Protein 2FQC (pdb70)

Secondary structure (DSSP, 8-state):
----HHHHHHHHHTGGGT-GGG---

GO terms:
  GO:0005576 extracellular region (C, EXP)

Organism: Conus planorbis (NCBI:txid97183)

Foldseek 3Di:
DDADCVLVVCQVVVVQCVDPSNVHD

Solvent-accessible surface area: 2320 Å² total; per-residue (Å²): 218,108,156,47,201,86,8,70,90,0,22,178,54,29,57,0,171,140,71,103,138,5,148,45,175

Nearest PDB structures (foldseek):
  2fqc-assembly1_A  TM=8.713E-01  e=3.072E-03  Conus planorbis
  2fqc-assembly1_A  TM=8.894E-01  e=7.821E-04  Conus planorbis
  2fqc-assembly1_A  TM=9.215E-01  e=7.821E-04  Conus planorbis
  2fqc-assembly1_A  TM=9.040E-01  e=1.120E-03  Conus planorbis
  2fqc-assembly1_A  TM=8.987E-01  e=1.520E-03  Conus planorbis

Sequence (25 aa):
FPRPRICNLACRAGIGHKYPFCHCRFPRPRICNLACRAGIGHKYPFCHCRFPRPRICNLACRAGIGHKYPFCHCRFPRPRICNLACRAGIGHKYPFCHCRFPRPRICNLACRAGIGHKYPFCHCRFPRPRICNLACRAGIGHKYPFCHCRFPRPRICNLACRAGIGHKYPFCHCRFPRPRICNLACRAGIGHKYPFCHCRFPRPRICNLACRAGIGHKYPFCHCRFPRPRICNLACRAGIGHKYPFCHCRFPRPRICNLACRAGIGHKYPFCHCRFPRPRICNLACRAGIGHKYPFCHCRFPRPRICNLACRAGIGHKYPFCHCRFPRPRICNLACRAGIGHKYPFCHCRFPRPRICNLACRAGIGHKYPFCHCRFPRPRICNLACRAGIGHKYPFCHCRFPRPRICNLACRAGIGHKYPFCHCRFPRPRICNLACRAGIGHKYPFCHCRFPRPRICNLACRAGIGHKYPFCHCRFPRPRICNLACRAGIGHKYPFCHCR

Structure (mmCIF, N/CA/C/O backbone):
data_2FQC
#
_entry.id   2FQC
#
loop_
_atom_site.group_PDB
_atom_site.id
_atom_site.type_symbol
_atom_site.label_atom_id
_atom_site.label_alt_id
_atom_site.label_comp_id
_atom_site.label_asym_id
_atom_site.label_entity_id
_atom_site.label_seq_id
_atom_site.pdbx_PDB_ins_code
_atom_site.Cartn_x
_atom_site.Cartn_y
_atom_site.Cartn_z
_atom_site.occupancy
_atom_site.B_iso_or_equiv
_atom_site.auth_seq_id
_atom_site.auth_comp_id
_atom_site.auth_asym_id
_atom_site.auth_atom_id
_atom_site.pdbx_PDB_model_num
ATOM 1 N N . PHE A 1 1 ? 5.396 13.497 3.016 1.00 0.00 1 PHE A N 1
ATOM 2 C CA . PHE A 1 1 ? 5.230 12.652 1.812 1.00 0.00 1 PHE A CA 1
ATOM 3 C C . PHE A 1 1 ? 3.763 12.274 1.645 1.00 0.00 1 PHE A C 1
ATOM 4 O O . PHE A 1 1 ? 3.138 11.798 2.589 1.00 0.00 1 PHE A O 1
ATOM 23 N N . PRO A 1 2 ? 3.195 12.490 0.449 1.00 0.00 2 PRO A N 1
ATOM 24 C CA . PRO A 1 2 ? 1.791 12.162 0.175 1.00 0.00 2 PRO A CA 1
ATOM 25 C C . PRO A 1 2 ? 1.565 10.653 0.124 1.00 0.00 2 PRO A C 1
ATOM 26 O O . PRO A 1 2 ? 2.397 9.917 -0.404 1.00 0.00 2 PRO A O 1
ATOM 37 N N . ARG A 1 3 ? 0.445 10.202 0.677 1.00 0.00 3 ARG A N 1
ATOM 38 C CA . ARG A 1 3 ? 0.120 8.782 0.686 1.00 0.00 3 ARG A CA 1
ATOM 39 C C . ARG A 1 3 ? -0.239 8.297 -0.711 1.00 0.00 3 ARG A C 1
ATOM 40 O O . ARG A 1 3 ? -1.245 8.719 -1.284 1.00 0.00 3 ARG A O 1
ATOM 61 N N . PRO A 1 4 ? 0.573 7.392 -1.268 1.00 0.00 4 PRO A N 1
ATOM 62 C CA . PRO A 1 4 ? 0.332 6.832 -2.595 1.00 0.00 4 PRO A CA 1
ATOM 63 C C . PRO A 1 4 ? -0.995 6.082 -2.640 1.00 0.00 4 PRO A C 1
ATOM 64 O O . PRO A 1 4 ? -1.330 5.343 -1.711 1.00 0.00 4 PRO A O 1
ATOM 75 N N . ARG A 1 5 ? -1.749 6.281 -3.716 1.00 0.00 5 ARG A N 1
ATOM 76 C CA . ARG A 1 5 ? -3.049 5.633 -3.877 1.00 0.00 5 ARG A CA 1
ATOM 77 C C . ARG A 1 5 ? -2.921 4.114 -3.767 1.00 0.00 5 ARG A C 1
ATOM 78 O O . ARG A 1 5 ? -3.816 3.443 -3.255 1.00 0.00 5 ARG A O 1
ATOM 99 N N . ILE A 1 6 ? -1.801 3.589 -4.245 1.00 0.00 6 ILE A N 1
ATOM 100 C CA . ILE A 1 6 ? -1.542 2.154 -4.204 1.00 0.00 6 ILE A CA 1
ATOM 101 C C . ILE A 1 6 ? -1.445 1.653 -2.772 1.00 0.00 6 ILE A C 1
ATOM 102 O O . ILE A 1 6 ? -1.946 0.577 -2.450 1.00 0.00 6 ILE A O 1
ATOM 118 N N . CYS A 1 7 ? -0.816 2.441 -1.914 1.00 0.00 7 CYS A N 1
ATOM 119 C CA . CYS A 1 7 ? -0.665 2.082 -0.511 1.00 0.00 7 CYS A CA 1
ATOM 120 C C . CYS A 1 7 ? -2.021 1.881 0.140 1.00 0.00 7 CYS A C 1
ATOM 121 O O . CYS A 1 7 ? -2.167 1.081 1.061 1.00 0.00 7 CYS A O 1
ATOM 128 N N . ASN A 1 8 ? -3.015 2.596 -0.359 1.00 0.00 8 ASN A N 1
ATOM 129 C CA . ASN A 1 8 ? -4.371 2.479 0.170 1.00 0.00 8 ASN A CA 1
ATOM 130 C C . ASN A 1 8 ? -4.940 1.118 -0.191 1.00 0.00 8 ASN A C 1
ATOM 131 O O . ASN A 1 8 ? -5.487 0.408 0.657 1.00 0.00 8 ASN A O 1
ATOM 142 N N . LEU A 1 9 ? -4.763 0.747 -1.451 1.00 0.00 9 LEU A N 1
ATOM 143 C CA . LEU A 1 9 ? -5.214 -0.544 -1.949 1.00 0.00 9 LEU A CA 1
ATOM 144 C C . LEU A 1 9 ? -4.475 -1.662 -1.223 1.00 0.00 9 LEU A C 1
ATOM 145 O O . LEU A 1 9 ? -5.074 -2.656 -0.803 1.00 0.00 9 LEU A O 1
ATOM 161 N N . ALA A 1 10 ? -3.172 -1.469 -1.084 1.00 0.00 10 ALA A N 1
ATOM 162 C CA . ALA A 1 10 ? -2.301 -2.423 -0.411 1.00 0.00 10 ALA A CA 1
ATOM 163 C C . ALA A 1 10 ? -2.768 -2.684 1.014 1.00 0.00 10 ALA A C 1
ATOM 164 O O . ALA A 1 10 ? -2.834 -3.832 1.447 1.00 0.00 10 ALA A O 1
ATOM 171 N N . CYS A 1 11 ? -3.096 -1.617 1.738 1.00 0.00 11 CYS A N 1
ATOM 172 C CA . CYS A 1 11 ? -3.563 -1.750 3.117 1.00 0.00 11 CYS A CA 1
ATOM 173 C C . CYS A 1 11 ? -4.853 -2.562 3.178 1.00 0.00 11 CYS A C 1
ATOM 174 O O . CYS A 1 11 ? -5.017 -3.415 4.051 1.00 0.00 11 CYS A O 1
ATOM 181 N N . ARG A 1 12 ? -5.772 -2.274 2.261 1.00 0.00 12 ARG A N 1
ATOM 182 C CA . ARG A 1 12 ? -7.061 -2.955 2.219 1.00 0.00 12 ARG A CA 1
ATOM 183 C C . ARG A 1 12 ? -6.896 -4.449 1.966 1.00 0.00 12 ARG A C 1
ATOM 184 O O . ARG A 1 12 ? -7.480 -5.275 2.666 1.00 0.00 12 ARG A O 1
ATOM 205 N N . ALA A 1 13 ? -6.101 -4.788 0.962 1.00 0.00 13 ALA A N 1
ATOM 206 C CA . ALA A 1 13 ? -5.862 -6.184 0.610 1.00 0.00 13 ALA A CA 1
ATOM 207 C C . ALA A 1 13 ? -4.919 -6.848 1.600 1.00 0.00 13 ALA A C 1
ATOM 208 O O . ALA A 1 13 ? -4.781 -8.068 1.632 1.00 0.00 13 ALA A O 1
ATOM 215 N N . GLY A 1 14 ? -4.272 -6.023 2.396 1.00 0.00 14 GLY A N 1
ATOM 216 C CA . GLY A 1 14 ? -3.331 -6.504 3.383 1.00 0.00 14 GLY A CA 1
ATOM 217 C C . GLY A 1 14 ? -2.035 -6.946 2.757 1.00 0.00 14 GLY A C 1
ATOM 218 O O . GLY A 1 14 ? -1.264 -7.700 3.349 1.00 0.00 14 GLY A O 1
ATOM 222 N N . ILE A 1 15 ? -1.788 -6.444 1.566 1.00 0.00 15 ILE A N 1
ATOM 223 C CA . ILE A 1 15 ? -0.568 -6.757 0.848 1.00 0.00 15 ILE A CA 1
ATOM 224 C C . ILE A 1 15 ? 0.484 -5.708 1.147 1.00 0.00 15 ILE A C 1
ATOM 225 O O . ILE A 1 15 ? 1.468 -5.547 0.418 1.00 0.00 15 ILE A O 1
ATOM 241 N N . GLY A 1 16 ? 0.265 -5.007 2.250 1.00 0.00 16 GLY A N 1
ATOM 242 C CA . GLY A 1 16 ? 1.189 -3.980 2.672 1.00 0.00 16 GLY A CA 1
ATOM 243 C C . GLY A 1 16 ? 2.574 -4.533 2.931 1.00 0.00 16 GLY A C 1
ATOM 244 O O . GLY A 1 16 ? 3.573 -3.944 2.533 1.00 0.00 16 GLY A O 1
ATOM 248 N N . HIS A 1 17 ? 2.639 -5.678 3.589 1.00 0.00 17 HIS A N 1
ATOM 249 C CA . HIS A 1 17 ? 3.918 -6.306 3.888 1.00 0.00 17 HIS A CA 1
ATOM 250 C C . HIS A 1 17 ? 4.578 -6.818 2.607 1.00 0.00 17 HIS A C 1
ATOM 251 O O . HIS A 1 17 ? 5.782 -7.079 2.576 1.00 0.00 17 HIS A O 1
ATOM 265 N N . LYS A 1 18 ? 3.782 -6.960 1.558 1.00 0.00 18 LYS A N 1
ATOM 266 C CA . LYS A 1 18 ? 4.283 -7.435 0.278 1.00 0.00 18 LYS A CA 1
ATOM 267 C C . LYS A 1 18 ? 4.892 -6.288 -0.530 1.00 0.00 18 LYS A C 1
ATOM 268 O O . LYS A 1 18 ? 5.876 -6.481 -1.252 1.00 0.00 18 LYS A O 1
ATOM 287 N N . TYR A 1 19 ? 4.296 -5.107 -0.418 1.00 0.00 19 TYR A N 1
ATOM 288 C CA . TYR A 1 19 ? 4.778 -3.931 -1.147 1.00 0.00 19 TYR A CA 1
ATOM 289 C C . TYR A 1 19 ? 5.725 -3.105 -0.274 1.00 0.00 19 TYR A C 1
ATOM 290 O O . TYR A 1 19 ? 5.292 -2.452 0.665 1.00 0.00 19 TYR A O 1
ATOM 308 N N . PRO A 1 20 ? 7.035 -3.123 -0.576 1.00 0.00 20 PRO A N 1
ATOM 309 C CA . PRO A 1 20 ? 8.046 -2.383 0.200 1.00 0.00 20 PRO A CA 1
ATOM 310 C C . PRO A 1 20 ? 7.704 -0.905 0.398 1.00 0.00 20 PRO A C 1
ATOM 311 O O . PRO A 1 20 ? 7.778 -0.383 1.515 1.00 0.00 20 PRO A O 1
ATOM 322 N N . PHE A 1 21 ? 7.330 -0.234 -0.683 1.00 0.00 21 PHE A N 1
ATOM 323 C CA . PHE A 1 21 ? 6.980 1.181 -0.622 1.00 0.00 21 PHE A CA 1
ATOM 324 C C . PHE A 1 21 ? 5.668 1.403 0.130 1.00 0.00 21 PHE A C 1
ATOM 325 O O . PHE A 1 21 ? 5.419 2.487 0.651 1.00 0.00 21 PHE A O 1
ATOM 342 N N . CYS A 1 22 ? 4.849 0.366 0.211 1.00 0.00 22 CYS A N 1
ATOM 343 C CA . CYS A 1 22 ? 3.580 0.447 0.919 1.00 0.00 22 CYS A CA 1
ATOM 344 C C . CYS A 1 22 ? 3.538 -0.609 2.009 1.00 0.00 22 CYS A C 1
ATOM 345 O O . CYS A 1 22 ? 2.617 -1.418 2.050 1.00 0.00 22 CYS A O 1
ATOM 352 N N . HIS A 1 23 ? 4.569 -0.596 2.862 1.00 0.00 23 HIS A N 1
ATOM 353 C CA . HIS A 1 23 ? 4.727 -1.555 3.968 1.00 0.00 23 HIS A CA 1
ATOM 354 C C . HIS A 1 23 ? 3.643 -1.402 5.032 1.00 0.00 23 HIS A C 1
ATOM 355 O O . HIS A 1 23 ? 3.918 -1.165 6.207 1.00 0.00 23 HIS A O 1
ATOM 369 N N . CYS A 1 24 ? 2.422 -1.542 4.583 1.00 0.00 24 CYS A N 1
ATOM 370 C CA . CYS A 1 24 ? 1.242 -1.446 5.416 1.00 0.00 24 CYS A CA 1
ATOM 371 C C . CYS A 1 24 ? 0.910 -2.802 6.027 1.00 0.00 24 CYS A C 1
ATOM 372 O O . CYS A 1 24 ? 1.717 -3.735 5.981 1.00 0.00 24 CYS A O 1
ATOM 379 N N . ARG A 1 25 ? -0.283 -2.902 6.582 1.00 0.00 25 ARG A N 1
ATOM 380 C CA . ARG A 1 25 ? -0.756 -4.140 7.195 1.00 0.00 25 ARG A CA 1
ATOM 381 C C . ARG A 1 25 ? -0.775 -5.270 6.168 1.00 0.00 25 ARG A C 1
ATOM 382 O O . ARG A 1 25 ? -1.026 -5.042 4.984 1.00 0.00 25 ARG A O 1
ATOM 406 N N . PHE A 1 1 ? 3.342 13.113 5.484 1.00 0.00 1 PHE A N 2
ATOM 407 C CA . PHE A 1 1 ? 4.395 12.699 4.527 1.00 0.00 1 PHE A CA 2
ATOM 408 C C . PHE A 1 1 ? 3.766 12.129 3.261 1.00 0.00 1 PHE A C 2
ATOM 409 O O . PHE A 1 1 ? 2.682 11.551 3.321 1.00 0.00 1 PHE A O 2
ATOM 428 N N . PRO A 1 2 ? 4.417 12.308 2.104 1.00 0.00 2 PRO A N 2
ATOM 429 C CA . PRO A 1 2 ? 3.900 11.816 0.820 1.00 0.00 2 PRO A CA 2
ATOM 430 C C . PRO A 1 2 ? 3.916 10.292 0.731 1.00 0.00 2 PRO A C 2
ATOM 431 O O . PRO A 1 2 ? 4.880 9.646 1.149 1.00 0.00 2 PRO A O 2
ATOM 442 N N . ARG A 1 3 ? 2.847 9.729 0.181 1.00 0.00 3 ARG A N 2
ATOM 443 C CA . ARG A 1 3 ? 2.720 8.285 0.021 1.00 0.00 3 ARG A CA 2
ATOM 444 C C . ARG A 1 3 ? 1.876 7.965 -1.203 1.00 0.00 3 ARG A C 2
ATOM 445 O O . ARG A 1 3 ? 0.871 8.627 -1.461 1.00 0.00 3 ARG A O 2
ATOM 466 N N . PRO A 1 4 ? 2.283 6.951 -1.980 1.00 0.00 4 PRO A N 2
ATOM 467 C CA . PRO A 1 4 ? 1.566 6.540 -3.188 1.00 0.00 4 PRO A CA 2
ATOM 468 C C . PRO A 1 4 ? 0.144 6.077 -2.886 1.00 0.00 4 PRO A C 2
ATOM 469 O O . PRO A 1 4 ? -0.104 5.425 -1.871 1.00 0.00 4 PRO A O 2
ATOM 480 N N . ARG A 1 5 ? -0.782 6.414 -3.778 1.00 0.00 5 ARG A N 2
ATOM 481 C CA . ARG A 1 5 ? -2.188 6.036 -3.626 1.00 0.00 5 ARG A CA 2
ATOM 482 C C . ARG A 1 5 ? -2.336 4.512 -3.568 1.00 0.00 5 ARG A C 2
ATOM 483 O O . ARG A 1 5 ? -3.343 3.989 -3.091 1.00 0.00 5 ARG A O 2
ATOM 504 N N . ILE A 1 6 ? -1.311 3.817 -4.047 1.00 0.00 6 ILE A N 2
ATOM 505 C CA . ILE A 1 6 ? -1.285 2.360 -4.052 1.00 0.00 6 ILE A CA 2
ATOM 506 C C . ILE A 1 6 ? -1.321 1.813 -2.629 1.00 0.00 6 ILE A C 2
ATOM 507 O O . ILE A 1 6 ? -1.868 0.739 -2.380 1.00 0.00 6 ILE A O 2
ATOM 523 N N . CYS A 1 7 ? -0.734 2.566 -1.703 1.00 0.00 7 CYS A N 2
ATOM 524 C CA . CYS A 1 7 ? -0.692 2.176 -0.297 1.00 0.00 7 CYS A CA 2
ATOM 525 C C . CYS A 1 7 ? -2.092 1.883 0.224 1.00 0.00 7 CYS A C 2
ATOM 526 O O . CYS A 1 7 ? -2.276 1.030 1.092 1.00 0.00 7 CYS A O 2
ATOM 533 N N . ASN A 1 8 ? -3.075 2.578 -0.333 1.00 0.00 8 ASN A N 2
ATOM 534 C CA . ASN A 1 8 ? -4.470 2.384 0.062 1.00 0.00 8 ASN A CA 2
ATOM 535 C C . ASN A 1 8 ? -4.901 0.966 -0.260 1.00 0.00 8 ASN A C 2
ATOM 536 O O . ASN A 1 8 ? -5.409 0.236 0.594 1.00 0.00 8 ASN A O 2
ATOM 547 N N . LEU A 1 9 ? -4.661 0.584 -1.504 1.00 0.00 9 LEU A N 2
ATOM 548 C CA . LEU A 1 9 ? -4.985 -0.751 -1.985 1.00 0.00 9 LEU A CA 2
ATOM 549 C C . LEU A 1 9 ? -4.207 -1.792 -1.193 1.00 0.00 9 LEU A C 2
ATOM 550 O O . LEU A 1 9 ? -4.751 -2.822 -0.786 1.00 0.00 9 LEU A O 2
ATOM 566 N N . ALA A 1 10 ? -2.935 -1.499 -0.978 1.00 0.00 10 ALA A N 2
ATOM 567 C CA . ALA A 1 10 ? -2.046 -2.378 -0.233 1.00 0.00 10 ALA A CA 2
ATOM 568 C C . ALA A 1 10 ? -2.606 -2.676 1.153 1.00 0.00 10 ALA A C 2
ATOM 569 O O . ALA A 1 10 ? -2.663 -3.834 1.566 1.00 0.00 10 ALA A O 2
ATOM 576 N N . CYS A 1 11 ? -3.033 -1.636 1.863 1.00 0.00 11 CYS A N 2
ATOM 577 C CA . CYS A 1 11 ? -3.601 -1.811 3.196 1.00 0.00 11 CYS A CA 2
ATOM 578 C C . CYS A 1 11 ? -4.913 -2.586 3.126 1.00 0.00 11 CYS A C 2
ATOM 579 O O . CYS A 1 11 ? -5.168 -3.467 3.944 1.00 0.00 11 CYS A O 2
ATOM 586 N N . ARG A 1 12 ? -5.749 -2.228 2.153 1.00 0.00 12 ARG A N 2
ATOM 587 C CA . ARG A 1 12 ? -7.054 -2.861 1.977 1.00 0.00 12 ARG A CA 2
ATOM 588 C C . ARG A 1 12 ? -6.938 -4.363 1.737 1.00 0.00 12 ARG A C 2
ATOM 589 O O . ARG A 1 12 ? -7.700 -5.146 2.304 1.00 0.00 12 ARG A O 2
ATOM 610 N N . ALA A 1 13 ? -6.005 -4.758 0.889 1.00 0.00 13 ALA A N 2
ATOM 611 C CA . ALA A 1 13 ? -5.814 -6.169 0.576 1.00 0.00 13 ALA A CA 2
ATOM 612 C C . ALA A 1 13 ? -4.845 -6.821 1.550 1.00 0.00 13 ALA A C 2
ATOM 613 O O . ALA A 1 13 ? -4.561 -8.013 1.460 1.00 0.00 13 ALA A O 2
ATOM 620 N N . GLY A 1 14 ? -4.339 -6.018 2.475 1.00 0.00 14 GLY A N 2
ATOM 621 C CA . GLY A 1 14 ? -3.394 -6.497 3.468 1.00 0.00 14 GLY A CA 2
ATOM 622 C C . GLY A 1 14 ? -2.088 -6.934 2.850 1.00 0.00 14 GLY A C 2
ATOM 623 O O . GLY A 1 14 ? -1.300 -7.654 3.464 1.00 0.00 14 GLY A O 2
ATOM 627 N N . ILE A 1 15 ? -1.852 -6.470 1.640 1.00 0.00 15 ILE A N 2
ATOM 628 C CA . ILE A 1 15 ? -0.631 -6.788 0.925 1.00 0.00 15 ILE A CA 2
ATOM 629 C C . ILE A 1 15 ? 0.411 -5.722 1.195 1.00 0.00 15 ILE A C 2
ATOM 630 O O . ILE A 1 15 ? 1.388 -5.565 0.455 1.00 0.00 15 ILE A O 2
ATOM 646 N N . GLY A 1 16 ? 0.189 -5.002 2.283 1.00 0.00 16 GLY A N 2
ATOM 647 C CA . GLY A 1 16 ? 1.102 -3.955 2.678 1.00 0.00 16 GLY A CA 2
ATOM 648 C C . GLY A 1 16 ? 2.500 -4.485 2.905 1.00 0.00 16 GLY A C 2
ATOM 649 O O . GLY A 1 16 ? 3.472 -3.914 2.434 1.00 0.00 16 GLY A O 2
ATOM 653 N N . HIS A 1 17 ? 2.599 -5.597 3.615 1.00 0.00 17 HIS A N 2
ATOM 654 C CA . HIS A 1 17 ? 3.894 -6.209 3.889 1.00 0.00 17 HIS A CA 2
ATOM 655 C C . HIS A 1 17 ? 4.534 -6.751 2.615 1.00 0.00 17 HIS A C 2
ATOM 656 O O . HIS A 1 17 ? 5.734 -7.019 2.580 1.00 0.00 17 HIS A O 2
ATOM 670 N N . LYS A 1 18 ? 3.735 -6.898 1.570 1.00 0.00 18 LYS A N 2
ATOM 671 C CA . LYS A 1 18 ? 4.237 -7.389 0.302 1.00 0.00 18 LYS A CA 2
ATOM 672 C C . LYS A 1 18 ? 4.831 -6.241 -0.511 1.00 0.00 18 LYS A C 2
ATOM 673 O O . LYS A 1 18 ? 5.838 -6.419 -1.204 1.00 0.00 18 LYS A O 2
ATOM 692 N N . TYR A 1 19 ? 4.201 -5.076 -0.429 1.00 0.00 19 TYR A N 2
ATOM 693 C CA . TYR A 1 19 ? 4.662 -3.892 -1.158 1.00 0.00 19 TYR A CA 2
ATOM 694 C C . TYR A 1 19 ? 5.659 -3.092 -0.315 1.00 0.00 19 TYR A C 2
ATOM 695 O O . TYR A 1 19 ? 5.282 -2.474 0.674 1.00 0.00 19 TYR A O 2
ATOM 713 N N . PRO A 1 20 ? 6.946 -3.088 -0.695 1.00 0.00 20 PRO A N 2
ATOM 714 C CA . PRO A 1 20 ? 7.994 -2.366 0.047 1.00 0.00 20 PRO A CA 2
ATOM 715 C C . PRO A 1 20 ? 7.688 -0.881 0.234 1.00 0.00 20 PRO A C 2
ATOM 716 O O . PRO A 1 20 ? 7.849 -0.333 1.330 1.00 0.00 20 PRO A O 2
ATOM 727 N N . PHE A 1 21 ? 7.251 -0.231 -0.838 1.00 0.00 21 PHE A N 2
ATOM 728 C CA . PHE A 1 21 ? 6.931 1.194 -0.796 1.00 0.00 21 PHE A CA 2
ATOM 729 C C . PHE A 1 21 ? 5.662 1.472 0.010 1.00 0.00 21 PHE A C 2
ATOM 730 O O . PHE A 1 21 ? 5.401 2.613 0.392 1.00 0.00 21 PHE A O 2
ATOM 747 N N . CYS A 1 22 ? 4.893 0.427 0.289 1.00 0.00 22 CYS A N 2
ATOM 748 C CA . CYS A 1 22 ? 3.668 0.560 1.062 1.00 0.00 22 CYS A CA 2
ATOM 749 C C . CYS A 1 22 ? 3.569 -0.583 2.059 1.00 0.00 22 CYS A C 2
ATOM 750 O O . CYS A 1 22 ? 2.597 -1.335 2.045 1.00 0.00 22 CYS A O 2
ATOM 757 N N . HIS A 1 23 ? 4.602 -0.713 2.902 1.00 0.00 23 HIS A N 2
ATOM 758 C CA . HIS A 1 23 ? 4.689 -1.777 3.916 1.00 0.00 23 HIS A CA 2
ATOM 759 C C . HIS A 1 23 ? 3.646 -1.609 5.018 1.00 0.00 23 HIS A C 2
ATOM 760 O O . HIS A 1 23 ? 3.962 -1.536 6.206 1.00 0.00 23 HIS A O 2
ATOM 774 N N . CYS A 1 24 ? 2.410 -1.555 4.586 1.00 0.00 24 CYS A N 2
ATOM 775 C CA . CYS A 1 24 ? 1.257 -1.405 5.452 1.00 0.00 24 CYS A CA 2
ATOM 776 C C . CYS A 1 24 ? 0.906 -2.726 6.133 1.00 0.00 24 CYS A C 2
ATOM 777 O O . CYS A 1 24 ? 1.663 -3.701 6.084 1.00 0.00 24 CYS A O 2
ATOM 784 N N . ARG A 1 25 ? -0.257 -2.739 6.757 1.00 0.00 25 ARG A N 2
ATOM 785 C CA . ARG A 1 25 ? -0.765 -3.914 7.451 1.00 0.00 25 ARG A CA 2
ATOM 786 C C . ARG A 1 25 ? -1.221 -4.975 6.447 1.00 0.00 25 ARG A C 2
ATOM 787 O O . ARG A 1 25 ? -1.064 -4.806 5.239 1.00 0.00 25 ARG A O 2
ATOM 811 N N . PHE A 1 1 ? 6.778 13.505 2.850 1.00 0.00 1 PHE A N 3
ATOM 812 C CA . PHE A 1 1 ? 6.450 13.054 1.477 1.00 0.00 1 PHE A CA 3
ATOM 813 C C . PHE A 1 1 ? 5.018 12.542 1.429 1.00 0.00 1 PHE A C 3
ATOM 814 O O . PHE A 1 1 ? 4.550 11.935 2.391 1.00 0.00 1 PHE A O 3
ATOM 833 N N . PRO A 1 2 ? 4.300 12.786 0.322 1.00 0.00 2 PRO A N 3
ATOM 834 C CA . PRO A 1 2 ? 2.914 12.338 0.171 1.00 0.00 2 PRO A CA 3
ATOM 835 C C . PRO A 1 2 ? 2.817 10.819 0.077 1.00 0.00 2 PRO A C 3
ATOM 836 O O . PRO A 1 2 ? 3.565 10.190 -0.671 1.00 0.00 2 PRO A O 3
ATOM 847 N N . ARG A 1 3 ? 1.904 10.236 0.842 1.00 0.00 3 ARG A N 3
ATOM 848 C CA . ARG A 1 3 ? 1.723 8.793 0.845 1.00 0.00 3 ARG A CA 3
ATOM 849 C C . ARG A 1 3 ? 1.176 8.308 -0.496 1.00 0.00 3 ARG A C 3
ATOM 850 O O . ARG A 1 3 ? 0.202 8.858 -1.023 1.00 0.00 3 ARG A O 3
ATOM 871 N N . PRO A 1 4 ? 1.813 7.276 -1.069 1.00 0.00 4 PRO A N 3
ATOM 872 C CA . PRO A 1 4 ? 1.418 6.703 -2.357 1.00 0.00 4 PRO A CA 3
ATOM 873 C C . PRO A 1 4 ? -0.041 6.256 -2.368 1.00 0.00 4 PRO A C 3
ATOM 874 O O . PRO A 1 4 ? -0.540 5.689 -1.396 1.00 0.00 4 PRO A O 3
ATOM 885 N N . ARG A 1 5 ? -0.719 6.523 -3.477 1.00 0.00 5 ARG A N 3
ATOM 886 C CA . ARG A 1 5 ? -2.122 6.157 -3.629 1.00 0.00 5 ARG A CA 3
ATOM 887 C C . ARG A 1 5 ? -2.294 4.641 -3.617 1.00 0.00 5 ARG A C 3
ATOM 888 O O . ARG A 1 5 ? -3.326 4.126 -3.193 1.00 0.00 5 ARG A O 3
ATOM 909 N N . ILE A 1 6 ? -1.269 3.941 -4.084 1.00 0.00 6 ILE A N 3
ATOM 910 C CA . ILE A 1 6 ? -1.279 2.483 -4.137 1.00 0.00 6 ILE A CA 3
ATOM 911 C C . ILE A 1 6 ? -1.369 1.885 -2.738 1.00 0.00 6 ILE A C 3
ATOM 912 O O . ILE A 1 6 ? -2.001 0.848 -2.534 1.00 0.00 6 ILE A O 3
ATOM 928 N N . CYS A 1 7 ? -0.735 2.553 -1.782 1.00 0.00 7 CYS A N 3
ATOM 929 C CA . CYS A 1 7 ? -0.730 2.106 -0.394 1.00 0.00 7 CYS A CA 3
ATOM 930 C C . CYS A 1 7 ? -2.147 1.893 0.120 1.00 0.00 7 CYS A C 3
ATOM 931 O O . CYS A 1 7 ? -2.380 1.041 0.970 1.00 0.00 7 CYS A O 3
ATOM 938 N N . ASN A 1 8 ? -3.085 2.661 -0.416 1.00 0.00 8 ASN A N 3
ATOM 939 C CA . ASN A 1 8 ? -4.487 2.542 -0.013 1.00 0.00 8 ASN A CA 3
ATOM 940 C C . ASN A 1 8 ? -5.006 1.145 -0.322 1.00 0.00 8 ASN A C 3
ATOM 941 O O . ASN A 1 8 ? -5.627 0.491 0.520 1.00 0.00 8 ASN A O 3
ATOM 952 N N . LEU A 1 9 ? -4.724 0.690 -1.533 1.00 0.00 9 LEU A N 3
ATOM 953 C CA . LEU A 1 9 ? -5.131 -0.635 -1.976 1.00 0.00 9 LEU A CA 3
ATOM 954 C C . LEU A 1 9 ? -4.354 -1.681 -1.200 1.00 0.00 9 LEU A C 3
ATOM 955 O O . LEU A 1 9 ? -4.890 -2.722 -0.817 1.00 0.00 9 LEU A O 3
ATOM 971 N N . ALA A 1 10 ? -3.084 -1.374 -0.990 1.00 0.00 10 ALA A N 3
ATOM 972 C CA . ALA A 1 10 ? -2.173 -2.253 -0.269 1.00 0.00 10 ALA A CA 3
ATOM 973 C C . ALA A 1 10 ? -2.697 -2.589 1.125 1.00 0.00 10 ALA A C 3
ATOM 974 O O . ALA A 1 10 ? -2.707 -3.756 1.518 1.00 0.00 10 ALA A O 3
ATOM 981 N N . CYS A 1 11 ? -3.135 -1.575 1.869 1.00 0.00 11 CYS A N 3
ATOM 982 C CA . CYS A 1 11 ? -3.659 -1.802 3.216 1.00 0.00 11 CYS A CA 3
ATOM 983 C C . CYS A 1 11 ? -4.936 -2.635 3.157 1.00 0.00 11 CYS A C 3
ATOM 984 O O . CYS A 1 11 ? -5.120 -3.562 3.942 1.00 0.00 11 CYS A O 3
ATOM 991 N N . ARG A 1 12 ? -5.821 -2.269 2.230 1.00 0.00 12 ARG A N 3
ATOM 992 C CA . ARG A 1 12 ? -7.105 -2.946 2.065 1.00 0.00 12 ARG A CA 3
ATOM 993 C C . ARG A 1 12 ? -6.935 -4.434 1.776 1.00 0.00 12 ARG A C 3
ATOM 994 O O . ARG A 1 12 ? -7.651 -5.266 2.326 1.00 0.00 12 ARG A O 3
ATOM 1015 N N . ALA A 1 13 ? -5.994 -4.764 0.904 1.00 0.00 13 ALA A N 3
ATOM 1016 C CA . ALA A 1 13 ? -5.748 -6.156 0.548 1.00 0.00 13 ALA A CA 3
ATOM 1017 C C . ALA A 1 13 ? -4.739 -6.792 1.493 1.00 0.00 13 ALA A C 3
ATOM 1018 O O . ALA A 1 13 ? -4.377 -7.958 1.340 1.00 0.00 13 ALA A O 3
ATOM 1025 N N . GLY A 1 14 ? -4.289 -6.007 2.462 1.00 0.00 14 GLY A N 3
ATOM 1026 C CA . GLY A 1 14 ? -3.318 -6.473 3.438 1.00 0.00 14 GLY A CA 3
ATOM 1027 C C . GLY A 1 14 ? -2.010 -6.879 2.806 1.00 0.00 14 GLY A C 3
ATOM 1028 O O . GLY A 1 14 ? -1.220 -7.618 3.396 1.00 0.00 14 GLY A O 3
ATOM 1032 N N . ILE A 1 15 ? -1.772 -6.379 1.612 1.00 0.00 15 ILE A N 3
ATOM 1033 C CA . ILE A 1 15 ? -0.549 -6.682 0.893 1.00 0.00 15 ILE A CA 3
ATOM 1034 C C . ILE A 1 15 ? 0.531 -5.677 1.242 1.00 0.00 15 ILE A C 3
ATOM 1035 O O . ILE A 1 15 ? 1.530 -5.535 0.534 1.00 0.00 15 ILE A O 3
ATOM 1051 N N . GLY A 1 16 ? 0.328 -5.002 2.365 1.00 0.00 16 GLY A N 3
ATOM 1052 C CA . GLY A 1 16 ? 1.293 -4.027 2.832 1.00 0.00 16 GLY A CA 3
ATOM 1053 C C . GLY A 1 16 ? 2.651 -4.655 3.087 1.00 0.00 16 GLY A C 3
ATOM 1054 O O . GLY A 1 16 ? 3.692 -4.054 2.827 1.00 0.00 16 GLY A O 3
ATOM 1058 N N . HIS A 1 17 ? 2.646 -5.878 3.594 1.00 0.00 17 HIS A N 3
ATOM 1059 C CA . HIS A 1 17 ? 3.886 -6.588 3.876 1.00 0.00 17 HIS A CA 3
ATOM 1060 C C . HIS A 1 17 ? 4.599 -6.961 2.577 1.00 0.00 17 HIS A C 3
ATOM 1061 O O . HIS A 1 17 ? 5.820 -7.100 2.547 1.00 0.00 17 HIS A O 3
ATOM 1075 N N . LYS A 1 18 ? 3.825 -7.124 1.518 1.00 0.00 18 LYS A N 3
ATOM 1076 C CA . LYS A 1 18 ? 4.367 -7.486 0.214 1.00 0.00 18 LYS A CA 3
ATOM 1077 C C . LYS A 1 18 ? 4.896 -6.261 -0.536 1.00 0.00 18 LYS A C 3
ATOM 1078 O O . LYS A 1 18 ? 5.863 -6.362 -1.289 1.00 0.00 18 LYS A O 3
ATOM 1097 N N . TYR A 1 19 ? 4.255 -5.116 -0.342 1.00 0.00 19 TYR A N 3
ATOM 1098 C CA . TYR A 1 19 ? 4.663 -3.892 -1.029 1.00 0.00 19 TYR A CA 3
ATOM 1099 C C . TYR A 1 19 ? 5.723 -3.128 -0.238 1.00 0.00 19 TYR A C 3
ATOM 1100 O O . TYR A 1 19 ? 5.446 -2.579 0.827 1.00 0.00 19 TYR A O 3
ATOM 1118 N N . PRO A 1 20 ? 6.958 -3.076 -0.763 1.00 0.00 20 PRO A N 3
ATOM 1119 C CA . PRO A 1 20 ? 8.073 -2.381 -0.113 1.00 0.00 20 PRO A CA 3
ATOM 1120 C C . PRO A 1 20 ? 7.787 -0.901 0.124 1.00 0.00 20 PRO A C 3
ATOM 1121 O O . PRO A 1 20 ? 8.046 -0.377 1.207 1.00 0.00 20 PRO A O 3
ATOM 1132 N N . PHE A 1 21 ? 7.251 -0.238 -0.892 1.00 0.00 21 PHE A N 3
ATOM 1133 C CA . PHE A 1 21 ? 6.933 1.182 -0.800 1.00 0.00 21 PHE A CA 3
ATOM 1134 C C . PHE A 1 21 ? 5.578 1.419 -0.132 1.00 0.00 21 PHE A C 3
ATOM 1135 O O . PHE A 1 21 ? 5.111 2.551 -0.051 1.00 0.00 21 PHE A O 3
ATOM 1152 N N . CYS A 1 22 ? 4.958 0.349 0.357 1.00 0.00 22 CYS A N 3
ATOM 1153 C CA . CYS A 1 22 ? 3.665 0.452 1.023 1.00 0.00 22 CYS A CA 3
ATOM 1154 C C . CYS A 1 22 ? 3.545 -0.612 2.099 1.00 0.00 22 CYS A C 3
ATOM 1155 O O . CYS A 1 22 ? 2.620 -1.423 2.072 1.00 0.00 22 CYS A O 3
ATOM 1162 N N . HIS A 1 23 ? 4.487 -0.611 3.044 1.00 0.00 23 HIS A N 3
ATOM 1163 C CA . HIS A 1 23 ? 4.490 -1.586 4.139 1.00 0.00 23 HIS A CA 3
ATOM 1164 C C . HIS A 1 23 ? 3.404 -1.275 5.161 1.00 0.00 23 HIS A C 3
ATOM 1165 O O . HIS A 1 23 ? 3.662 -1.140 6.355 1.00 0.00 23 HIS A O 3
ATOM 1179 N N . CYS A 1 24 ? 2.197 -1.165 4.657 1.00 0.00 24 CYS A N 3
ATOM 1180 C CA . CYS A 1 24 ? 1.026 -0.872 5.454 1.00 0.00 24 CYS A CA 3
ATOM 1181 C C . CYS A 1 24 ? 0.512 -2.133 6.145 1.00 0.00 24 CYS A C 3
ATOM 1182 O O . CYS A 1 24 ? 0.994 -3.239 5.892 1.00 0.00 24 CYS A O 3
ATOM 1189 N N . ARG A 1 25 ? -0.480 -1.958 7.004 1.00 0.00 25 ARG A N 3
ATOM 1190 C CA . ARG A 1 25 ? -1.080 -3.068 7.730 1.00 0.00 25 ARG A CA 3
ATOM 1191 C C . ARG A 1 25 ? -2.495 -2.706 8.162 1.00 0.00 25 ARG A C 3
ATOM 1192 O O . ARG A 1 25 ? -3.335 -3.580 8.374 1.00 0.00 25 ARG A O 3
ATOM 1216 N N . PHE A 1 1 ? 9.143 14.537 -2.902 1.00 0.00 1 PHE A N 4
ATOM 1217 C CA . PHE A 1 1 ? 9.505 13.600 -3.990 1.00 0.00 1 PHE A CA 4
ATOM 1218 C C . PHE A 1 1 ? 8.305 12.734 -4.346 1.00 0.00 1 PHE A C 4
ATOM 1219 O O . PHE A 1 1 ? 7.400 12.577 -3.527 1.00 0.00 1 PHE A O 4
ATOM 1238 N N . PRO A 1 2 ? 8.268 12.180 -5.570 1.00 0.00 2 PRO A N 4
ATOM 1239 C CA . PRO A 1 2 ? 7.157 11.333 -6.021 1.00 0.00 2 PRO A CA 4
ATOM 1240 C C . PRO A 1 2 ? 7.016 10.075 -5.169 1.00 0.00 2 PRO A C 4
ATOM 1241 O O . PRO A 1 2 ? 8.012 9.482 -4.751 1.00 0.00 2 PRO A O 4
ATOM 1252 N N . ARG A 1 3 ? 5.781 9.682 -4.904 1.00 0.00 3 ARG A N 4
ATOM 1253 C CA . ARG A 1 3 ? 5.512 8.506 -4.094 1.00 0.00 3 ARG A CA 4
ATOM 1254 C C . ARG A 1 3 ? 4.164 7.900 -4.472 1.00 0.00 3 ARG A C 4
ATOM 1255 O O . ARG A 1 3 ? 3.129 8.561 -4.370 1.00 0.00 3 ARG A O 4
ATOM 1276 N N . PRO A 1 4 ? 4.160 6.632 -4.916 1.00 0.00 4 PRO A N 4
ATOM 1277 C CA . PRO A 1 4 ? 2.934 5.938 -5.306 1.00 0.00 4 PRO A CA 4
ATOM 1278 C C . PRO A 1 4 ? 1.987 5.779 -4.123 1.00 0.00 4 PRO A C 4
ATOM 1279 O O . PRO A 1 4 ? 2.362 5.237 -3.083 1.00 0.00 4 PRO A O 4
ATOM 1290 N N . ARG A 1 5 ? 0.762 6.253 -4.282 1.00 0.00 5 ARG A N 4
ATOM 1291 C CA . ARG A 1 5 ? -0.231 6.164 -3.219 1.00 0.00 5 ARG A CA 4
ATOM 1292 C C . ARG A 1 5 ? -1.003 4.853 -3.302 1.00 0.00 5 ARG A C 4
ATOM 1293 O O . ARG A 1 5 ? -2.181 4.798 -2.966 1.00 0.00 5 ARG A O 4
ATOM 1314 N N . ILE A 1 6 ? -0.317 3.800 -3.735 1.00 0.00 6 ILE A N 4
ATOM 1315 C CA . ILE A 1 6 ? -0.910 2.467 -3.862 1.00 0.00 6 ILE A CA 4
ATOM 1316 C C . ILE A 1 6 ? -1.155 1.868 -2.485 1.00 0.00 6 ILE A C 4
ATOM 1317 O O . ILE A 1 6 ? -1.831 0.846 -2.340 1.00 0.00 6 ILE A O 4
ATOM 1333 N N . CYS A 1 7 ? -0.583 2.518 -1.481 1.00 0.00 7 CYS A N 4
ATOM 1334 C CA . CYS A 1 7 ? -0.703 2.092 -0.093 1.00 0.00 7 CYS A CA 4
ATOM 1335 C C . CYS A 1 7 ? -2.160 1.854 0.285 1.00 0.00 7 CYS A C 4
ATOM 1336 O O . CYS A 1 7 ? -2.466 1.018 1.130 1.00 0.00 7 CYS A O 4
ATOM 1343 N N . ASN A 1 8 ? -3.048 2.586 -0.370 1.00 0.00 8 ASN A N 4
ATOM 1344 C CA . ASN A 1 8 ? -4.487 2.463 -0.128 1.00 0.00 8 ASN A CA 4
ATOM 1345 C C . ASN A 1 8 ? -4.951 1.046 -0.441 1.00 0.00 8 ASN A C 4
ATOM 1346 O O . ASN A 1 8 ? -5.578 0.375 0.383 1.00 0.00 8 ASN A O 4
ATOM 1357 N N . LEU A 1 9 ? -4.610 0.600 -1.633 1.00 0.00 9 LEU A N 4
ATOM 1358 C CA . LEU A 1 9 ? -4.943 -0.736 -2.098 1.00 0.00 9 LEU A CA 4
ATOM 1359 C C . LEU A 1 9 ? -4.199 -1.774 -1.273 1.00 0.00 9 LEU A C 4
ATOM 1360 O O . LEU A 1 9 ? -4.763 -2.798 -0.877 1.00 0.00 9 LEU A O 4
ATOM 1376 N N . ALA A 1 10 ? -2.930 -1.489 -1.028 1.00 0.00 10 ALA A N 4
ATOM 1377 C CA . ALA A 1 10 ? -2.068 -2.373 -0.256 1.00 0.00 10 ALA A CA 4
ATOM 1378 C C . ALA A 1 10 ? -2.647 -2.657 1.127 1.00 0.00 10 ALA A C 4
ATOM 1379 O O . ALA A 1 10 ? -2.712 -3.808 1.551 1.00 0.00 10 ALA A O 4
ATOM 1386 N N . CYS A 1 11 ? -3.072 -1.607 1.823 1.00 0.00 11 CYS A N 4
ATOM 1387 C CA . CYS A 1 11 ? -3.647 -1.760 3.156 1.00 0.00 11 CYS A CA 4
ATOM 1388 C C . CYS A 1 11 ? -4.962 -2.533 3.105 1.00 0.00 11 CYS A C 4
ATOM 1389 O O . CYS A 1 11 ? -5.250 -3.336 3.991 1.00 0.00 11 CYS A O 4
ATOM 1396 N N . ARG A 1 12 ? -5.769 -2.255 2.081 1.00 0.00 12 ARG A N 4
ATOM 1397 C CA . ARG A 1 12 ? -7.074 -2.897 1.932 1.00 0.00 12 ARG A CA 4
ATOM 1398 C C . ARG A 1 12 ? -6.945 -4.405 1.746 1.00 0.00 12 ARG A C 4
ATOM 1399 O O . ARG A 1 12 ? -7.665 -5.175 2.375 1.00 0.00 12 ARG A O 4
ATOM 1420 N N . ALA A 1 13 ? -6.035 -4.817 0.877 1.00 0.00 13 ALA A N 4
ATOM 1421 C CA . ALA A 1 13 ? -5.830 -6.236 0.616 1.00 0.00 13 ALA A CA 4
ATOM 1422 C C . ALA A 1 13 ? -4.838 -6.843 1.599 1.00 0.00 13 ALA A C 4
ATOM 1423 O O . ALA A 1 13 ? -4.499 -8.021 1.511 1.00 0.00 13 ALA A O 4
ATOM 1430 N N . GLY A 1 14 ? -4.378 -6.018 2.529 1.00 0.00 14 GLY A N 4
ATOM 1431 C CA . GLY A 1 14 ? -3.419 -6.454 3.531 1.00 0.00 14 GLY A CA 4
ATOM 1432 C C . GLY A 1 14 ? -2.111 -6.894 2.924 1.00 0.00 14 GLY A C 4
ATOM 1433 O O . GLY A 1 14 ? -1.326 -7.612 3.549 1.00 0.00 14 GLY A O 4
ATOM 1437 N N . ILE A 1 15 ? -1.866 -6.441 1.713 1.00 0.00 15 ILE A N 4
ATOM 1438 C CA . ILE A 1 15 ? -0.642 -6.769 1.008 1.00 0.00 15 ILE A CA 4
ATOM 1439 C C . ILE A 1 15 ? 0.416 -5.719 1.284 1.00 0.00 15 ILE A C 4
ATOM 1440 O O . ILE A 1 15 ? 1.384 -5.567 0.531 1.00 0.00 15 ILE A O 4
ATOM 1456 N N . GLY A 1 16 ? 0.229 -5.009 2.387 1.00 0.00 16 GLY A N 4
ATOM 1457 C CA . GLY A 1 16 ? 1.174 -3.988 2.777 1.00 0.00 16 GLY A CA 4
ATOM 1458 C C . GLY A 1 16 ? 2.563 -4.559 2.989 1.00 0.00 16 GLY A C 4
ATOM 1459 O O . GLY A 1 16 ? 3.560 -3.967 2.589 1.00 0.00 16 GLY A O 4
ATOM 1463 N N . HIS A 1 17 ? 2.633 -5.728 3.605 1.00 0.00 17 HIS A N 4
ATOM 1464 C CA . HIS A 1 17 ? 3.917 -6.376 3.847 1.00 0.00 17 HIS A CA 4
ATOM 1465 C C . HIS A 1 17 ? 4.588 -6.748 2.531 1.00 0.00 17 HIS A C 4
ATOM 1466 O O . HIS A 1 17 ? 5.812 -6.762 2.430 1.00 0.00 17 HIS A O 4
ATOM 1480 N N . LYS A 1 18 ? 3.766 -7.035 1.535 1.00 0.00 18 LYS A N 4
ATOM 1481 C CA . LYS A 1 18 ? 4.237 -7.403 0.206 1.00 0.00 18 LYS A CA 4
ATOM 1482 C C . LYS A 1 18 ? 4.789 -6.193 -0.552 1.00 0.00 18 LYS A C 4
ATOM 1483 O O . LYS A 1 18 ? 5.750 -6.313 -1.309 1.00 0.00 18 LYS A O 4
ATOM 1502 N N . TYR A 1 19 ? 4.161 -5.038 -0.371 1.00 0.00 19 TYR A N 4
ATOM 1503 C CA . TYR A 1 19 ? 4.587 -3.827 -1.077 1.00 0.00 19 TYR A CA 4
ATOM 1504 C C . TYR A 1 19 ? 5.664 -3.067 -0.304 1.00 0.00 19 TYR A C 4
ATOM 1505 O O . TYR A 1 19 ? 5.412 -2.518 0.765 1.00 0.00 19 TYR A O 4
ATOM 1523 N N . PRO A 1 20 ? 6.888 -3.021 -0.851 1.00 0.00 20 PRO A N 4
ATOM 1524 C CA . PRO A 1 20 ? 8.023 -2.334 -0.223 1.00 0.00 20 PRO A CA 4
ATOM 1525 C C . PRO A 1 20 ? 7.751 -0.855 0.033 1.00 0.00 20 PRO A C 4
ATOM 1526 O O . PRO A 1 20 ? 8.030 -0.343 1.116 1.00 0.00 20 PRO A O 4
ATOM 1537 N N . PHE A 1 21 ? 7.206 -0.176 -0.968 1.00 0.00 21 PHE A N 4
ATOM 1538 C CA . PHE A 1 21 ? 6.905 1.247 -0.853 1.00 0.00 21 PHE A CA 4
ATOM 1539 C C . PHE A 1 21 ? 5.619 1.502 -0.062 1.00 0.00 21 PHE A C 4
ATOM 1540 O O . PHE A 1 21 ? 5.222 2.651 0.124 1.00 0.00 21 PHE A O 4
ATOM 1557 N N . CYS A 1 22 ? 4.983 0.435 0.408 1.00 0.00 22 CYS A N 4
ATOM 1558 C CA . CYS A 1 22 ? 3.752 0.551 1.180 1.00 0.00 22 CYS A CA 4
ATOM 1559 C C . CYS A 1 22 ? 3.649 -0.602 2.163 1.00 0.00 22 CYS A C 4
ATOM 1560 O O . CYS A 1 22 ? 2.722 -1.405 2.078 1.00 0.00 22 CYS A O 4
ATOM 1567 N N . HIS A 1 23 ? 4.618 -0.687 3.080 1.00 0.00 23 HIS A N 4
ATOM 1568 C CA . HIS A 1 23 ? 4.664 -1.760 4.080 1.00 0.00 23 HIS A CA 4
ATOM 1569 C C . HIS A 1 23 ? 3.571 -1.616 5.132 1.00 0.00 23 HIS A C 4
ATOM 1570 O O . HIS A 1 23 ? 3.835 -1.588 6.332 1.00 0.00 23 HIS A O 4
ATOM 1584 N N . CYS A 1 24 ? 2.353 -1.541 4.651 1.00 0.00 24 CYS A N 4
ATOM 1585 C CA . CYS A 1 24 ? 1.172 -1.419 5.483 1.00 0.00 24 CYS A CA 4
ATOM 1586 C C . CYS A 1 24 ? 0.814 -2.763 6.110 1.00 0.00 24 CYS A C 4
ATOM 1587 O O . CYS A 1 24 ? 1.591 -3.721 6.059 1.00 0.00 24 CYS A O 4
ATOM 1594 N N . ARG A 1 25 ? -0.372 -2.817 6.685 1.00 0.00 25 ARG A N 4
ATOM 1595 C CA . ARG A 1 25 ? -0.883 -4.025 7.321 1.00 0.00 25 ARG A CA 4
ATOM 1596 C C . ARG A 1 25 ? -1.009 -5.155 6.301 1.00 0.00 25 ARG A C 4
ATOM 1597 O O . ARG A 1 25 ? -1.048 -4.911 5.095 1.00 0.00 25 ARG A O 4
ATOM 1621 N N . PHE A 1 1 ? -1.687 12.620 7.246 1.00 0.00 1 PHE A N 5
ATOM 1622 C CA . PHE A 1 1 ? -1.232 12.906 5.866 1.00 0.00 1 PHE A CA 5
ATOM 1623 C C . PHE A 1 1 ? -1.879 11.931 4.891 1.00 0.00 1 PHE A C 5
ATOM 1624 O O . PHE A 1 1 ? -2.216 10.810 5.272 1.00 0.00 1 PHE A O 5
ATOM 1643 N N . PRO A 1 2 ? -2.081 12.345 3.631 1.00 0.00 2 PRO A N 5
ATOM 1644 C CA . PRO A 1 2 ? -2.701 11.492 2.613 1.00 0.00 2 PRO A CA 5
ATOM 1645 C C . PRO A 1 2 ? -1.800 10.327 2.221 1.00 0.00 2 PRO A C 5
ATOM 1646 O O . PRO A 1 2 ? -0.608 10.504 1.976 1.00 0.00 2 PRO A O 5
ATOM 1657 N N . ARG A 1 3 ? -2.375 9.135 2.168 1.00 0.00 3 ARG A N 5
ATOM 1658 C CA . ARG A 1 3 ? -1.624 7.945 1.804 1.00 0.00 3 ARG A CA 5
ATOM 1659 C C . ARG A 1 3 ? -1.678 7.733 0.298 1.00 0.00 3 ARG A C 5
ATOM 1660 O O . ARG A 1 3 ? -2.714 7.970 -0.327 1.00 0.00 3 ARG A O 5
ATOM 1681 N N . PRO A 1 4 ? -0.567 7.278 -0.302 1.00 0.00 4 PRO A N 5
ATOM 1682 C CA . PRO A 1 4 ? -0.492 7.020 -1.742 1.00 0.00 4 PRO A CA 5
ATOM 1683 C C . PRO A 1 4 ? -1.608 6.087 -2.202 1.00 0.00 4 PRO A C 5
ATOM 1684 O O . PRO A 1 4 ? -1.962 5.140 -1.496 1.00 0.00 4 PRO A O 5
ATOM 1695 N N . ARG A 1 5 ? -2.172 6.376 -3.371 1.00 0.00 5 ARG A N 5
ATOM 1696 C CA . ARG A 1 5 ? -3.272 5.586 -3.928 1.00 0.00 5 ARG A CA 5
ATOM 1697 C C . ARG A 1 5 ? -2.967 4.086 -3.920 1.00 0.00 5 ARG A C 5
ATOM 1698 O O . ARG A 1 5 ? -3.858 3.269 -3.699 1.00 0.00 5 ARG A O 5
ATOM 1719 N N . ILE A 1 6 ? -1.711 3.732 -4.157 1.00 0.00 6 ILE A N 5
ATOM 1720 C CA . ILE A 1 6 ? -1.310 2.331 -4.171 1.00 0.00 6 ILE A CA 5
ATOM 1721 C C . ILE A 1 6 ? -1.292 1.757 -2.765 1.00 0.00 6 ILE A C 5
ATOM 1722 O O . ILE A 1 6 ? -1.771 0.650 -2.524 1.00 0.00 6 ILE A O 5
ATOM 1738 N N . CYS A 1 7 ? -0.757 2.523 -1.837 1.00 0.00 7 CYS A N 5
ATOM 1739 C CA . CYS A 1 7 ? -0.692 2.101 -0.449 1.00 0.00 7 CYS A CA 5
ATOM 1740 C C . CYS A 1 7 ? -2.089 1.888 0.111 1.00 0.00 7 CYS A C 5
ATOM 1741 O O . CYS A 1 7 ? -2.292 1.063 0.998 1.00 0.00 7 CYS A O 5
ATOM 1748 N N . ASN A 1 8 ? -3.048 2.627 -0.421 1.00 0.00 8 ASN A N 5
ATOM 1749 C CA . ASN A 1 8 ? -4.432 2.511 0.031 1.00 0.00 8 ASN A CA 5
ATOM 1750 C C . ASN A 1 8 ? -4.990 1.130 -0.282 1.00 0.00 8 ASN A C 5
ATOM 1751 O O . ASN A 1 8 ? -5.566 0.474 0.590 1.00 0.00 8 ASN A O 5
ATOM 1762 N N . LEU A 1 9 ? -4.798 0.677 -1.516 1.00 0.00 9 LEU A N 5
ATOM 1763 C CA . LEU A 1 9 ? -5.269 -0.641 -1.912 1.00 0.00 9 LEU A CA 5
ATOM 1764 C C . LEU A 1 9 ? -4.431 -1.713 -1.226 1.00 0.00 9 LEU A C 5
ATOM 1765 O O . LEU A 1 9 ? -4.927 -2.792 -0.898 1.00 0.00 9 LEU A O 5
ATOM 1781 N N . ALA A 1 10 ? -3.163 -1.387 -0.995 1.00 0.00 10 ALA A N 5
ATOM 1782 C CA . ALA A 1 10 ? -2.242 -2.298 -0.330 1.00 0.00 10 ALA A CA 5
ATOM 1783 C C . ALA A 1 10 ? -2.732 -2.624 1.075 1.00 0.00 10 ALA A C 5
ATOM 1784 O O . ALA A 1 10 ? -2.788 -3.787 1.459 1.00 0.00 10 ALA A O 5
ATOM 1791 N N . CYS A 1 11 ? -3.102 -1.597 1.837 1.00 0.00 11 CYS A N 5
ATOM 1792 C CA . CYS A 1 11 ? -3.600 -1.810 3.196 1.00 0.00 11 CYS A CA 5
ATOM 1793 C C . CYS A 1 11 ? -4.899 -2.609 3.165 1.00 0.00 11 CYS A C 5
ATOM 1794 O O . CYS A 1 11 ? -5.118 -3.491 3.994 1.00 0.00 11 CYS A O 5
ATOM 1801 N N . ARG A 1 12 ? -5.764 -2.270 2.213 1.00 0.00 12 ARG A N 5
ATOM 1802 C CA . ARG A 1 12 ? -7.063 -2.921 2.072 1.00 0.00 12 ARG A CA 5
ATOM 1803 C C . ARG A 1 12 ? -6.934 -4.423 1.831 1.00 0.00 12 ARG A C 5
ATOM 1804 O O . ARG A 1 12 ? -7.631 -5.216 2.466 1.00 0.00 12 ARG A O 5
ATOM 1825 N N . ALA A 1 13 ? -6.065 -4.808 0.912 1.00 0.00 13 ALA A N 5
ATOM 1826 C CA . ALA A 1 13 ? -5.878 -6.218 0.593 1.00 0.00 13 ALA A CA 5
ATOM 1827 C C . ALA A 1 13 ? -4.818 -6.862 1.480 1.00 0.00 13 ALA A C 5
ATOM 1828 O O . ALA A 1 13 ? -4.483 -8.032 1.315 1.00 0.00 13 ALA A O 5
ATOM 1835 N N . GLY A 1 14 ? -4.303 -6.088 2.426 1.00 0.00 14 GLY A N 5
ATOM 1836 C CA . GLY A 1 14 ? -3.291 -6.583 3.342 1.00 0.00 14 GLY A CA 5
ATOM 1837 C C . GLY A 1 14 ? -1.985 -6.913 2.656 1.00 0.00 14 GLY A C 5
ATOM 1838 O O . GLY A 1 14 ? -1.197 -7.725 3.142 1.00 0.00 14 GLY A O 5
ATOM 1842 N N . ILE A 1 15 ? -1.745 -6.262 1.537 1.00 0.00 15 ILE A N 5
ATOM 1843 C CA . ILE A 1 15 ? -0.521 -6.468 0.777 1.00 0.00 15 ILE A CA 5
ATOM 1844 C C . ILE A 1 15 ? 0.553 -5.512 1.281 1.00 0.00 15 ILE A C 5
ATOM 1845 O O . ILE A 1 15 ? 1.576 -5.284 0.635 1.00 0.00 15 ILE A O 5
ATOM 1861 N N . GLY A 1 16 ? 0.308 -4.972 2.465 1.00 0.00 16 GLY A N 5
ATOM 1862 C CA . GLY A 1 16 ? 1.247 -4.055 3.084 1.00 0.00 16 GLY A CA 5
ATOM 1863 C C . GLY A 1 16 ? 2.584 -4.711 3.370 1.00 0.00 16 GLY A C 5
ATOM 1864 O O . GLY A 1 16 ? 3.612 -4.045 3.454 1.00 0.00 16 GLY A O 5
ATOM 1868 N N . HIS A 1 17 ? 2.567 -6.024 3.530 1.00 0.00 17 HIS A N 5
ATOM 1869 C CA . HIS A 1 17 ? 3.780 -6.774 3.813 1.00 0.00 17 HIS A CA 5
ATOM 1870 C C . HIS A 1 17 ? 4.523 -7.125 2.526 1.00 0.00 17 HIS A C 5
ATOM 1871 O O . HIS A 1 17 ? 5.724 -7.391 2.546 1.00 0.00 17 HIS A O 5
ATOM 1885 N N . LYS A 1 18 ? 3.804 -7.149 1.417 1.00 0.00 18 LYS A N 5
ATOM 1886 C CA . LYS A 1 18 ? 4.404 -7.491 0.134 1.00 0.00 18 LYS A CA 5
ATOM 1887 C C . LYS A 1 18 ? 4.928 -6.251 -0.587 1.00 0.00 18 LYS A C 5
ATOM 1888 O O . LYS A 1 18 ? 5.896 -6.329 -1.343 1.00 0.00 18 LYS A O 5
ATOM 1907 N N . TYR A 1 19 ? 4.277 -5.118 -0.364 1.00 0.00 19 TYR A N 5
ATOM 1908 C CA . TYR A 1 19 ? 4.676 -3.870 -1.009 1.00 0.00 19 TYR A CA 5
ATOM 1909 C C . TYR A 1 19 ? 5.702 -3.113 -0.170 1.00 0.00 19 TYR A C 5
ATOM 1910 O O . TYR A 1 19 ? 5.367 -2.542 0.863 1.00 0.00 19 TYR A O 5
ATOM 1928 N N . PRO A 1 20 ? 6.968 -3.082 -0.615 1.00 0.00 20 PRO A N 5
ATOM 1929 C CA . PRO A 1 20 ? 8.039 -2.382 0.100 1.00 0.00 20 PRO A CA 5
ATOM 1930 C C . PRO A 1 20 ? 7.760 -0.888 0.218 1.00 0.00 20 PRO A C 5
ATOM 1931 O O . PRO A 1 20 ? 7.992 -0.279 1.262 1.00 0.00 20 PRO A O 5
ATOM 1942 N N . PHE A 1 21 ? 7.250 -0.311 -0.864 1.00 0.00 21 PHE A N 5
ATOM 1943 C CA . PHE A 1 21 ? 6.926 1.110 -0.905 1.00 0.00 21 PHE A CA 5
ATOM 1944 C C . PHE A 1 21 ? 5.602 1.404 -0.196 1.00 0.00 21 PHE A C 5
ATOM 1945 O O . PHE A 1 21 ? 5.203 2.557 -0.067 1.00 0.00 21 PHE A O 5
ATOM 1962 N N . CYS A 1 22 ? 4.939 0.355 0.276 1.00 0.00 22 CYS A N 5
ATOM 1963 C CA . CYS A 1 22 ? 3.675 0.499 0.983 1.00 0.00 22 CYS A CA 5
ATOM 1964 C C . CYS A 1 22 ? 3.608 -0.512 2.113 1.00 0.00 22 CYS A C 5
ATOM 1965 O O . CYS A 1 22 ? 2.701 -1.345 2.167 1.00 0.00 22 CYS A O 5
ATOM 1972 N N . HIS A 1 23 ? 4.596 -0.437 3.005 1.00 0.00 23 HIS A N 5
ATOM 1973 C CA . HIS A 1 23 ? 4.701 -1.341 4.148 1.00 0.00 23 HIS A CA 5
ATOM 1974 C C . HIS A 1 23 ? 3.633 -1.016 5.193 1.00 0.00 23 HIS A C 5
ATOM 1975 O O . HIS A 1 23 ? 3.928 -0.732 6.356 1.00 0.00 23 HIS A O 5
ATOM 1989 N N . CYS A 1 24 ? 2.399 -1.054 4.744 1.00 0.00 24 CYS A N 5
ATOM 1990 C CA . CYS A 1 24 ? 1.240 -0.769 5.571 1.00 0.00 24 CYS A CA 5
ATOM 1991 C C . CYS A 1 24 ? 0.983 -1.893 6.569 1.00 0.00 24 CYS A C 5
ATOM 1992 O O . CYS A 1 24 ? 1.752 -2.853 6.668 1.00 0.00 24 CYS A O 5
ATOM 1999 N N . ARG A 1 25 ? -0.111 -1.763 7.298 1.00 0.00 25 ARG A N 5
ATOM 2000 C CA . ARG A 1 25 ? -0.503 -2.748 8.293 1.00 0.00 25 ARG A CA 5
ATOM 2001 C C . ARG A 1 25 ? -2.008 -2.686 8.528 1.00 0.00 25 ARG A C 5
ATOM 2002 O O . ARG A 1 25 ? -2.577 -1.607 8.693 1.00 0.00 25 ARG A O 5
ATOM 2026 N N . PHE A 1 1 ? 9.330 12.149 1.391 1.00 0.00 1 PHE A N 6
ATOM 2027 C CA . PHE A 1 1 ? 9.075 11.294 0.209 1.00 0.00 1 PHE A CA 6
ATOM 2028 C C . PHE A 1 1 ? 7.581 11.025 0.074 1.00 0.00 1 PHE A C 6
ATOM 2029 O O . PHE A 1 1 ? 6.950 10.554 1.019 1.00 0.00 1 PHE A O 6
ATOM 2048 N N . PRO A 1 2 ? 6.995 11.333 -1.095 1.00 0.00 2 PRO A N 6
ATOM 2049 C CA . PRO A 1 2 ? 5.564 11.122 -1.343 1.00 0.00 2 PRO A CA 6
ATOM 2050 C C . PRO A 1 2 ? 5.198 9.641 -1.327 1.00 0.00 2 PRO A C 6
ATOM 2051 O O . PRO A 1 2 ? 5.892 8.813 -1.918 1.00 0.00 2 PRO A O 6
ATOM 2062 N N . ARG A 1 3 ? 4.111 9.313 -0.645 1.00 0.00 3 ARG A N 6
ATOM 2063 C CA . ARG A 1 3 ? 3.661 7.939 -0.556 1.00 0.00 3 ARG A CA 6
ATOM 2064 C C . ARG A 1 3 ? 2.720 7.611 -1.706 1.00 0.00 3 ARG A C 6
ATOM 2065 O O . ARG A 1 3 ? 1.783 8.358 -1.988 1.00 0.00 3 ARG A O 6
ATOM 2086 N N . PRO A 1 4 ? 2.971 6.489 -2.391 1.00 0.00 4 PRO A N 6
ATOM 2087 C CA . PRO A 1 4 ? 2.158 6.047 -3.526 1.00 0.00 4 PRO A CA 6
ATOM 2088 C C . PRO A 1 4 ? 0.698 5.811 -3.144 1.00 0.00 4 PRO A C 6
ATOM 2089 O O . PRO A 1 4 ? 0.405 5.236 -2.097 1.00 0.00 4 PRO A O 6
ATOM 2100 N N . ARG A 1 5 ? -0.212 6.248 -4.012 1.00 0.00 5 ARG A N 6
ATOM 2101 C CA . ARG A 1 5 ? -1.647 6.078 -3.780 1.00 0.00 5 ARG A CA 6
ATOM 2102 C C . ARG A 1 5 ? -2.010 4.596 -3.692 1.00 0.00 5 ARG A C 6
ATOM 2103 O O . ARG A 1 5 ? -3.049 4.231 -3.140 1.00 0.00 5 ARG A O 6
ATOM 2124 N N . ILE A 1 6 ? -1.134 3.754 -4.233 1.00 0.00 6 ILE A N 6
ATOM 2125 C CA . ILE A 1 6 ? -1.317 2.306 -4.230 1.00 0.00 6 ILE A CA 6
ATOM 2126 C C . ILE A 1 6 ? -1.412 1.772 -2.803 1.00 0.00 6 ILE A C 6
ATOM 2127 O O . ILE A 1 6 ? -2.083 0.771 -2.549 1.00 0.00 6 ILE A O 6
ATOM 2143 N N . CYS A 1 7 ? -0.736 2.456 -1.881 1.00 0.00 7 CYS A N 6
ATOM 2144 C CA . CYS A 1 7 ? -0.730 2.078 -0.469 1.00 0.00 7 CYS A CA 6
ATOM 2145 C C . CYS A 1 7 ? -2.148 1.904 0.054 1.00 0.00 7 CYS A C 6
ATOM 2146 O O . CYS A 1 7 ? -2.399 1.084 0.937 1.00 0.00 7 CYS A O 6
ATOM 2153 N N . ASN A 1 8 ? -3.069 2.666 -0.519 1.00 0.00 8 ASN A N 6
ATOM 2154 C CA . ASN A 1 8 ? -4.476 2.597 -0.136 1.00 0.00 8 ASN A CA 6
ATOM 2155 C C . ASN A 1 8 ? -5.008 1.187 -0.326 1.00 0.00 8 ASN A C 6
ATOM 2156 O O . ASN A 1 8 ? -5.603 0.605 0.579 1.00 0.00 8 ASN A O 6
ATOM 2167 N N . LEU A 1 9 ? -4.767 0.644 -1.509 1.00 0.00 9 LEU A N 6
ATOM 2168 C CA . LEU A 1 9 ? -5.198 -0.702 -1.851 1.00 0.00 9 LEU A CA 6
ATOM 2169 C C . LEU A 1 9 ? -4.381 -1.715 -1.072 1.00 0.00 9 LEU A C 6
ATOM 2170 O O . LEU A 1 9 ? -4.895 -2.740 -0.623 1.00 0.00 9 LEU A O 6
ATOM 2186 N N . ALA A 1 10 ? -3.102 -1.406 -0.936 1.00 0.00 10 ALA A N 6
ATOM 2187 C CA . ALA A 1 10 ? -2.161 -2.267 -0.231 1.00 0.00 10 ALA A CA 6
ATOM 2188 C C . ALA A 1 10 ? -2.638 -2.600 1.180 1.00 0.00 10 ALA A C 6
ATOM 2189 O O . ALA A 1 10 ? -2.607 -3.763 1.587 1.00 0.00 10 ALA A O 6
ATOM 2196 N N . CYS A 1 11 ? -3.075 -1.590 1.925 1.00 0.00 11 CYS A N 6
ATOM 2197 C CA . CYS A 1 11 ? -3.548 -1.816 3.289 1.00 0.00 11 CYS A CA 6
ATOM 2198 C C . CYS A 1 11 ? -4.833 -2.637 3.295 1.00 0.00 11 CYS A C 6
ATOM 2199 O O . CYS A 1 11 ? -4.989 -3.552 4.100 1.00 0.00 11 CYS A O 6
ATOM 2206 N N . ARG A 1 12 ? -5.757 -2.280 2.406 1.00 0.00 12 ARG A N 6
ATOM 2207 C CA . ARG A 1 12 ? -7.053 -2.951 2.313 1.00 0.00 12 ARG A CA 6
ATOM 2208 C C . ARG A 1 12 ? -6.908 -4.424 1.947 1.00 0.00 12 ARG A C 6
ATOM 2209 O O . ARG A 1 12 ? -7.566 -5.280 2.530 1.00 0.00 12 ARG A O 6
ATOM 2230 N N . ALA A 1 13 ? -6.050 -4.715 0.982 1.00 0.00 13 ALA A N 6
ATOM 2231 C CA . ALA A 1 13 ? -5.831 -6.091 0.550 1.00 0.00 13 ALA A CA 6
ATOM 2232 C C . ALA A 1 13 ? -4.790 -6.781 1.423 1.00 0.00 13 ALA A C 6
ATOM 2233 O O . ALA A 1 13 ? -4.441 -7.939 1.197 1.00 0.00 13 ALA A O 6
ATOM 2240 N N . GLY A 1 14 ? -4.300 -6.050 2.416 1.00 0.00 14 GLY A N 6
ATOM 2241 C CA . GLY A 1 14 ? -3.300 -6.572 3.330 1.00 0.00 14 GLY A CA 6
ATOM 2242 C C . GLY A 1 14 ? -2.011 -6.952 2.640 1.00 0.00 14 GLY A C 6
ATOM 2243 O O . GLY A 1 14 ? -1.199 -7.707 3.180 1.00 0.00 14 GLY A O 6
ATOM 2247 N N . ILE A 1 15 ? -1.809 -6.408 1.458 1.00 0.00 15 ILE A N 6
ATOM 2248 C CA . ILE A 1 15 ? -0.600 -6.681 0.699 1.00 0.00 15 ILE A CA 6
ATOM 2249 C C . ILE A 1 15 ? 0.468 -5.667 1.046 1.00 0.00 15 ILE A C 6
ATOM 2250 O O . ILE A 1 15 ? 1.489 -5.541 0.362 1.00 0.00 15 ILE A O 6
ATOM 2266 N N . GLY A 1 16 ? 0.224 -4.970 2.143 1.00 0.00 16 GLY A N 6
ATOM 2267 C CA . GLY A 1 16 ? 1.160 -3.980 2.624 1.00 0.00 16 GLY A CA 6
ATOM 2268 C C . GLY A 1 16 ? 2.484 -4.605 2.998 1.00 0.00 16 GLY A C 6
ATOM 2269 O O . GLY A 1 16 ? 3.542 -4.007 2.835 1.00 0.00 16 GLY A O 6
ATOM 2273 N N . HIS A 1 17 ? 2.424 -5.828 3.496 1.00 0.00 17 HIS A N 6
ATOM 2274 C CA . HIS A 1 17 ? 3.626 -6.546 3.891 1.00 0.00 17 HIS A CA 6
ATOM 2275 C C . HIS A 1 17 ? 4.490 -6.860 2.678 1.00 0.00 17 HIS A C 6
ATOM 2276 O O . HIS A 1 17 ? 5.717 -6.846 2.755 1.00 0.00 17 HIS A O 6
ATOM 2290 N N . LYS A 1 18 ? 3.831 -7.158 1.571 1.00 0.00 18 LYS A N 6
ATOM 2291 C CA . LYS A 1 18 ? 4.513 -7.504 0.329 1.00 0.00 18 LYS A CA 6
ATOM 2292 C C . LYS A 1 18 ? 5.032 -6.269 -0.408 1.00 0.00 18 LYS A C 6
ATOM 2293 O O . LYS A 1 18 ? 6.032 -6.344 -1.117 1.00 0.00 18 LYS A O 6
ATOM 2312 N N . TYR A 1 19 ? 4.342 -5.144 -0.267 1.00 0.00 19 TYR A N 6
ATOM 2313 C CA . TYR A 1 19 ? 4.751 -3.922 -0.961 1.00 0.00 19 TYR A CA 6
ATOM 2314 C C . TYR A 1 19 ? 5.749 -3.112 -0.138 1.00 0.00 19 TYR A C 6
ATOM 2315 O O . TYR A 1 19 ? 5.400 -2.533 0.884 1.00 0.00 19 TYR A O 6
ATOM 2333 N N . PRO A 1 20 ? 7.016 -3.049 -0.583 1.00 0.00 20 PRO A N 6
ATOM 2334 C CA . PRO A 1 20 ? 8.070 -2.304 0.117 1.00 0.00 20 PRO A CA 6
ATOM 2335 C C . PRO A 1 20 ? 7.736 -0.822 0.279 1.00 0.00 20 PRO A C 6
ATOM 2336 O O . PRO A 1 20 ? 7.882 -0.258 1.362 1.00 0.00 20 PRO A O 6
ATOM 2347 N N . PHE A 1 21 ? 7.280 -0.201 -0.803 1.00 0.00 21 PHE A N 6
ATOM 2348 C CA . PHE A 1 21 ? 6.924 1.215 -0.785 1.00 0.00 21 PHE A CA 6
ATOM 2349 C C . PHE A 1 21 ? 5.587 1.453 -0.084 1.00 0.00 21 PHE A C 6
ATOM 2350 O O . PHE A 1 21 ? 5.188 2.597 0.148 1.00 0.00 21 PHE A O 6
ATOM 2367 N N . CYS A 1 22 ? 4.904 0.374 0.269 1.00 0.00 22 CYS A N 6
ATOM 2368 C CA . CYS A 1 22 ? 3.625 0.461 0.953 1.00 0.00 22 CYS A CA 6
ATOM 2369 C C . CYS A 1 22 ? 3.558 -0.612 2.018 1.00 0.00 22 CYS A C 6
ATOM 2370 O O . CYS A 1 22 ? 2.630 -1.417 2.035 1.00 0.00 22 CYS A O 6
ATOM 2377 N N . HIS A 1 23 ? 4.576 -0.632 2.881 1.00 0.00 23 HIS A N 6
ATOM 2378 C CA . HIS A 1 23 ? 4.694 -1.621 3.951 1.00 0.00 23 HIS A CA 6
ATOM 2379 C C . HIS A 1 23 ? 3.651 -1.391 5.041 1.00 0.00 23 HIS A C 6
ATOM 2380 O O . HIS A 1 23 ? 3.969 -1.255 6.222 1.00 0.00 23 HIS A O 6
ATOM 2394 N N . CYS A 1 24 ? 2.412 -1.339 4.606 1.00 0.00 24 CYS A N 6
ATOM 2395 C CA . CYS A 1 24 ? 1.264 -1.116 5.460 1.00 0.00 24 CYS A CA 6
ATOM 2396 C C . CYS A 1 24 ? 0.861 -2.391 6.198 1.00 0.00 24 CYS A C 6
ATOM 2397 O O . CYS A 1 24 ? 1.460 -3.455 6.010 1.00 0.00 24 CYS A O 6
ATOM 2404 N N . ARG A 1 25 ? -0.163 -2.271 7.033 1.00 0.00 25 ARG A N 6
ATOM 2405 C CA . ARG A 1 25 ? -0.665 -3.402 7.802 1.00 0.00 25 ARG A CA 6
ATOM 2406 C C . ARG A 1 25 ? -1.436 -4.358 6.897 1.00 0.00 25 ARG A C 6
ATOM 2407 O O . ARG A 1 25 ? -1.196 -5.563 6.904 1.00 0.00 25 ARG A O 6
ATOM 2431 N N . PHE A 1 1 ? 0.964 12.635 5.105 1.00 0.00 1 PHE A N 7
ATOM 2432 C CA . PHE A 1 1 ? 2.226 12.240 4.440 1.00 0.00 1 PHE A CA 7
ATOM 2433 C C . PHE A 1 1 ? 1.952 11.820 3.000 1.00 0.00 1 PHE A C 7
ATOM 2434 O O . PHE A 1 1 ? 1.109 10.959 2.758 1.00 0.00 1 PHE A O 7
ATOM 2453 N N . PRO A 1 2 ? 2.650 12.428 2.030 1.00 0.00 2 PRO A N 7
ATOM 2454 C CA . PRO A 1 2 ? 2.473 12.103 0.614 1.00 0.00 2 PRO A CA 7
ATOM 2455 C C . PRO A 1 2 ? 3.102 10.759 0.261 1.00 0.00 2 PRO A C 7
ATOM 2456 O O . PRO A 1 2 ? 4.225 10.464 0.674 1.00 0.00 2 PRO A O 7
ATOM 2467 N N . ARG A 1 3 ? 2.374 9.948 -0.497 1.00 0.00 3 ARG A N 7
ATOM 2468 C CA . ARG A 1 3 ? 2.855 8.635 -0.904 1.00 0.00 3 ARG A CA 7
ATOM 2469 C C . ARG A 1 3 ? 1.909 8.036 -1.941 1.00 0.00 3 ARG A C 7
ATOM 2470 O O . ARG A 1 3 ? 0.762 8.475 -2.057 1.00 0.00 3 ARG A O 7
ATOM 2491 N N . PRO A 1 4 ? 2.386 7.051 -2.728 1.00 0.00 4 PRO A N 7
ATOM 2492 C CA . PRO A 1 4 ? 1.598 6.403 -3.781 1.00 0.00 4 PRO A CA 7
ATOM 2493 C C . PRO A 1 4 ? 0.211 5.956 -3.319 1.00 0.00 4 PRO A C 7
ATOM 2494 O O . PRO A 1 4 ? 0.046 5.382 -2.238 1.00 0.00 4 PRO A O 7
ATOM 2505 N N . ARG A 1 5 ? -0.783 6.224 -4.166 1.00 0.00 5 ARG A N 7
ATOM 2506 C CA . ARG A 1 5 ? -2.178 5.868 -3.904 1.00 0.00 5 ARG A CA 7
ATOM 2507 C C . ARG A 1 5 ? -2.317 4.362 -3.680 1.00 0.00 5 ARG A C 7
ATOM 2508 O O . ARG A 1 5 ? -3.226 3.904 -2.990 1.00 0.00 5 ARG A O 7
ATOM 2529 N N . ILE A 1 6 ? -1.403 3.610 -4.284 1.00 0.00 6 ILE A N 7
ATOM 2530 C CA . ILE A 1 6 ? -1.378 2.152 -4.193 1.00 0.00 6 ILE A CA 7
ATOM 2531 C C . ILE A 1 6 ? -1.371 1.669 -2.748 1.00 0.00 6 ILE A C 7
ATOM 2532 O O . ILE A 1 6 ? -1.974 0.651 -2.424 1.00 0.00 6 ILE A O 7
ATOM 2548 N N . CYS A 1 7 ? -0.689 2.405 -1.885 1.00 0.00 7 CYS A N 7
ATOM 2549 C CA . CYS A 1 7 ? -0.605 2.054 -0.472 1.00 0.00 7 CYS A CA 7
ATOM 2550 C C . CYS A 1 7 ? -1.989 1.876 0.136 1.00 0.00 7 CYS A C 7
ATOM 2551 O O . CYS A 1 7 ? -2.178 1.087 1.058 1.00 0.00 7 CYS A O 7
ATOM 2558 N N . ASN A 1 8 ? -2.949 2.608 -0.397 1.00 0.00 8 ASN A N 7
ATOM 2559 C CA . ASN A 1 8 ? -4.323 2.535 0.086 1.00 0.00 8 ASN A CA 7
ATOM 2560 C C . ASN A 1 8 ? -4.935 1.172 -0.207 1.00 0.00 8 ASN A C 7
ATOM 2561 O O . ASN A 1 8 ? -5.521 0.544 0.677 1.00 0.00 8 ASN A O 7
ATOM 2572 N N . LEU A 1 9 ? -4.772 0.698 -1.436 1.00 0.00 9 LEU A N 7
ATOM 2573 C CA . LEU A 1 9 ? -5.291 -0.610 -1.807 1.00 0.00 9 LEU A CA 7
ATOM 2574 C C . LEU A 1 9 ? -4.448 -1.696 -1.152 1.00 0.00 9 LEU A C 7
ATOM 2575 O O . LEU A 1 9 ? -4.946 -2.771 -0.818 1.00 0.00 9 LEU A O 7
ATOM 2591 N N . ALA A 1 10 ? -3.169 -1.385 -0.953 1.00 0.00 10 ALA A N 7
ATOM 2592 C CA . ALA A 1 10 ? -2.239 -2.306 -0.317 1.00 0.00 10 ALA A CA 7
ATOM 2593 C C . ALA A 1 10 ? -2.713 -2.642 1.089 1.00 0.00 10 ALA A C 7
ATOM 2594 O O . ALA A 1 10 ? -2.752 -3.811 1.474 1.00 0.00 10 ALA A O 7
ATOM 2601 N N . CYS A 1 11 ? -3.092 -1.615 1.847 1.00 0.00 11 CYS A N 7
ATOM 2602 C CA . CYS A 1 11 ? -3.585 -1.823 3.207 1.00 0.00 11 CYS A CA 7
ATOM 2603 C C . CYS A 1 11 ? -4.880 -2.630 3.180 1.00 0.00 11 CYS A C 7
ATOM 2604 O O . CYS A 1 11 ? -5.091 -3.510 4.011 1.00 0.00 11 CYS A O 7
ATOM 2611 N N . ARG A 1 12 ? -5.749 -2.302 2.224 1.00 0.00 12 ARG A N 7
ATOM 2612 C CA . ARG A 1 12 ? -7.044 -2.964 2.085 1.00 0.00 12 ARG A CA 7
ATOM 2613 C C . ARG A 1 12 ? -6.899 -4.462 1.835 1.00 0.00 12 ARG A C 7
ATOM 2614 O O . ARG A 1 12 ? -7.564 -5.269 2.479 1.00 0.00 12 ARG A O 7
ATOM 2635 N N . ALA A 1 13 ? -6.040 -4.826 0.895 1.00 0.00 13 ALA A N 7
ATOM 2636 C CA . ALA A 1 13 ? -5.828 -6.233 0.564 1.00 0.00 13 ALA A CA 7
ATOM 2637 C C . ALA A 1 13 ? -4.795 -6.869 1.485 1.00 0.00 13 ALA A C 7
ATOM 2638 O O . ALA A 1 13 ? -4.432 -8.033 1.321 1.00 0.00 13 ALA A O 7
ATOM 2645 N N . GLY A 1 14 ? -4.327 -6.090 2.451 1.00 0.00 14 GLY A N 7
ATOM 2646 C CA . GLY A 1 14 ? -3.338 -6.564 3.402 1.00 0.00 14 GLY A CA 7
ATOM 2647 C C . GLY A 1 14 ? -2.032 -6.945 2.747 1.00 0.00 14 GLY A C 7
ATOM 2648 O O . GLY A 1 14 ? -1.217 -7.670 3.322 1.00 0.00 14 GLY A O 7
ATOM 2652 N N . ILE A 1 15 ? -1.819 -6.436 1.552 1.00 0.00 15 ILE A N 7
ATOM 2653 C CA . ILE A 1 15 ? -0.596 -6.707 0.817 1.00 0.00 15 ILE A CA 7
ATOM 2654 C C . ILE A 1 15 ? 0.453 -5.671 1.159 1.00 0.00 15 ILE A C 7
ATOM 2655 O O . ILE A 1 15 ? 1.457 -5.509 0.461 1.00 0.00 15 ILE A O 7
ATOM 2671 N N . GLY A 1 16 ? 0.215 -4.993 2.272 1.00 0.00 16 GLY A N 7
ATOM 2672 C CA . GLY A 1 16 ? 1.141 -3.987 2.744 1.00 0.00 16 GLY A CA 7
ATOM 2673 C C . GLY A 1 16 ? 2.501 -4.580 3.031 1.00 0.00 16 GLY A C 7
ATOM 2674 O O . GLY A 1 16 ? 3.529 -3.993 2.714 1.00 0.00 16 GLY A O 7
ATOM 2678 N N . HIS A 1 17 ? 2.505 -5.762 3.625 1.00 0.00 17 HIS A N 7
ATOM 2679 C CA . HIS A 1 17 ? 3.751 -6.447 3.949 1.00 0.00 17 HIS A CA 7
ATOM 2680 C C . HIS A 1 17 ? 4.456 -6.956 2.691 1.00 0.00 17 HIS A C 7
ATOM 2681 O O . HIS A 1 17 ? 5.622 -7.337 2.736 1.00 0.00 17 HIS A O 7
ATOM 2695 N N . LYS A 1 18 ? 3.744 -6.956 1.572 1.00 0.00 18 LYS A N 7
ATOM 2696 C CA . LYS A 1 18 ? 4.308 -7.404 0.308 1.00 0.00 18 LYS A CA 7
ATOM 2697 C C . LYS A 1 18 ? 4.915 -6.232 -0.462 1.00 0.00 18 LYS A C 7
ATOM 2698 O O . LYS A 1 18 ? 5.931 -6.385 -1.140 1.00 0.00 18 LYS A O 7
ATOM 2717 N N . TYR A 1 19 ? 4.278 -5.072 -0.369 1.00 0.00 19 TYR A N 7
ATOM 2718 C CA . TYR A 1 19 ? 4.752 -3.882 -1.077 1.00 0.00 19 TYR A CA 7
ATOM 2719 C C . TYR A 1 19 ? 5.745 -3.089 -0.230 1.00 0.00 19 TYR A C 7
ATOM 2720 O O . TYR A 1 19 ? 5.377 -2.504 0.781 1.00 0.00 19 TYR A O 7
ATOM 2738 N N . PRO A 1 20 ? 7.022 -3.049 -0.641 1.00 0.00 20 PRO A N 7
ATOM 2739 C CA . PRO A 1 20 ? 8.072 -2.324 0.088 1.00 0.00 20 PRO A CA 7
ATOM 2740 C C . PRO A 1 20 ? 7.748 -0.843 0.282 1.00 0.00 20 PRO A C 7
ATOM 2741 O O . PRO A 1 20 ? 7.882 -0.307 1.381 1.00 0.00 20 PRO A O 7
ATOM 2752 N N . PHE A 1 21 ? 7.318 -0.190 -0.792 1.00 0.00 21 PHE A N 7
ATOM 2753 C CA . PHE A 1 21 ? 6.977 1.231 -0.746 1.00 0.00 21 PHE A CA 7
ATOM 2754 C C . PHE A 1 21 ? 5.630 1.465 -0.057 1.00 0.00 21 PHE A C 7
ATOM 2755 O O . PHE A 1 21 ? 5.248 2.604 0.220 1.00 0.00 21 PHE A O 7
ATOM 2772 N N . CYS A 1 22 ? 4.923 0.384 0.239 1.00 0.00 22 CYS A N 7
ATOM 2773 C CA . CYS A 1 22 ? 3.638 0.470 0.908 1.00 0.00 22 CYS A CA 7
ATOM 2774 C C . CYS A 1 22 ? 3.564 -0.596 1.982 1.00 0.00 22 CYS A C 7
ATOM 2775 O O . CYS A 1 22 ? 2.631 -1.397 2.003 1.00 0.00 22 CYS A O 7
ATOM 2782 N N . HIS A 1 23 ? 4.584 -0.612 2.847 1.00 0.00 23 HIS A N 7
ATOM 2783 C CA . HIS A 1 23 ? 4.701 -1.590 3.931 1.00 0.00 23 HIS A CA 7
ATOM 2784 C C . HIS A 1 23 ? 3.638 -1.362 5.004 1.00 0.00 23 HIS A C 7
ATOM 2785 O O . HIS A 1 23 ? 3.938 -1.192 6.185 1.00 0.00 23 HIS A O 7
ATOM 2799 N N . CYS A 1 24 ? 2.405 -1.362 4.559 1.00 0.00 24 CYS A N 7
ATOM 2800 C CA . CYS A 1 24 ? 1.250 -1.167 5.409 1.00 0.00 24 CYS A CA 7
ATOM 2801 C C . CYS A 1 24 ? 0.903 -2.459 6.141 1.00 0.00 24 CYS A C 7
ATOM 2802 O O . CYS A 1 24 ? 1.586 -3.475 5.993 1.00 0.00 24 CYS A O 7
ATOM 2809 N N . ARG A 1 25 ? -0.163 -2.413 6.919 1.00 0.00 25 ARG A N 7
ATOM 2810 C CA . ARG A 1 25 ? -0.609 -3.577 7.672 1.00 0.00 25 ARG A CA 7
ATOM 2811 C C . ARG A 1 25 ? -1.249 -4.603 6.740 1.00 0.00 25 ARG A C 7
ATOM 2812 O O . ARG A 1 25 ? -0.843 -5.764 6.706 1.00 0.00 25 ARG A O 7
ATOM 2836 N N . PHE A 1 1 ? 7.547 15.033 -5.242 1.00 0.00 1 PHE A N 8
ATOM 2837 C CA . PHE A 1 1 ? 6.333 14.695 -6.019 1.00 0.00 1 PHE A CA 8
ATOM 2838 C C . PHE A 1 1 ? 5.332 13.967 -5.129 1.00 0.00 1 PHE A C 8
ATOM 2839 O O . PHE A 1 1 ? 5.726 13.349 -4.140 1.00 0.00 1 PHE A O 8
ATOM 2858 N N . PRO A 1 2 ? 4.033 14.043 -5.452 1.00 0.00 2 PRO A N 8
ATOM 2859 C CA . PRO A 1 2 ? 2.984 13.389 -4.667 1.00 0.00 2 PRO A CA 8
ATOM 2860 C C . PRO A 1 2 ? 3.059 11.872 -4.776 1.00 0.00 2 PRO A C 8
ATOM 2861 O O . PRO A 1 2 ? 3.274 11.330 -5.861 1.00 0.00 2 PRO A O 8
ATOM 2872 N N . ARG A 1 3 ? 2.881 11.193 -3.656 1.00 0.00 3 ARG A N 8
ATOM 2873 C CA . ARG A 1 3 ? 2.921 9.744 -3.635 1.00 0.00 3 ARG A CA 8
ATOM 2874 C C . ARG A 1 3 ? 1.576 9.162 -4.043 1.00 0.00 3 ARG A C 8
ATOM 2875 O O . ARG A 1 3 ? 0.534 9.559 -3.518 1.00 0.00 3 ARG A O 8
ATOM 2896 N N . PRO A 1 4 ? 1.586 8.200 -4.977 1.00 0.00 4 PRO A N 8
ATOM 2897 C CA . PRO A 1 4 ? 0.367 7.542 -5.445 1.00 0.00 4 PRO A CA 8
ATOM 2898 C C . PRO A 1 4 ? -0.367 6.861 -4.294 1.00 0.00 4 PRO A C 8
ATOM 2899 O O . PRO A 1 4 ? 0.261 6.277 -3.408 1.00 0.00 4 PRO A O 8
ATOM 2910 N N . ARG A 1 5 ? -1.691 6.943 -4.299 1.00 0.00 5 ARG A N 8
ATOM 2911 C CA . ARG A 1 5 ? -2.497 6.341 -3.243 1.00 0.00 5 ARG A CA 8
ATOM 2912 C C . ARG A 1 5 ? -2.608 4.823 -3.429 1.00 0.00 5 ARG A C 8
ATOM 2913 O O . ARG A 1 5 ? -3.657 4.224 -3.202 1.00 0.00 5 ARG A O 8
ATOM 2934 N N . ILE A 1 6 ? -1.505 4.208 -3.826 1.00 0.00 6 ILE A N 8
ATOM 2935 C CA . ILE A 1 6 ? -1.451 2.765 -4.026 1.00 0.00 6 ILE A CA 8
ATOM 2936 C C . ILE A 1 6 ? -1.465 2.041 -2.691 1.00 0.00 6 ILE A C 8
ATOM 2937 O O . ILE A 1 6 ? -2.057 0.967 -2.557 1.00 0.00 6 ILE A O 8
ATOM 2953 N N . CYS A 1 7 ? -0.818 2.649 -1.705 1.00 0.00 7 CYS A N 8
ATOM 2954 C CA . CYS A 1 7 ? -0.748 2.094 -0.360 1.00 0.00 7 CYS A CA 8
ATOM 2955 C C . CYS A 1 7 ? -2.149 1.841 0.175 1.00 0.00 7 CYS A C 8
ATOM 2956 O O . CYS A 1 7 ? -2.366 0.950 0.985 1.00 0.00 7 CYS A O 8
ATOM 2963 N N . ASN A 1 8 ? -3.092 2.629 -0.319 1.00 0.00 8 ASN A N 8
ATOM 2964 C CA . ASN A 1 8 ? -4.497 2.511 0.071 1.00 0.00 8 ASN A CA 8
ATOM 2965 C C . ASN A 1 8 ? -4.993 1.104 -0.219 1.00 0.00 8 ASN A C 8
ATOM 2966 O O . ASN A 1 8 ? -5.567 0.432 0.638 1.00 0.00 8 ASN A O 8
ATOM 2977 N N . LEU A 1 9 ? -4.738 0.671 -1.444 1.00 0.00 9 LEU A N 8
ATOM 2978 C CA . LEU A 1 9 ? -5.121 -0.659 -1.894 1.00 0.00 9 LEU A CA 8
ATOM 2979 C C . LEU A 1 9 ? -4.315 -1.692 -1.136 1.00 0.00 9 LEU A C 8
ATOM 2980 O O . LEU A 1 9 ? -4.826 -2.740 -0.739 1.00 0.00 9 LEU A O 8
ATOM 2996 N N . ALA A 1 10 ? -3.043 -1.369 -0.948 1.00 0.00 10 ALA A N 8
ATOM 2997 C CA . ALA A 1 10 ? -2.114 -2.243 -0.242 1.00 0.00 10 ALA A CA 8
ATOM 2998 C C . ALA A 1 10 ? -2.634 -2.614 1.147 1.00 0.00 10 ALA A C 8
ATOM 2999 O O . ALA A 1 10 ? -2.646 -3.790 1.512 1.00 0.00 10 ALA A O 8
ATOM 3006 N N . CYS A 1 11 ? -3.072 -1.617 1.915 1.00 0.00 11 CYS A N 8
ATOM 3007 C CA . CYS A 1 11 ? -3.596 -1.871 3.259 1.00 0.00 11 CYS A CA 8
ATOM 3008 C C . CYS A 1 11 ? -4.881 -2.694 3.181 1.00 0.00 11 CYS A C 8
ATOM 3009 O O . CYS A 1 11 ? -5.070 -3.641 3.941 1.00 0.00 11 CYS A O 8
ATOM 3016 N N . ARG A 1 12 ? -5.763 -2.301 2.263 1.00 0.00 12 ARG A N 8
ATOM 3017 C CA . ARG A 1 12 ? -7.052 -2.966 2.081 1.00 0.00 12 ARG A CA 8
ATOM 3018 C C . ARG A 1 12 ? -6.899 -4.449 1.758 1.00 0.00 12 ARG A C 8
ATOM 3019 O O . ARG A 1 12 ? -7.622 -5.286 2.302 1.00 0.00 12 ARG A O 8
ATOM 3040 N N . ALA A 1 13 ? -5.977 -4.772 0.868 1.00 0.00 13 ALA A N 8
ATOM 3041 C CA . ALA A 1 13 ? -5.752 -6.158 0.475 1.00 0.00 13 ALA A CA 8
ATOM 3042 C C . ALA A 1 13 ? -4.744 -6.834 1.395 1.00 0.00 13 ALA A C 8
ATOM 3043 O O . ALA A 1 13 ? -4.377 -7.989 1.187 1.00 0.00 13 ALA A O 8
ATOM 3050 N N . GLY A 1 14 ? -4.303 -6.097 2.404 1.00 0.00 14 GLY A N 8
ATOM 3051 C CA . GLY A 1 14 ? -3.334 -6.609 3.359 1.00 0.00 14 GLY A CA 8
ATOM 3052 C C . GLY A 1 14 ? -2.018 -6.968 2.713 1.00 0.00 14 GLY A C 8
ATOM 3053 O O . GLY A 1 14 ? -1.203 -7.700 3.280 1.00 0.00 14 GLY A O 8
ATOM 3057 N N . ILE A 1 15 ? -1.798 -6.430 1.532 1.00 0.00 15 ILE A N 8
ATOM 3058 C CA . ILE A 1 15 ? -0.571 -6.675 0.804 1.00 0.00 15 ILE A CA 8
ATOM 3059 C C . ILE A 1 15 ? 0.463 -5.631 1.169 1.00 0.00 15 ILE A C 8
ATOM 3060 O O . ILE A 1 15 ? 1.450 -5.427 0.460 1.00 0.00 15 ILE A O 8
ATOM 3076 N N . GLY A 1 16 ? 0.226 -4.991 2.304 1.00 0.00 16 GLY A N 8
ATOM 3077 C CA . GLY A 1 16 ? 1.132 -3.976 2.793 1.00 0.00 16 GLY A CA 8
ATOM 3078 C C . GLY A 1 16 ? 2.518 -4.533 3.043 1.00 0.00 16 GLY A C 8
ATOM 3079 O O . GLY A 1 16 ? 3.514 -3.924 2.676 1.00 0.00 16 GLY A O 8
ATOM 3083 N N . HIS A 1 17 ? 2.582 -5.705 3.659 1.00 0.00 17 HIS A N 8
ATOM 3084 C CA . HIS A 1 17 ? 3.864 -6.340 3.946 1.00 0.00 17 HIS A CA 8
ATOM 3085 C C . HIS A 1 17 ? 4.482 -6.925 2.676 1.00 0.00 17 HIS A C 8
ATOM 3086 O O . HIS A 1 17 ? 5.619 -7.388 2.686 1.00 0.00 17 HIS A O 8
ATOM 3100 N N . LYS A 1 18 ? 3.721 -6.906 1.592 1.00 0.00 18 LYS A N 8
ATOM 3101 C CA . LYS A 1 18 ? 4.193 -7.424 0.316 1.00 0.00 18 LYS A CA 8
ATOM 3102 C C . LYS A 1 18 ? 4.848 -6.306 -0.484 1.00 0.00 18 LYS A C 8
ATOM 3103 O O . LYS A 1 18 ? 5.857 -6.514 -1.156 1.00 0.00 18 LYS A O 8
ATOM 3122 N N . TYR A 1 19 ? 4.253 -5.124 -0.413 1.00 0.00 19 TYR A N 8
ATOM 3123 C CA . TYR A 1 19 ? 4.757 -3.962 -1.135 1.00 0.00 19 TYR A CA 8
ATOM 3124 C C . TYR A 1 19 ? 5.707 -3.150 -0.257 1.00 0.00 19 TYR A C 8
ATOM 3125 O O . TYR A 1 19 ? 5.280 -2.513 0.701 1.00 0.00 19 TYR A O 8
ATOM 3143 N N . PRO A 1 20 ? 7.010 -3.159 -0.573 1.00 0.00 20 PRO A N 8
ATOM 3144 C CA . PRO A 1 20 ? 8.021 -2.423 0.200 1.00 0.00 20 PRO A CA 8
ATOM 3145 C C . PRO A 1 20 ? 7.724 -0.926 0.293 1.00 0.00 20 PRO A C 8
ATOM 3146 O O . PRO A 1 20 ? 7.848 -0.320 1.360 1.00 0.00 20 PRO A O 8
ATOM 3157 N N . PHE A 1 21 ? 7.330 -0.339 -0.832 1.00 0.00 21 PHE A N 8
ATOM 3158 C CA . PHE A 1 21 ? 7.017 1.087 -0.892 1.00 0.00 21 PHE A CA 8
ATOM 3159 C C . PHE A 1 21 ? 5.662 1.404 -0.256 1.00 0.00 21 PHE A C 8
ATOM 3160 O O . PHE A 1 21 ? 5.250 2.565 -0.198 1.00 0.00 21 PHE A O 8
ATOM 3177 N N . CYS A 1 22 ? 4.987 0.372 0.234 1.00 0.00 22 CYS A N 8
ATOM 3178 C CA . CYS A 1 22 ? 3.691 0.521 0.882 1.00 0.00 22 CYS A CA 8
ATOM 3179 C C . CYS A 1 22 ? 3.549 -0.520 1.979 1.00 0.00 22 CYS A C 8
ATOM 3180 O O . CYS A 1 22 ? 2.565 -1.259 2.018 1.00 0.00 22 CYS A O 8
ATOM 3187 N N . HIS A 1 23 ? 4.560 -0.577 2.853 1.00 0.00 23 HIS A N 8
ATOM 3188 C CA . HIS A 1 23 ? 4.606 -1.533 3.970 1.00 0.00 23 HIS A CA 8
ATOM 3189 C C . HIS A 1 23 ? 3.548 -1.222 5.030 1.00 0.00 23 HIS A C 8
ATOM 3190 O O . HIS A 1 23 ? 3.845 -1.056 6.213 1.00 0.00 23 HIS A O 8
ATOM 3204 N N . CYS A 1 24 ? 2.322 -1.140 4.570 1.00 0.00 24 CYS A N 8
ATOM 3205 C CA . CYS A 1 24 ? 1.172 -0.849 5.401 1.00 0.00 24 CYS A CA 8
ATOM 3206 C C . CYS A 1 24 ? 0.721 -2.094 6.161 1.00 0.00 24 CYS A C 8
ATOM 3207 O O . CYS A 1 24 ? 1.233 -3.196 5.934 1.00 0.00 24 CYS A O 8
ATOM 3214 N N . ARG A 1 25 ? -0.244 -1.916 7.051 1.00 0.00 25 ARG A N 8
ATOM 3215 C CA . ARG A 1 25 ? -0.779 -3.017 7.844 1.00 0.00 25 ARG A CA 8
ATOM 3216 C C . ARG A 1 25 ? -1.715 -3.882 6.999 1.00 0.00 25 ARG A C 8
ATOM 3217 O O . ARG A 1 25 ? -2.937 -3.738 7.057 1.00 0.00 25 ARG A O 8
ATOM 3241 N N . PHE A 1 1 ? 0.050 11.974 7.275 1.00 0.00 1 PHE A N 9
ATOM 3242 C CA . PHE A 1 1 ? 1.185 11.236 6.673 1.00 0.00 1 PHE A CA 9
ATOM 3243 C C . PHE A 1 1 ? 0.951 11.019 5.180 1.00 0.00 1 PHE A C 9
ATOM 3244 O O . PHE A 1 1 ? -0.070 10.451 4.783 1.00 0.00 1 PHE A O 9
ATOM 3263 N N . PRO A 1 2 ? 1.888 11.473 4.338 1.00 0.00 2 PRO A N 9
ATOM 3264 C CA . PRO A 1 2 ? 1.792 11.325 2.889 1.00 0.00 2 PRO A CA 9
ATOM 3265 C C . PRO A 1 2 ? 2.256 9.945 2.428 1.00 0.00 2 PRO A C 9
ATOM 3266 O O . PRO A 1 2 ? 3.203 9.387 2.981 1.00 0.00 2 PRO A O 9
ATOM 3277 N N . ARG A 1 3 ? 1.588 9.403 1.417 1.00 0.00 3 ARG A N 9
ATOM 3278 C CA . ARG A 1 3 ? 1.938 8.093 0.878 1.00 0.00 3 ARG A CA 9
ATOM 3279 C C . ARG A 1 3 ? 1.226 7.879 -0.454 1.00 0.00 3 ARG A C 9
ATOM 3280 O O . ARG A 1 3 ? 0.137 8.415 -0.668 1.00 0.00 3 ARG A O 9
ATOM 3301 N N . PRO A 1 4 ? 1.840 7.113 -1.371 1.00 0.00 4 PRO A N 9
ATOM 3302 C CA . PRO A 1 4 ? 1.270 6.840 -2.694 1.00 0.00 4 PRO A CA 9
ATOM 3303 C C . PRO A 1 4 ? -0.123 6.213 -2.620 1.00 0.00 4 PRO A C 9
ATOM 3304 O O . PRO A 1 4 ? -0.442 5.482 -1.680 1.00 0.00 4 PRO A O 9
ATOM 3315 N N . ARG A 1 5 ? -0.947 6.515 -3.622 1.00 0.00 5 ARG A N 9
ATOM 3316 C CA . ARG A 1 5 ? -2.316 6.003 -3.700 1.00 0.00 5 ARG A CA 9
ATOM 3317 C C . ARG A 1 5 ? -2.345 4.472 -3.657 1.00 0.00 5 ARG A C 9
ATOM 3318 O O . ARG A 1 5 ? -3.326 3.875 -3.220 1.00 0.00 5 ARG A O 9
ATOM 3339 N N . ILE A 1 6 ? -1.263 3.853 -4.112 1.00 0.00 6 ILE A N 9
ATOM 3340 C CA . ILE A 1 6 ? -1.150 2.397 -4.130 1.00 0.00 6 ILE A CA 9
ATOM 3341 C C . ILE A 1 6 ? -1.248 1.820 -2.722 1.00 0.00 6 ILE A C 9
ATOM 3342 O O . ILE A 1 6 ? -1.832 0.758 -2.512 1.00 0.00 6 ILE A O 9
ATOM 3358 N N . CYS A 1 7 ? -0.680 2.531 -1.762 1.00 0.00 7 CYS A N 9
ATOM 3359 C CA . CYS A 1 7 ? -0.701 2.105 -0.369 1.00 0.00 7 CYS A CA 9
ATOM 3360 C C . CYS A 1 7 ? -2.129 1.920 0.127 1.00 0.00 7 CYS A C 9
ATOM 3361 O O . CYS A 1 7 ? -2.389 1.116 1.018 1.00 0.00 7 CYS A O 9
ATOM 3368 N N . ASN A 1 8 ? -3.044 2.673 -0.465 1.00 0.00 8 ASN A N 9
ATOM 3369 C CA . ASN A 1 8 ? -4.453 2.604 -0.087 1.00 0.00 8 ASN A CA 9
ATOM 3370 C C . ASN A 1 8 ? -5.009 1.211 -0.348 1.00 0.00 8 ASN A C 9
ATOM 3371 O O . ASN A 1 8 ? -5.609 0.587 0.528 1.00 0.00 8 ASN A O 9
ATOM 3382 N N . LEU A 1 9 ? -4.791 0.721 -1.562 1.00 0.00 9 LEU A N 9
ATOM 3383 C CA . LEU A 1 9 ? -5.259 -0.605 -1.935 1.00 0.00 9 LEU A CA 9
ATOM 3384 C C . LEU A 1 9 ? -4.416 -1.676 -1.253 1.00 0.00 9 LEU A C 9
ATOM 3385 O O . LEU A 1 9 ? -4.908 -2.766 -0.948 1.00 0.00 9 LEU A O 9
ATOM 3401 N N . ALA A 1 10 ? -3.151 -1.347 -1.006 1.00 0.00 10 ALA A N 9
ATOM 3402 C CA . ALA A 1 10 ? -2.228 -2.262 -0.350 1.00 0.00 10 ALA A CA 9
ATOM 3403 C C . ALA A 1 10 ? -2.724 -2.624 1.043 1.00 0.00 10 ALA A C 9
ATOM 3404 O O . ALA A 1 10 ? -2.748 -3.796 1.414 1.00 0.00 10 ALA A O 9
ATOM 3411 N N . CYS A 1 11 ? -3.132 -1.616 1.807 1.00 0.00 11 CYS A N 9
ATOM 3412 C CA . CYS A 1 11 ? -3.640 -1.842 3.158 1.00 0.00 11 CYS A CA 9
ATOM 3413 C C . CYS A 1 11 ? -4.932 -2.650 3.114 1.00 0.00 11 CYS A C 9
ATOM 3414 O O . CYS A 1 11 ? -5.144 -3.543 3.930 1.00 0.00 11 CYS A O 9
ATOM 3421 N N . ARG A 1 12 ? -5.796 -2.308 2.161 1.00 0.00 12 ARG A N 9
ATOM 3422 C CA . ARG A 1 12 ? -7.088 -2.973 2.007 1.00 0.00 12 ARG A CA 9
ATOM 3423 C C . ARG A 1 12 ? -6.929 -4.468 1.764 1.00 0.00 12 ARG A C 9
ATOM 3424 O O . ARG A 1 12 ? -7.640 -5.279 2.352 1.00 0.00 12 ARG A O 9
ATOM 3445 N N . ALA A 1 13 ? -6.002 -4.828 0.892 1.00 0.00 13 ALA A N 9
ATOM 3446 C CA . ALA A 1 13 ? -5.768 -6.231 0.574 1.00 0.00 13 ALA A CA 9
ATOM 3447 C C . ALA A 1 13 ? -4.750 -6.850 1.524 1.00 0.00 13 ALA A C 9
ATOM 3448 O O . ALA A 1 13 ? -4.369 -8.009 1.372 1.00 0.00 13 ALA A O 9
ATOM 3455 N N . GLY A 1 14 ? -4.317 -6.060 2.498 1.00 0.00 14 GLY A N 9
ATOM 3456 C CA . GLY A 1 14 ? -3.342 -6.515 3.474 1.00 0.00 14 GLY A CA 9
ATOM 3457 C C . GLY A 1 14 ? -2.030 -6.909 2.843 1.00 0.00 14 GLY A C 9
ATOM 3458 O O . GLY A 1 14 ? -1.233 -7.644 3.431 1.00 0.00 14 GLY A O 9
ATOM 3462 N N . ILE A 1 15 ? -1.797 -6.405 1.650 1.00 0.00 15 ILE A N 9
ATOM 3463 C CA . ILE A 1 15 ? -0.573 -6.694 0.929 1.00 0.00 15 ILE A CA 9
ATOM 3464 C C . ILE A 1 15 ? 0.494 -5.671 1.269 1.00 0.00 15 ILE A C 9
ATOM 3465 O O . ILE A 1 15 ? 1.473 -5.498 0.536 1.00 0.00 15 ILE A O 9
ATOM 3481 N N . GLY A 1 16 ? 0.304 -5.016 2.406 1.00 0.00 16 GLY A N 9
ATOM 3482 C CA . GLY A 1 16 ? 1.257 -4.027 2.864 1.00 0.00 16 GLY A CA 9
ATOM 3483 C C . GLY A 1 16 ? 2.629 -4.627 3.104 1.00 0.00 16 GLY A C 9
ATOM 3484 O O . GLY A 1 16 ? 3.652 -4.008 2.827 1.00 0.00 16 GLY A O 9
ATOM 3488 N N . HIS A 1 17 ? 2.651 -5.849 3.614 1.00 0.00 17 HIS A N 9
ATOM 3489 C CA . HIS A 1 17 ? 3.907 -6.536 3.880 1.00 0.00 17 HIS A CA 9
ATOM 3490 C C . HIS A 1 17 ? 4.581 -6.940 2.570 1.00 0.00 17 HIS A C 9
ATOM 3491 O O . HIS A 1 17 ? 5.792 -7.150 2.520 1.00 0.00 17 HIS A O 9
ATOM 3505 N N . LYS A 1 18 ? 3.782 -7.057 1.522 1.00 0.00 18 LYS A N 9
ATOM 3506 C CA . LYS A 1 18 ? 4.285 -7.441 0.211 1.00 0.00 18 LYS A CA 9
ATOM 3507 C C . LYS A 1 18 ? 4.834 -6.244 -0.554 1.00 0.00 18 LYS A C 9
ATOM 3508 O O . LYS A 1 18 ? 5.779 -6.378 -1.328 1.00 0.00 18 LYS A O 9
ATOM 3527 N N . TYR A 1 19 ? 4.219 -5.085 -0.364 1.00 0.00 19 TYR A N 9
ATOM 3528 C CA . TYR A 1 19 ? 4.642 -3.879 -1.069 1.00 0.00 19 TYR A CA 9
ATOM 3529 C C . TYR A 1 19 ? 5.708 -3.118 -0.289 1.00 0.00 19 TYR A C 9
ATOM 3530 O O . TYR A 1 19 ? 5.440 -2.566 0.775 1.00 0.00 19 TYR A O 9
ATOM 3548 N N . PRO A 1 20 ? 6.942 -3.076 -0.819 1.00 0.00 20 PRO A N 9
ATOM 3549 C CA . PRO A 1 20 ? 8.066 -2.387 -0.173 1.00 0.00 20 PRO A CA 9
ATOM 3550 C C . PRO A 1 20 ? 7.784 -0.912 0.087 1.00 0.00 20 PRO A C 9
ATOM 3551 O O . PRO A 1 20 ? 8.060 -0.401 1.174 1.00 0.00 20 PRO A O 9
ATOM 3562 N N . PHE A 1 21 ? 7.238 -0.235 -0.914 1.00 0.00 21 PHE A N 9
ATOM 3563 C CA . PHE A 1 21 ? 6.920 1.186 -0.803 1.00 0.00 21 PHE A CA 9
ATOM 3564 C C . PHE A 1 21 ? 5.605 1.424 -0.058 1.00 0.00 21 PHE A C 9
ATOM 3565 O O . PHE A 1 21 ? 5.187 2.563 0.121 1.00 0.00 21 PHE A O 9
ATOM 3582 N N . CYS A 1 22 ? 4.968 0.347 0.385 1.00 0.00 22 CYS A N 9
ATOM 3583 C CA . CYS A 1 22 ? 3.713 0.449 1.118 1.00 0.00 22 CYS A CA 9
ATOM 3584 C C . CYS A 1 22 ? 3.661 -0.615 2.197 1.00 0.00 22 CYS A C 9
ATOM 3585 O O . CYS A 1 22 ? 2.794 -1.484 2.173 1.00 0.00 22 CYS A O 9
ATOM 3592 N N . HIS A 1 23 ? 4.613 -0.542 3.131 1.00 0.00 23 HIS A N 9
ATOM 3593 C CA . HIS A 1 23 ? 4.726 -1.500 4.240 1.00 0.00 23 HIS A CA 9
ATOM 3594 C C . HIS A 1 23 ? 3.586 -1.355 5.245 1.00 0.00 23 HIS A C 9
ATOM 3595 O O . HIS A 1 23 ? 3.804 -1.213 6.450 1.00 0.00 23 HIS A O 9
ATOM 3609 N N . CYS A 1 24 ? 2.382 -1.402 4.728 1.00 0.00 24 CYS A N 9
ATOM 3610 C CA . CYS A 1 24 ? 1.179 -1.294 5.523 1.00 0.00 24 CYS A CA 9
ATOM 3611 C C . CYS A 1 24 ? 0.856 -2.627 6.185 1.00 0.00 24 CYS A C 9
ATOM 3612 O O . CYS A 1 24 ? 1.632 -3.582 6.113 1.00 0.00 24 CYS A O 9
ATOM 3619 N N . ARG A 1 25 ? -0.295 -2.687 6.822 1.00 0.00 25 ARG A N 9
ATOM 3620 C CA . ARG A 1 25 ? -0.742 -3.901 7.490 1.00 0.00 25 ARG A CA 9
ATOM 3621 C C . ARG A 1 25 ? -1.356 -4.866 6.480 1.00 0.00 25 ARG A C 9
ATOM 3622 O O . ARG A 1 25 ? -1.522 -4.528 5.308 1.00 0.00 25 ARG A O 9
ATOM 3646 N N . PHE A 1 1 ? -1.528 11.533 7.355 1.00 0.00 1 PHE A N 10
ATOM 3647 C CA . PHE A 1 1 ? -0.117 11.347 6.942 1.00 0.00 1 PHE A CA 10
ATOM 3648 C C . PHE A 1 1 ? -0.047 11.079 5.446 1.00 0.00 1 PHE A C 10
ATOM 3649 O O . PHE A 1 1 ? -0.917 10.402 4.899 1.00 0.00 1 PHE A O 10
ATOM 3668 N N . PRO A 1 2 ? 0.978 11.613 4.765 1.00 0.00 2 PRO A N 10
ATOM 3669 C CA . PRO A 1 2 ? 1.150 11.426 3.319 1.00 0.00 2 PRO A CA 10
ATOM 3670 C C . PRO A 1 2 ? 1.477 9.979 2.963 1.00 0.00 2 PRO A C 10
ATOM 3671 O O . PRO A 1 2 ? 2.201 9.299 3.693 1.00 0.00 2 PRO A O 10
ATOM 3682 N N . ARG A 1 3 ? 0.935 9.512 1.844 1.00 0.00 3 ARG A N 10
ATOM 3683 C CA . ARG A 1 3 ? 1.161 8.146 1.390 1.00 0.00 3 ARG A CA 10
ATOM 3684 C C . ARG A 1 3 ? 0.662 7.965 -0.039 1.00 0.00 3 ARG A C 10
ATOM 3685 O O . ARG A 1 3 ? -0.368 8.526 -0.420 1.00 0.00 3 ARG A O 10
ATOM 3706 N N . PRO A 1 4 ? 1.391 7.177 -0.846 1.00 0.00 4 PRO A N 10
ATOM 3707 C CA . PRO A 1 4 ? 1.021 6.905 -2.238 1.00 0.00 4 PRO A CA 10
ATOM 3708 C C . PRO A 1 4 ? -0.375 6.294 -2.343 1.00 0.00 4 PRO A C 10
ATOM 3709 O O . PRO A 1 4 ? -0.809 5.555 -1.458 1.00 0.00 4 PRO A O 10
ATOM 3720 N N . ARG A 1 5 ? -1.075 6.614 -3.426 1.00 0.00 5 ARG A N 10
ATOM 3721 C CA . ARG A 1 5 ? -2.430 6.116 -3.657 1.00 0.00 5 ARG A CA 10
ATOM 3722 C C . ARG A 1 5 ? -2.482 4.586 -3.598 1.00 0.00 5 ARG A C 10
ATOM 3723 O O . ARG A 1 5 ? -3.478 4.008 -3.161 1.00 0.00 5 ARG A O 10
ATOM 3744 N N . ILE A 1 6 ? -1.408 3.947 -4.045 1.00 0.00 6 ILE A N 10
ATOM 3745 C CA . ILE A 1 6 ? -1.313 2.490 -4.060 1.00 0.00 6 ILE A CA 10
ATOM 3746 C C . ILE A 1 6 ? -1.352 1.904 -2.651 1.00 0.00 6 ILE A C 10
ATOM 3747 O O . ILE A 1 6 ? -1.940 0.849 -2.424 1.00 0.00 6 ILE A O 10
ATOM 3763 N N . CYS A 1 7 ? -0.722 2.593 -1.714 1.00 0.00 7 CYS A N 10
ATOM 3764 C CA . CYS A 1 7 ? -0.675 2.144 -0.325 1.00 0.00 7 CYS A CA 10
ATOM 3765 C C . CYS A 1 7 ? -2.070 1.910 0.230 1.00 0.00 7 CYS A C 10
ATOM 3766 O O . CYS A 1 7 ? -2.264 1.077 1.112 1.00 0.00 7 CYS A O 10
ATOM 3773 N N . ASN A 1 8 ? -3.035 2.642 -0.296 1.00 0.00 8 ASN A N 10
ATOM 3774 C CA . ASN A 1 8 ? -4.417 2.510 0.150 1.00 0.00 8 ASN A CA 10
ATOM 3775 C C . ASN A 1 8 ? -4.963 1.127 -0.177 1.00 0.00 8 ASN A C 10
ATOM 3776 O O . ASN A 1 8 ? -5.510 0.444 0.693 1.00 0.00 8 ASN A O 10
ATOM 3787 N N . LEU A 1 9 ? -4.791 0.700 -1.423 1.00 0.00 9 LEU A N 10
ATOM 3788 C CA . LEU A 1 9 ? -5.256 -0.618 -1.836 1.00 0.00 9 LEU A CA 10
ATOM 3789 C C . LEU A 1 9 ? -4.401 -1.694 -1.180 1.00 0.00 9 LEU A C 10
ATOM 3790 O O . LEU A 1 9 ? -4.882 -2.788 -0.878 1.00 0.00 9 LEU A O 10
ATOM 3806 N N . ALA A 1 10 ? -3.135 -1.359 -0.943 1.00 0.00 10 ALA A N 10
ATOM 3807 C CA . ALA A 1 10 ? -2.202 -2.273 -0.304 1.00 0.00 10 ALA A CA 10
ATOM 3808 C C . ALA A 1 10 ? -2.685 -2.633 1.095 1.00 0.00 10 ALA A C 10
ATOM 3809 O O . ALA A 1 10 ? -2.696 -3.804 1.475 1.00 0.00 10 ALA A O 10
ATOM 3816 N N . CYS A 1 11 ? -3.100 -1.622 1.857 1.00 0.00 11 CYS A N 10
ATOM 3817 C CA . CYS A 1 11 ? -3.601 -1.852 3.211 1.00 0.00 11 CYS A CA 10
ATOM 3818 C C . CYS A 1 11 ? -4.888 -2.672 3.171 1.00 0.00 11 CYS A C 10
ATOM 3819 O O . CYS A 1 11 ? -5.084 -3.573 3.988 1.00 0.00 11 CYS A O 10
ATOM 3826 N N . ARG A 1 12 ? -5.764 -2.332 2.228 1.00 0.00 12 ARG A N 10
ATOM 3827 C CA . ARG A 1 12 ? -7.052 -3.006 2.077 1.00 0.00 12 ARG A CA 10
ATOM 3828 C C . ARG A 1 12 ? -6.877 -4.490 1.771 1.00 0.00 12 ARG A C 10
ATOM 3829 O O . ARG A 1 12 ? -7.526 -5.335 2.382 1.00 0.00 12 ARG A O 10
ATOM 3850 N N . ALA A 1 13 ? -6.010 -4.802 0.820 1.00 0.00 13 ALA A N 10
ATOM 3851 C CA . ALA A 1 13 ? -5.772 -6.189 0.437 1.00 0.00 13 ALA A CA 10
ATOM 3852 C C . ALA A 1 13 ? -4.766 -6.856 1.366 1.00 0.00 13 ALA A C 10
ATOM 3853 O O . ALA A 1 13 ? -4.423 -8.023 1.193 1.00 0.00 13 ALA A O 10
ATOM 3860 N N . GLY A 1 14 ? -4.305 -6.095 2.349 1.00 0.00 14 GLY A N 10
ATOM 3861 C CA . GLY A 1 14 ? -3.341 -6.597 3.311 1.00 0.00 14 GLY A CA 10
ATOM 3862 C C . GLY A 1 14 ? -2.022 -6.961 2.676 1.00 0.00 14 GLY A C 10
ATOM 3863 O O . GLY A 1 14 ? -1.214 -7.690 3.257 1.00 0.00 14 GLY A O 10
ATOM 3867 N N . ILE A 1 15 ? -1.791 -6.432 1.494 1.00 0.00 15 ILE A N 10
ATOM 3868 C CA . ILE A 1 15 ? -0.556 -6.686 0.777 1.00 0.00 15 ILE A CA 10
ATOM 3869 C C . ILE A 1 15 ? 0.479 -5.644 1.145 1.00 0.00 15 ILE A C 10
ATOM 3870 O O . ILE A 1 15 ? 1.487 -5.466 0.462 1.00 0.00 15 ILE A O 10
ATOM 3886 N N . GLY A 1 16 ? 0.222 -4.978 2.258 1.00 0.00 16 GLY A N 10
ATOM 3887 C CA . GLY A 1 16 ? 1.134 -3.966 2.747 1.00 0.00 16 GLY A CA 10
ATOM 3888 C C . GLY A 1 16 ? 2.481 -4.559 3.097 1.00 0.00 16 GLY A C 10
ATOM 3889 O O . GLY A 1 16 ? 3.524 -3.972 2.829 1.00 0.00 16 GLY A O 10
ATOM 3893 N N . HIS A 1 17 ? 2.458 -5.741 3.688 1.00 0.00 17 HIS A N 10
ATOM 3894 C CA . HIS A 1 17 ? 3.686 -6.424 4.066 1.00 0.00 17 HIS A CA 10
ATOM 3895 C C . HIS A 1 17 ? 4.437 -6.914 2.832 1.00 0.00 17 HIS A C 10
ATOM 3896 O O . HIS A 1 17 ? 5.624 -7.220 2.902 1.00 0.00 17 HIS A O 10
ATOM 3910 N N . LYS A 1 18 ? 3.733 -6.985 1.706 1.00 0.00 18 LYS A N 10
ATOM 3911 C CA . LYS A 1 18 ? 4.324 -7.431 0.449 1.00 0.00 18 LYS A CA 10
ATOM 3912 C C . LYS A 1 18 ? 4.900 -6.261 -0.345 1.00 0.00 18 LYS A C 10
ATOM 3913 O O . LYS A 1 18 ? 5.881 -6.418 -1.067 1.00 0.00 18 LYS A O 10
ATOM 3932 N N . TYR A 1 19 ? 4.268 -5.100 -0.231 1.00 0.00 19 TYR A N 10
ATOM 3933 C CA . TYR A 1 19 ? 4.709 -3.917 -0.969 1.00 0.00 19 TYR A CA 10
ATOM 3934 C C . TYR A 1 19 ? 5.757 -3.127 -0.193 1.00 0.00 19 TYR A C 10
ATOM 3935 O O . TYR A 1 19 ? 5.466 -2.541 0.846 1.00 0.00 19 TYR A O 10
ATOM 3953 N N . PRO A 1 20 ? 7.000 -3.090 -0.696 1.00 0.00 20 PRO A N 10
ATOM 3954 C CA . PRO A 1 20 ? 8.099 -2.365 -0.046 1.00 0.00 20 PRO A CA 10
ATOM 3955 C C . PRO A 1 20 ? 7.806 -0.874 0.102 1.00 0.00 20 PRO A C 10
ATOM 3956 O O . PRO A 1 20 ? 8.055 -0.286 1.153 1.00 0.00 20 PRO A O 10
ATOM 3967 N N . PHE A 1 21 ? 7.276 -0.274 -0.958 1.00 0.00 21 PHE A N 10
ATOM 3968 C CA . PHE A 1 21 ? 6.951 1.150 -0.956 1.00 0.00 21 PHE A CA 10
ATOM 3969 C C . PHE A 1 21 ? 5.618 1.429 -0.259 1.00 0.00 21 PHE A C 10
ATOM 3970 O O . PHE A 1 21 ? 5.194 2.576 -0.152 1.00 0.00 21 PHE A O 10
ATOM 3987 N N . CYS A 1 22 ? 4.973 0.377 0.226 1.00 0.00 22 CYS A N 10
ATOM 3988 C CA . CYS A 1 22 ? 3.701 0.503 0.925 1.00 0.00 22 CYS A CA 10
ATOM 3989 C C . CYS A 1 22 ? 3.621 -0.571 1.986 1.00 0.00 22 CYS A C 10
ATOM 3990 O O . CYS A 1 22 ? 2.712 -1.403 1.977 1.00 0.00 22 CYS A O 10
ATOM 3997 N N . HIS A 1 23 ? 4.614 -0.567 2.874 1.00 0.00 23 HIS A N 10
ATOM 3998 C CA . HIS A 1 23 ? 4.730 -1.556 3.944 1.00 0.00 23 HIS A CA 10
ATOM 3999 C C . HIS A 1 23 ? 3.656 -1.377 5.014 1.00 0.00 23 HIS A C 10
ATOM 4000 O O . HIS A 1 23 ? 3.944 -1.303 6.207 1.00 0.00 23 HIS A O 10
ATOM 4014 N N . CYS A 1 24 ? 2.423 -1.324 4.557 1.00 0.00 24 CYS A N 10
ATOM 4015 C CA . CYS A 1 24 ? 1.261 -1.171 5.413 1.00 0.00 24 CYS A CA 10
ATOM 4016 C C . CYS A 1 24 ? 0.936 -2.490 6.108 1.00 0.00 24 CYS A C 10
ATOM 4017 O O . CYS A 1 24 ? 1.662 -3.475 5.966 1.00 0.00 24 CYS A O 10
ATOM 4024 N N . ARG A 1 25 ? -0.158 -2.498 6.855 1.00 0.00 25 ARG A N 10
ATOM 4025 C CA . ARG A 1 25 ? -0.592 -3.691 7.577 1.00 0.00 25 ARG A CA 10
ATOM 4026 C C . ARG A 1 25 ? -0.872 -4.838 6.607 1.00 0.00 25 ARG A C 10
ATOM 4027 O O . ARG A 1 25 ? -0.272 -5.908 6.704 1.00 0.00 25 ARG A O 10
ATOM 4051 N N . PHE A 1 1 ? 1.317 10.987 7.978 1.00 0.00 1 PHE A N 11
ATOM 4052 C CA . PHE A 1 1 ? 2.428 10.973 6.998 1.00 0.00 1 PHE A CA 11
ATOM 4053 C C . PHE A 1 1 ? 1.898 10.684 5.601 1.00 0.00 1 PHE A C 11
ATOM 4054 O O . PHE A 1 1 ? 1.016 9.837 5.432 1.00 0.00 1 PHE A O 11
ATOM 4073 N N . PRO A 1 2 ? 2.421 11.388 4.585 1.00 0.00 2 PRO A N 11
ATOM 4074 C CA . PRO A 1 2 ? 2.002 11.206 3.193 1.00 0.00 2 PRO A CA 11
ATOM 4075 C C . PRO A 1 2 ? 2.535 9.903 2.603 1.00 0.00 2 PRO A C 11
ATOM 4076 O O . PRO A 1 2 ? 3.591 9.419 3.013 1.00 0.00 2 PRO A O 11
ATOM 4087 N N . ARG A 1 3 ? 1.803 9.342 1.650 1.00 0.00 3 ARG A N 11
ATOM 4088 C CA . ARG A 1 3 ? 2.202 8.097 1.005 1.00 0.00 3 ARG A CA 11
ATOM 4089 C C . ARG A 1 3 ? 1.384 7.882 -0.264 1.00 0.00 3 ARG A C 11
ATOM 4090 O O . ARG A 1 3 ? 0.262 8.384 -0.371 1.00 0.00 3 ARG A O 11
ATOM 4111 N N . PRO A 1 4 ? 1.945 7.152 -1.246 1.00 0.00 4 PRO A N 11
ATOM 4112 C CA . PRO A 1 4 ? 1.278 6.879 -2.527 1.00 0.00 4 PRO A CA 11
ATOM 4113 C C . PRO A 1 4 ? -0.130 6.308 -2.356 1.00 0.00 4 PRO A C 11
ATOM 4114 O O . PRO A 1 4 ? -0.395 5.539 -1.430 1.00 0.00 4 PRO A O 11
ATOM 4125 N N . ARG A 1 5 ? -1.027 6.692 -3.260 1.00 0.00 5 ARG A N 11
ATOM 4126 C CA . ARG A 1 5 ? -2.412 6.228 -3.221 1.00 0.00 5 ARG A CA 11
ATOM 4127 C C . ARG A 1 5 ? -2.493 4.710 -3.355 1.00 0.00 5 ARG A C 11
ATOM 4128 O O . ARG A 1 5 ? -3.449 4.092 -2.899 1.00 0.00 5 ARG A O 11
ATOM 4149 N N . ILE A 1 6 ? -1.475 4.117 -3.969 1.00 0.00 6 ILE A N 11
ATOM 4150 C CA . ILE A 1 6 ? -1.418 2.668 -4.148 1.00 0.00 6 ILE A CA 11
ATOM 4151 C C . ILE A 1 6 ? -1.438 1.972 -2.793 1.00 0.00 6 ILE A C 11
ATOM 4152 O O . ILE A 1 6 ? -2.030 0.901 -2.634 1.00 0.00 6 ILE A O 11
ATOM 4168 N N . CYS A 1 7 ? -0.801 2.606 -1.820 1.00 0.00 7 CYS A N 11
ATOM 4169 C CA . CYS A 1 7 ? -0.739 2.089 -0.462 1.00 0.00 7 CYS A CA 11
ATOM 4170 C C . CYS A 1 7 ? -2.136 1.878 0.099 1.00 0.00 7 CYS A C 11
ATOM 4171 O O . CYS A 1 7 ? -2.354 1.001 0.928 1.00 0.00 7 CYS A O 11
ATOM 4178 N N . ASN A 1 8 ? -3.080 2.678 -0.376 1.00 0.00 8 ASN A N 11
ATOM 4179 C CA . ASN A 1 8 ? -4.472 2.573 0.065 1.00 0.00 8 ASN A CA 11
ATOM 4180 C C . ASN A 1 8 ? -5.010 1.187 -0.255 1.00 0.00 8 ASN A C 11
ATOM 4181 O O . ASN A 1 8 ? -5.626 0.532 0.586 1.00 0.00 8 ASN A O 11
ATOM 4192 N N . LEU A 1 9 ? -4.744 0.744 -1.475 1.00 0.00 9 LEU A N 11
ATOM 4193 C CA . LEU A 1 9 ? -5.169 -0.573 -1.929 1.00 0.00 9 LEU A CA 11
ATOM 4194 C C . LEU A 1 9 ? -4.382 -1.631 -1.182 1.00 0.00 9 LEU A C 11
ATOM 4195 O O . LEU A 1 9 ? -4.919 -2.662 -0.776 1.00 0.00 9 LEU A O 11
ATOM 4211 N N . ALA A 1 10 ? -3.100 -1.345 -1.014 1.00 0.00 10 ALA A N 11
ATOM 4212 C CA . ALA A 1 10 ? -2.182 -2.242 -0.322 1.00 0.00 10 ALA A CA 11
ATOM 4213 C C . ALA A 1 10 ? -2.682 -2.580 1.081 1.00 0.00 10 ALA A C 11
ATOM 4214 O O . ALA A 1 10 ? -2.672 -3.744 1.480 1.00 0.00 10 ALA A O 11
ATOM 4221 N N . CYS A 1 11 ? -3.118 -1.570 1.826 1.00 0.00 11 CYS A N 11
ATOM 4222 C CA . CYS A 1 11 ? -3.620 -1.795 3.181 1.00 0.00 11 CYS A CA 11
ATOM 4223 C C . CYS A 1 11 ? -4.893 -2.638 3.147 1.00 0.00 11 CYS A C 11
ATOM 4224 O O . CYS A 1 11 ? -5.066 -3.546 3.956 1.00 0.00 11 CYS A O 11
ATOM 4231 N N . ARG A 1 12 ? -5.784 -2.306 2.213 1.00 0.00 12 ARG A N 11
ATOM 4232 C CA . ARG A 1 12 ? -7.062 -3.002 2.069 1.00 0.00 12 ARG A CA 11
ATOM 4233 C C . ARG A 1 12 ? -6.877 -4.487 1.788 1.00 0.00 12 ARG A C 11
ATOM 4234 O O . ARG A 1 12 ? -7.531 -5.326 2.400 1.00 0.00 12 ARG A O 11
ATOM 4255 N N . ALA A 1 13 ? -5.992 -4.803 0.857 1.00 0.00 13 ALA A N 11
ATOM 4256 C CA . ALA A 1 13 ? -5.733 -6.193 0.499 1.00 0.00 13 ALA A CA 11
ATOM 4257 C C . ALA A 1 13 ? -4.730 -6.824 1.453 1.00 0.00 13 ALA A C 11
ATOM 4258 O O . ALA A 1 13 ? -4.359 -7.988 1.303 1.00 0.00 13 ALA A O 11
ATOM 4265 N N . GLY A 1 14 ? -4.299 -6.037 2.429 1.00 0.00 14 GLY A N 11
ATOM 4266 C CA . GLY A 1 14 ? -3.337 -6.498 3.414 1.00 0.00 14 GLY A CA 11
ATOM 4267 C C . GLY A 1 14 ? -2.017 -6.892 2.800 1.00 0.00 14 GLY A C 11
ATOM 4268 O O . GLY A 1 14 ? -1.240 -7.644 3.385 1.00 0.00 14 GLY A O 11
ATOM 4272 N N . ILE A 1 15 ? -1.758 -6.364 1.622 1.00 0.00 15 ILE A N 11
ATOM 4273 C CA . ILE A 1 15 ? -0.521 -6.654 0.923 1.00 0.00 15 ILE A CA 11
ATOM 4274 C C . ILE A 1 15 ? 0.558 -5.664 1.316 1.00 0.00 15 ILE A C 11
ATOM 4275 O O . ILE A 1 15 ? 1.565 -5.505 0.620 1.00 0.00 15 ILE A O 11
ATOM 4291 N N . GLY A 1 16 ? 0.350 -5.026 2.461 1.00 0.00 16 GLY A N 11
ATOM 4292 C CA . GLY A 1 16 ? 1.321 -4.076 2.972 1.00 0.00 16 GLY A CA 11
ATOM 4293 C C . GLY A 1 16 ? 2.661 -4.738 3.239 1.00 0.00 16 GLY A C 11
ATOM 4294 O O . GLY A 1 16 ? 3.717 -4.119 3.123 1.00 0.00 16 GLY A O 11
ATOM 4298 N N . HIS A 1 17 ? 2.614 -6.017 3.586 1.00 0.00 17 HIS A N 11
ATOM 4299 C CA . HIS A 1 17 ? 3.818 -6.785 3.859 1.00 0.00 17 HIS A CA 11
ATOM 4300 C C . HIS A 1 17 ? 4.523 -7.144 2.551 1.00 0.00 17 HIS A C 11
ATOM 4301 O O . HIS A 1 17 ? 5.724 -7.410 2.531 1.00 0.00 17 HIS A O 11
ATOM 4315 N N . LYS A 1 18 ? 3.759 -7.163 1.471 1.00 0.00 18 LYS A N 11
ATOM 4316 C CA . LYS A 1 18 ? 4.290 -7.500 0.156 1.00 0.00 18 LYS A CA 11
ATOM 4317 C C . LYS A 1 18 ? 4.832 -6.284 -0.584 1.00 0.00 18 LYS A C 11
ATOM 4318 O O . LYS A 1 18 ? 5.730 -6.420 -1.417 1.00 0.00 18 LYS A O 11
ATOM 4337 N N . TYR A 1 19 ? 4.266 -5.116 -0.315 1.00 0.00 19 TYR A N 11
ATOM 4338 C CA . TYR A 1 19 ? 4.688 -3.892 -0.992 1.00 0.00 19 TYR A CA 11
ATOM 4339 C C . TYR A 1 19 ? 5.709 -3.115 -0.164 1.00 0.00 19 TYR A C 11
ATOM 4340 O O . TYR A 1 19 ? 5.374 -2.544 0.870 1.00 0.00 19 TYR A O 11
ATOM 4358 N N . PRO A 1 20 ? 6.971 -3.072 -0.618 1.00 0.00 20 PRO A N 11
ATOM 4359 C CA . PRO A 1 20 ? 8.043 -2.358 0.084 1.00 0.00 20 PRO A CA 11
ATOM 4360 C C . PRO A 1 20 ? 7.750 -0.868 0.227 1.00 0.00 20 PRO A C 11
ATOM 4361 O O . PRO A 1 20 ? 7.952 -0.285 1.291 1.00 0.00 20 PRO A O 11
ATOM 4372 N N . PHE A 1 21 ? 7.267 -0.262 -0.852 1.00 0.00 21 PHE A N 11
ATOM 4373 C CA . PHE A 1 21 ? 6.941 1.160 -0.856 1.00 0.00 21 PHE A CA 11
ATOM 4374 C C . PHE A 1 21 ? 5.576 1.426 -0.222 1.00 0.00 21 PHE A C 11
ATOM 4375 O O . PHE A 1 21 ? 5.126 2.568 -0.156 1.00 0.00 21 PHE A O 11
ATOM 4392 N N . CYS A 1 22 ? 4.934 0.372 0.261 1.00 0.00 22 CYS A N 11
ATOM 4393 C CA . CYS A 1 22 ? 3.636 0.486 0.904 1.00 0.00 22 CYS A CA 11
ATOM 4394 C C . CYS A 1 22 ? 3.545 -0.534 2.022 1.00 0.00 22 CYS A C 11
ATOM 4395 O O . CYS A 1 22 ? 2.644 -1.374 2.041 1.00 0.00 22 CYS A O 11
ATOM 4402 N N . HIS A 1 23 ? 4.513 -0.464 2.934 1.00 0.00 23 HIS A N 11
ATOM 4403 C CA . HIS A 1 23 ? 4.603 -1.382 4.065 1.00 0.00 23 HIS A CA 11
ATOM 4404 C C . HIS A 1 23 ? 3.508 -1.107 5.095 1.00 0.00 23 HIS A C 11
ATOM 4405 O O . HIS A 1 23 ? 3.771 -0.912 6.281 1.00 0.00 23 HIS A O 11
ATOM 4419 N N . CYS A 1 24 ? 2.286 -1.094 4.610 1.00 0.00 24 CYS A N 11
ATOM 4420 C CA . CYS A 1 24 ? 1.114 -0.851 5.422 1.00 0.00 24 CYS A CA 11
ATOM 4421 C C . CYS A 1 24 ? 0.745 -2.094 6.225 1.00 0.00 24 CYS A C 11
ATOM 4422 O O . CYS A 1 24 ? 1.378 -3.145 6.094 1.00 0.00 24 CYS A O 11
ATOM 4429 N N . ARG A 1 25 ? -0.283 -1.969 7.049 1.00 0.00 25 ARG A N 11
ATOM 4430 C CA . ARG A 1 25 ? -0.745 -3.072 7.876 1.00 0.00 25 ARG A CA 11
ATOM 4431 C C . ARG A 1 25 ? -2.169 -2.804 8.358 1.00 0.00 25 ARG A C 11
ATOM 4432 O O . ARG A 1 25 ? -2.408 -2.592 9.547 1.00 0.00 25 ARG A O 11
ATOM 4456 N N . PHE A 1 1 ? 1.898 15.300 3.594 1.00 0.00 1 PHE A N 12
ATOM 4457 C CA . PHE A 1 1 ? 3.127 14.483 3.454 1.00 0.00 1 PHE A CA 12
ATOM 4458 C C . PHE A 1 1 ? 3.010 13.575 2.240 1.00 0.00 1 PHE A C 12
ATOM 4459 O O . PHE A 1 1 ? 1.932 13.047 1.969 1.00 0.00 1 PHE A O 12
ATOM 4478 N N . PRO A 1 2 ? 4.106 13.392 1.489 1.00 0.00 2 PRO A N 12
ATOM 4479 C CA . PRO A 1 2 ? 4.117 12.542 0.294 1.00 0.00 2 PRO A CA 12
ATOM 4480 C C . PRO A 1 2 ? 3.918 11.071 0.641 1.00 0.00 2 PRO A C 12
ATOM 4481 O O . PRO A 1 2 ? 4.494 10.572 1.607 1.00 0.00 2 PRO A O 12
ATOM 4492 N N . ARG A 1 3 ? 3.101 10.385 -0.149 1.00 0.00 3 ARG A N 12
ATOM 4493 C CA . ARG A 1 3 ? 2.823 8.973 0.069 1.00 0.00 3 ARG A CA 12
ATOM 4494 C C . ARG A 1 3 ? 2.155 8.370 -1.164 1.00 0.00 3 ARG A C 12
ATOM 4495 O O . ARG A 1 3 ? 1.291 8.998 -1.780 1.00 0.00 3 ARG A O 12
ATOM 4516 N N . PRO A 1 4 ? 2.554 7.150 -1.545 1.00 0.00 4 PRO A N 12
ATOM 4517 C CA . PRO A 1 4 ? 1.997 6.464 -2.710 1.00 0.00 4 PRO A CA 12
ATOM 4518 C C . PRO A 1 4 ? 0.516 6.141 -2.533 1.00 0.00 4 PRO A C 12
ATOM 4519 O O . PRO A 1 4 ? 0.095 5.644 -1.486 1.00 0.00 4 PRO A O 12
ATOM 4530 N N . ARG A 1 5 ? -0.274 6.423 -3.565 1.00 0.00 5 ARG A N 12
ATOM 4531 C CA . ARG A 1 5 ? -1.711 6.160 -3.528 1.00 0.00 5 ARG A CA 12
ATOM 4532 C C . ARG A 1 5 ? -1.979 4.659 -3.514 1.00 0.00 5 ARG A C 12
ATOM 4533 O O . ARG A 1 5 ? -3.017 4.208 -3.033 1.00 0.00 5 ARG A O 12
ATOM 4554 N N . ILE A 1 6 ? -1.025 3.898 -4.039 1.00 0.00 6 ILE A N 12
ATOM 4555 C CA . ILE A 1 6 ? -1.123 2.442 -4.095 1.00 0.00 6 ILE A CA 12
ATOM 4556 C C . ILE A 1 6 ? -1.271 1.854 -2.696 1.00 0.00 6 ILE A C 12
ATOM 4557 O O . ILE A 1 6 ? -1.919 0.826 -2.503 1.00 0.00 6 ILE A O 12
ATOM 4573 N N . CYS A 1 7 ? -0.663 2.523 -1.725 1.00 0.00 7 CYS A N 12
ATOM 4574 C CA . CYS A 1 7 ? -0.709 2.094 -0.332 1.00 0.00 7 CYS A CA 12
ATOM 4575 C C . CYS A 1 7 ? -2.141 1.882 0.137 1.00 0.00 7 CYS A C 12
ATOM 4576 O O . CYS A 1 7 ? -2.402 1.058 1.012 1.00 0.00 7 CYS A O 12
ATOM 4583 N N . ASN A 1 8 ? -3.059 2.627 -0.458 1.00 0.00 8 ASN A N 12
ATOM 4584 C CA . ASN A 1 8 ? -4.477 2.529 -0.112 1.00 0.00 8 ASN A CA 12
ATOM 4585 C C . ASN A 1 8 ? -4.988 1.115 -0.348 1.00 0.00 8 ASN A C 12
ATOM 4586 O O . ASN A 1 8 ? -5.518 0.467 0.556 1.00 0.00 8 ASN A O 12
ATOM 4597 N N . LEU A 1 9 ? -4.807 0.638 -1.571 1.00 0.00 9 LEU A N 12
ATOM 4598 C CA . LEU A 1 9 ? -5.234 -0.705 -1.933 1.00 0.00 9 LEU A CA 12
ATOM 4599 C C . LEU A 1 9 ? -4.365 -1.743 -1.233 1.00 0.00 9 LEU A C 12
ATOM 4600 O O . LEU A 1 9 ? -4.825 -2.841 -0.915 1.00 0.00 9 LEU A O 12
ATOM 4616 N N . ALA A 1 10 ? -3.112 -1.378 -0.989 1.00 0.00 10 ALA A N 12
ATOM 4617 C CA . ALA A 1 10 ? -2.170 -2.260 -0.316 1.00 0.00 10 ALA A CA 12
ATOM 4618 C C . ALA A 1 10 ? -2.664 -2.611 1.084 1.00 0.00 10 ALA A C 12
ATOM 4619 O O . ALA A 1 10 ? -2.667 -3.778 1.472 1.00 0.00 10 ALA A O 12
ATOM 4626 N N . CYS A 1 11 ? -3.097 -1.600 1.830 1.00 0.00 11 CYS A N 12
ATOM 4627 C CA . CYS A 1 11 ? -3.607 -1.817 3.178 1.00 0.00 11 CYS A CA 12
ATOM 4628 C C . CYS A 1 11 ? -4.913 -2.604 3.133 1.00 0.00 11 CYS A C 12
ATOM 4629 O O . CYS A 1 11 ? -5.145 -3.484 3.956 1.00 0.00 11 CYS A O 12
ATOM 4636 N N . ARG A 1 12 ? -5.766 -2.258 2.171 1.00 0.00 12 ARG A N 12
ATOM 4637 C CA . ARG A 1 12 ? -7.065 -2.905 2.015 1.00 0.00 12 ARG A CA 12
ATOM 4638 C C . ARG A 1 12 ? -6.929 -4.405 1.772 1.00 0.00 12 ARG A C 12
ATOM 4639 O O . ARG A 1 12 ? -7.652 -5.203 2.365 1.00 0.00 12 ARG A O 12
ATOM 4660 N N . ALA A 1 13 ? -6.012 -4.781 0.896 1.00 0.00 13 ALA A N 12
ATOM 4661 C CA . ALA A 1 13 ? -5.798 -6.189 0.579 1.00 0.00 13 ALA A CA 12
ATOM 4662 C C . ALA A 1 13 ? -4.798 -6.821 1.538 1.00 0.00 13 ALA A C 12
ATOM 4663 O O . ALA A 1 13 ? -4.465 -7.999 1.419 1.00 0.00 13 ALA A O 12
ATOM 4670 N N . GLY A 1 14 ? -4.326 -6.020 2.482 1.00 0.00 14 GLY A N 12
ATOM 4671 C CA . GLY A 1 14 ? -3.364 -6.484 3.466 1.00 0.00 14 GLY A CA 12
ATOM 4672 C C . GLY A 1 14 ? -2.050 -6.894 2.845 1.00 0.00 14 GLY A C 12
ATOM 4673 O O . GLY A 1 14 ? -1.258 -7.621 3.448 1.00 0.00 14 GLY A O 12
ATOM 4677 N N . ILE A 1 15 ? -1.812 -6.408 1.643 1.00 0.00 15 ILE A N 12
ATOM 4678 C CA . ILE A 1 15 ? -0.586 -6.708 0.928 1.00 0.00 15 ILE A CA 12
ATOM 4679 C C . ILE A 1 15 ? 0.480 -5.684 1.265 1.00 0.00 15 ILE A C 12
ATOM 4680 O O . ILE A 1 15 ? 1.462 -5.513 0.537 1.00 0.00 15 ILE A O 12
ATOM 4696 N N . GLY A 1 16 ? 0.283 -5.022 2.396 1.00 0.00 16 GLY A N 12
ATOM 4697 C CA . GLY A 1 16 ? 1.230 -4.031 2.856 1.00 0.00 16 GLY A CA 12
ATOM 4698 C C . GLY A 1 16 ? 2.593 -4.636 3.125 1.00 0.00 16 GLY A C 12
ATOM 4699 O O . GLY A 1 16 ? 3.619 -3.993 2.948 1.00 0.00 16 GLY A O 12
ATOM 4703 N N . HIS A 1 17 ? 2.601 -5.889 3.548 1.00 0.00 17 HIS A N 12
ATOM 4704 C CA . HIS A 1 17 ? 3.850 -6.585 3.831 1.00 0.00 17 HIS A CA 12
ATOM 4705 C C . HIS A 1 17 ? 4.561 -6.960 2.538 1.00 0.00 17 HIS A C 12
ATOM 4706 O O . HIS A 1 17 ? 5.777 -7.126 2.514 1.00 0.00 17 HIS A O 12
ATOM 4720 N N . LYS A 1 18 ? 3.784 -7.097 1.476 1.00 0.00 18 LYS A N 12
ATOM 4721 C CA . LYS A 1 18 ? 4.315 -7.457 0.170 1.00 0.00 18 LYS A CA 12
ATOM 4722 C C . LYS A 1 18 ? 4.866 -6.238 -0.567 1.00 0.00 18 LYS A C 12
ATOM 4723 O O . LYS A 1 18 ? 5.832 -6.344 -1.322 1.00 0.00 18 LYS A O 12
ATOM 4742 N N . TYR A 1 19 ? 4.231 -5.090 -0.371 1.00 0.00 19 TYR A N 12
ATOM 4743 C CA . TYR A 1 19 ? 4.651 -3.864 -1.046 1.00 0.00 19 TYR A CA 12
ATOM 4744 C C . TYR A 1 19 ? 5.683 -3.092 -0.224 1.00 0.00 19 TYR A C 12
ATOM 4745 O O . TYR A 1 19 ? 5.363 -2.532 0.821 1.00 0.00 19 TYR A O 12
ATOM 4763 N N . PRO A 1 20 ? 6.940 -3.047 -0.693 1.00 0.00 20 PRO A N 12
ATOM 4764 C CA . PRO A 1 20 ? 8.025 -2.342 0.000 1.00 0.00 20 PRO A CA 12
ATOM 4765 C C . PRO A 1 20 ? 7.739 -0.854 0.185 1.00 0.00 20 PRO A C 12
ATOM 4766 O O . PRO A 1 20 ? 7.976 -0.294 1.254 1.00 0.00 20 PRO A O 12
ATOM 4777 N N . PHE A 1 21 ? 7.229 -0.221 -0.867 1.00 0.00 21 PHE A N 12
ATOM 4778 C CA . PHE A 1 21 ? 6.912 1.205 -0.829 1.00 0.00 21 PHE A CA 12
ATOM 4779 C C . PHE A 1 21 ? 5.587 1.470 -0.112 1.00 0.00 21 PHE A C 12
ATOM 4780 O O . PHE A 1 21 ? 5.158 2.614 0.014 1.00 0.00 21 PHE A O 12
ATOM 4797 N N . CYS A 1 22 ? 4.958 0.406 0.369 1.00 0.00 22 CYS A N 12
ATOM 4798 C CA . CYS A 1 22 ? 3.697 0.509 1.085 1.00 0.00 22 CYS A CA 12
ATOM 4799 C C . CYS A 1 22 ? 3.644 -0.579 2.137 1.00 0.00 22 CYS A C 12
ATOM 4800 O O . CYS A 1 22 ? 2.754 -1.429 2.116 1.00 0.00 22 CYS A O 12
ATOM 4807 N N . HIS A 1 23 ? 4.636 -0.559 3.031 1.00 0.00 23 HIS A N 12
ATOM 4808 C CA . HIS A 1 23 ? 4.779 -1.550 4.099 1.00 0.00 23 HIS A CA 12
ATOM 4809 C C . HIS A 1 23 ? 3.674 -1.417 5.148 1.00 0.00 23 HIS A C 12
ATOM 4810 O O . HIS A 1 23 ? 3.936 -1.290 6.344 1.00 0.00 23 HIS A O 12
ATOM 4824 N N . CYS A 1 24 ? 2.451 -1.454 4.672 1.00 0.00 24 CYS A N 12
ATOM 4825 C CA . CYS A 1 24 ? 1.269 -1.351 5.506 1.00 0.00 24 CYS A CA 12
ATOM 4826 C C . CYS A 1 24 ? 0.974 -2.680 6.194 1.00 0.00 24 CYS A C 12
ATOM 4827 O O . CYS A 1 24 ? 1.783 -3.613 6.167 1.00 0.00 24 CYS A O 12
ATOM 4834 N N . ARG A 1 25 ? -0.195 -2.752 6.801 1.00 0.00 25 ARG A N 12
ATOM 4835 C CA . ARG A 1 25 ? -0.641 -3.950 7.501 1.00 0.00 25 ARG A CA 12
ATOM 4836 C C . ARG A 1 25 ? -0.975 -5.067 6.512 1.00 0.00 25 ARG A C 12
ATOM 4837 O O . ARG A 1 25 ? -0.942 -4.867 5.298 1.00 0.00 25 ARG A O 12
ATOM 4861 N N . PHE A 1 1 ? 2.988 16.484 1.005 1.00 0.00 1 PHE A N 13
ATOM 4862 C CA . PHE A 1 1 ? 3.891 15.354 1.319 1.00 0.00 1 PHE A CA 13
ATOM 4863 C C . PHE A 1 1 ? 3.636 14.204 0.351 1.00 0.00 1 PHE A C 13
ATOM 4864 O O . PHE A 1 1 ? 2.493 13.788 0.179 1.00 0.00 1 PHE A O 13
ATOM 4883 N N . PRO A 1 2 ? 4.690 13.688 -0.298 1.00 0.00 2 PRO A N 13
ATOM 4884 C CA . PRO A 1 2 ? 4.560 12.582 -1.251 1.00 0.00 2 PRO A CA 13
ATOM 4885 C C . PRO A 1 2 ? 4.201 11.271 -0.558 1.00 0.00 2 PRO A C 13
ATOM 4886 O O . PRO A 1 2 ? 4.752 10.944 0.494 1.00 0.00 2 PRO A O 13
ATOM 4897 N N . ARG A 1 3 ? 3.280 10.527 -1.151 1.00 0.00 3 ARG A N 13
ATOM 4898 C CA . ARG A 1 3 ? 2.846 9.255 -0.594 1.00 0.00 3 ARG A CA 13
ATOM 4899 C C . ARG A 1 3 ? 2.164 8.437 -1.684 1.00 0.00 3 ARG A C 13
ATOM 4900 O O . ARG A 1 3 ? 1.253 8.926 -2.355 1.00 0.00 3 ARG A O 13
ATOM 4921 N N . PRO A 1 4 ? 2.612 7.192 -1.895 1.00 0.00 4 PRO A N 13
ATOM 4922 C CA . PRO A 1 4 ? 2.057 6.313 -2.929 1.00 0.00 4 PRO A CA 13
ATOM 4923 C C . PRO A 1 4 ? 0.572 6.026 -2.732 1.00 0.00 4 PRO A C 13
ATOM 4924 O O . PRO A 1 4 ? 0.142 5.580 -1.665 1.00 0.00 4 PRO A O 13
ATOM 4935 N N . ARG A 1 5 ? -0.208 6.273 -3.780 1.00 0.00 5 ARG A N 13
ATOM 4936 C CA . ARG A 1 5 ? -1.647 6.037 -3.749 1.00 0.00 5 ARG A CA 13
ATOM 4937 C C . ARG A 1 5 ? -1.941 4.540 -3.703 1.00 0.00 5 ARG A C 13
ATOM 4938 O O . ARG A 1 5 ? -3.030 4.119 -3.320 1.00 0.00 5 ARG A O 13
ATOM 4959 N N . ILE A 1 6 ? -0.953 3.749 -4.097 1.00 0.00 6 ILE A N 13
ATOM 4960 C CA . ILE A 1 6 ? -1.073 2.297 -4.106 1.00 0.00 6 ILE A CA 13
ATOM 4961 C C . ILE A 1 6 ? -1.238 1.763 -2.690 1.00 0.00 6 ILE A C 13
ATOM 4962 O O . ILE A 1 6 ? -1.925 0.770 -2.464 1.00 0.00 6 ILE A O 13
ATOM 4978 N N . CYS A 1 7 ? -0.600 2.437 -1.744 1.00 0.00 7 CYS A N 13
ATOM 4979 C CA . CYS A 1 7 ? -0.656 2.053 -0.338 1.00 0.00 7 CYS A CA 13
ATOM 4980 C C . CYS A 1 7 ? -2.093 1.896 0.137 1.00 0.00 7 CYS A C 13
ATOM 4981 O O . CYS A 1 7 ? -2.382 1.095 1.023 1.00 0.00 7 CYS A O 13
ATOM 4988 N N . ASN A 1 8 ? -2.988 2.667 -0.465 1.00 0.00 8 ASN A N 13
ATOM 4989 C CA . ASN A 1 8 ? -4.407 2.621 -0.107 1.00 0.00 8 ASN A CA 13
ATOM 4990 C C . ASN A 1 8 ? -4.982 1.228 -0.337 1.00 0.00 8 ASN A C 13
ATOM 4991 O O . ASN A 1 8 ? -5.610 0.649 0.551 1.00 0.00 8 ASN A O 13
ATOM 5002 N N . LEU A 1 9 ? -4.755 0.684 -1.527 1.00 0.00 9 LEU A N 13
ATOM 5003 C CA . LEU A 1 9 ? -5.246 -0.647 -1.852 1.00 0.00 9 LEU A CA 13
ATOM 5004 C C . LEU A 1 9 ? -4.402 -1.704 -1.150 1.00 0.00 9 LEU A C 13
ATOM 5005 O O . LEU A 1 9 ? -4.895 -2.779 -0.807 1.00 0.00 9 LEU A O 13
ATOM 5021 N N . ALA A 1 10 ? -3.131 -1.376 -0.932 1.00 0.00 10 ALA A N 13
ATOM 5022 C CA . ALA A 1 10 ? -2.205 -2.277 -0.264 1.00 0.00 10 ALA A CA 13
ATOM 5023 C C . ALA A 1 10 ? -2.694 -2.624 1.136 1.00 0.00 10 ALA A C 13
ATOM 5024 O O . ALA A 1 10 ? -2.694 -3.790 1.529 1.00 0.00 10 ALA A O 13
ATOM 5031 N N . CYS A 1 11 ? -3.124 -1.609 1.882 1.00 0.00 11 CYS A N 13
ATOM 5032 C CA . CYS A 1 11 ? -3.626 -1.825 3.235 1.00 0.00 11 CYS A CA 13
ATOM 5033 C C . CYS A 1 11 ? -4.905 -2.652 3.205 1.00 0.00 11 CYS A C 13
ATOM 5034 O O . CYS A 1 11 ? -5.093 -3.546 4.030 1.00 0.00 11 CYS A O 13
ATOM 5041 N N . ARG A 1 12 ? -5.783 -2.324 2.261 1.00 0.00 12 ARG A N 13
ATOM 5042 C CA . ARG A 1 12 ? -7.069 -3.004 2.118 1.00 0.00 12 ARG A CA 13
ATOM 5043 C C . ARG A 1 12 ? -6.905 -4.496 1.848 1.00 0.00 12 ARG A C 13
ATOM 5044 O O . ARG A 1 12 ? -7.561 -5.320 2.477 1.00 0.00 12 ARG A O 13
ATOM 5065 N N . ALA A 1 13 ? -6.040 -4.836 0.906 1.00 0.00 13 ALA A N 13
ATOM 5066 C CA . ALA A 1 13 ? -5.813 -6.235 0.554 1.00 0.00 13 ALA A CA 13
ATOM 5067 C C . ALA A 1 13 ? -4.780 -6.877 1.469 1.00 0.00 13 ALA A C 13
ATOM 5068 O O . ALA A 1 13 ? -4.417 -8.040 1.295 1.00 0.00 13 ALA A O 13
ATOM 5075 N N . GLY A 1 14 ? -4.314 -6.106 2.442 1.00 0.00 14 GLY A N 13
ATOM 5076 C CA . GLY A 1 14 ? -3.323 -6.589 3.387 1.00 0.00 14 GLY A CA 13
ATOM 5077 C C . GLY A 1 14 ? -2.026 -6.979 2.722 1.00 0.00 14 GLY A C 13
ATOM 5078 O O .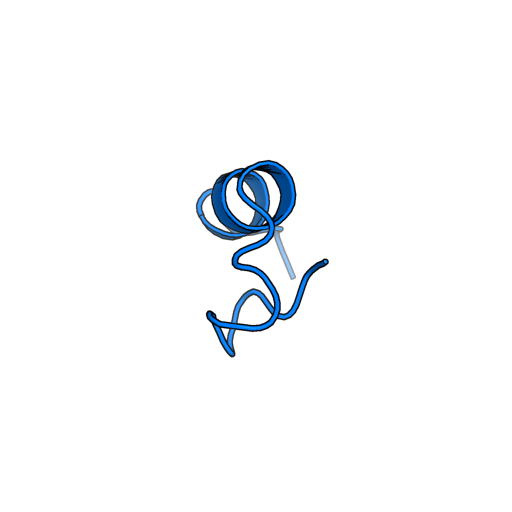 GLY A 1 14 ? -1.230 -7.744 3.269 1.00 0.00 14 GLY A O 13
ATOM 5082 N N . ILE A 1 15 ? -1.805 -6.434 1.546 1.00 0.00 15 ILE A N 13
ATOM 5083 C CA . ILE A 1 15 ? -0.592 -6.706 0.798 1.00 0.00 15 ILE A CA 13
ATOM 5084 C C . ILE A 1 15 ? 0.456 -5.664 1.126 1.00 0.00 15 ILE A C 13
ATOM 5085 O O . ILE A 1 15 ? 1.460 -5.514 0.426 1.00 0.00 15 ILE A O 13
ATOM 5101 N N . GLY A 1 16 ? 0.215 -4.966 2.224 1.00 0.00 16 GLY A N 13
ATOM 5102 C CA . GLY A 1 16 ? 1.142 -3.950 2.672 1.00 0.00 16 GLY A CA 13
ATOM 5103 C C . GLY A 1 16 ? 2.507 -4.535 2.958 1.00 0.00 16 GLY A C 13
ATOM 5104 O O . GLY A 1 16 ? 3.529 -3.997 2.542 1.00 0.00 16 GLY A O 13
ATOM 5108 N N . HIS A 1 17 ? 2.522 -5.656 3.657 1.00 0.00 17 HIS A N 13
ATOM 5109 C CA . HIS A 1 17 ? 3.771 -6.329 3.992 1.00 0.00 17 HIS A CA 13
ATOM 5110 C C . HIS A 1 17 ? 4.477 -6.856 2.739 1.00 0.00 17 HIS A C 13
ATOM 5111 O O . HIS A 1 17 ? 5.657 -7.195 2.778 1.00 0.00 17 HIS A O 13
ATOM 5125 N N . LYS A 1 18 ? 3.749 -6.915 1.630 1.00 0.00 18 LYS A N 13
ATOM 5126 C CA . LYS A 1 18 ? 4.311 -7.384 0.374 1.00 0.00 18 LYS A CA 13
ATOM 5127 C C . LYS A 1 18 ? 4.886 -6.234 -0.443 1.00 0.00 18 LYS A C 13
ATOM 5128 O O . LYS A 1 18 ? 5.872 -6.411 -1.158 1.00 0.00 18 LYS A O 13
ATOM 5147 N N . TYR A 1 19 ? 4.261 -5.067 -0.348 1.00 0.00 19 TYR A N 13
ATOM 5148 C CA . TYR A 1 19 ? 4.715 -3.899 -1.098 1.00 0.00 19 TYR A CA 13
ATOM 5149 C C . TYR A 1 19 ? 5.755 -3.111 -0.306 1.00 0.00 19 TYR A C 13
ATOM 5150 O O . TYR A 1 19 ? 5.452 -2.541 0.738 1.00 0.00 19 TYR A O 13
ATOM 5168 N N . PRO A 1 20 ? 7.004 -3.072 -0.796 1.00 0.00 20 PRO A N 13
ATOM 5169 C CA . PRO A 1 20 ? 8.104 -2.364 -0.131 1.00 0.00 20 PRO A CA 13
ATOM 5170 C C . PRO A 1 20 ? 7.801 -0.888 0.120 1.00 0.00 20 PRO A C 13
ATOM 5171 O O . PRO A 1 20 ? 8.032 -0.380 1.217 1.00 0.00 20 PRO A O 13
ATOM 5182 N N . PHE A 1 21 ? 7.287 -0.211 -0.899 1.00 0.00 21 PHE A N 13
ATOM 5183 C CA . PHE A 1 21 ? 6.961 1.211 -0.796 1.00 0.00 21 PHE A CA 13
ATOM 5184 C C . PHE A 1 21 ? 5.627 1.443 -0.085 1.00 0.00 21 PHE A C 13
ATOM 5185 O O . PHE A 1 21 ? 5.193 2.582 0.070 1.00 0.00 21 PHE A O 13
ATOM 5202 N N . CYS A 1 22 ? 4.990 0.366 0.354 1.00 0.00 22 CYS A N 13
ATOM 5203 C CA . CYS A 1 22 ? 3.715 0.461 1.054 1.00 0.00 22 CYS A CA 13
ATOM 5204 C C . CYS A 1 22 ? 3.620 -0.638 2.097 1.00 0.00 22 CYS A C 13
ATOM 5205 O O . CYS A 1 22 ? 2.695 -1.446 2.062 1.00 0.00 22 CYS A O 13
ATOM 5212 N N . HIS A 1 23 ? 4.597 -0.667 3.010 1.00 0.00 23 HIS A N 13
ATOM 5213 C CA . HIS A 1 23 ? 4.664 -1.675 4.079 1.00 0.00 23 HIS A CA 13
ATOM 5214 C C . HIS A 1 23 ? 3.562 -1.489 5.117 1.00 0.00 23 HIS A C 13
ATOM 5215 O O . HIS A 1 23 ? 3.817 -1.399 6.316 1.00 0.00 23 HIS A O 13
ATOM 5229 N N . CYS A 1 24 ? 2.346 -1.444 4.627 1.00 0.00 24 CYS A N 13
ATOM 5230 C CA . CYS A 1 24 ? 1.163 -1.285 5.448 1.00 0.00 24 CYS A CA 13
ATOM 5231 C C . CYS A 1 24 ? 0.729 -2.635 6.011 1.00 0.00 24 CYS A C 13
ATOM 5232 O O . CYS A 1 24 ? 1.364 -3.660 5.763 1.00 0.00 24 CYS A O 13
ATOM 5239 N N . ARG A 1 25 ? -0.362 -2.628 6.759 1.00 0.00 25 ARG A N 13
ATOM 5240 C CA . ARG A 1 25 ? -0.891 -3.851 7.347 1.00 0.00 25 ARG A CA 13
ATOM 5241 C C . ARG A 1 25 ? -1.661 -4.660 6.302 1.00 0.00 25 ARG A C 13
ATOM 5242 O O . ARG A 1 25 ? -1.064 -5.342 5.469 1.00 0.00 25 ARG A O 13
ATOM 5266 N N . PHE A 1 1 ? 3.729 14.784 4.086 1.00 0.00 1 PHE A N 14
ATOM 5267 C CA . PHE A 1 1 ? 4.613 14.130 3.093 1.00 0.00 1 PHE A CA 14
ATOM 5268 C C . PHE A 1 1 ? 3.781 13.327 2.103 1.00 0.00 1 PHE A C 14
ATOM 5269 O O . PHE A 1 1 ? 2.742 12.782 2.472 1.00 0.00 1 PHE A O 14
ATOM 5288 N N . PRO A 1 2 ? 4.219 13.257 0.838 1.00 0.00 2 PRO A N 14
ATOM 5289 C CA . PRO A 1 2 ? 3.505 12.518 -0.209 1.00 0.00 2 PRO A CA 14
ATOM 5290 C C . PRO A 1 2 ? 3.505 11.012 0.048 1.00 0.00 2 PRO A C 14
ATOM 5291 O O . PRO A 1 2 ? 4.439 10.477 0.646 1.00 0.00 2 PRO A O 14
ATOM 5302 N N . ARG A 1 3 ? 2.458 10.341 -0.405 1.00 0.00 3 ARG A N 14
ATOM 5303 C CA . ARG A 1 3 ? 2.334 8.902 -0.229 1.00 0.00 3 ARG A CA 14
ATOM 5304 C C . ARG A 1 3 ? 1.580 8.296 -1.407 1.00 0.00 3 ARG A C 14
ATOM 5305 O O . ARG A 1 3 ? 0.580 8.853 -1.866 1.00 0.00 3 ARG A O 14
ATOM 5326 N N . PRO A 1 4 ? 2.064 7.158 -1.927 1.00 0.00 4 PRO A N 14
ATOM 5327 C CA . PRO A 1 4 ? 1.449 6.481 -3.070 1.00 0.00 4 PRO A CA 14
ATOM 5328 C C . PRO A 1 4 ? -0.008 6.104 -2.816 1.00 0.00 4 PRO A C 14
ATOM 5329 O O . PRO A 1 4 ? -0.345 5.543 -1.771 1.00 0.00 4 PRO A O 14
ATOM 5340 N N . ARG A 1 5 ? -0.867 6.418 -3.780 1.00 0.00 5 ARG A N 14
ATOM 5341 C CA . ARG A 1 5 ? -2.291 6.115 -3.672 1.00 0.00 5 ARG A CA 14
ATOM 5342 C C . ARG A 1 5 ? -2.522 4.608 -3.648 1.00 0.00 5 ARG A C 14
ATOM 5343 O O . ARG A 1 5 ? -3.526 4.131 -3.122 1.00 0.00 5 ARG A O 14
ATOM 5364 N N . ILE A 1 6 ? -1.577 3.868 -4.215 1.00 0.00 6 ILE A N 14
ATOM 5365 C CA . ILE A 1 6 ? -1.652 2.413 -4.264 1.00 0.00 6 ILE A CA 14
ATOM 5366 C C . ILE A 1 6 ? -1.616 1.828 -2.860 1.00 0.00 6 ILE A C 14
ATOM 5367 O O . ILE A 1 6 ? -2.265 0.822 -2.580 1.00 0.00 6 ILE A O 14
ATOM 5383 N N . CYS A 1 7 ? -0.858 2.473 -1.983 1.00 0.00 7 CYS A N 14
ATOM 5384 C CA . CYS A 1 7 ? -0.725 2.037 -0.598 1.00 0.00 7 CYS A CA 14
ATOM 5385 C C . CYS A 1 7 ? -2.082 1.914 0.068 1.00 0.00 7 CYS A C 14
ATOM 5386 O O . CYS A 1 7 ? -2.277 1.077 0.943 1.00 0.00 7 CYS A O 14
ATOM 5393 N N . ASN A 1 8 ? -3.020 2.736 -0.370 1.00 0.00 8 ASN A N 14
ATOM 5394 C CA . ASN A 1 8 ? -4.375 2.705 0.176 1.00 0.00 8 ASN A CA 14
ATOM 5395 C C . ASN A 1 8 ? -5.004 1.349 -0.100 1.00 0.00 8 ASN A C 14
ATOM 5396 O O . ASN A 1 8 ? -5.607 0.729 0.778 1.00 0.00 8 ASN A O 14
ATOM 5407 N N . LEU A 1 9 ? -4.829 0.889 -1.326 1.00 0.00 9 LEU A N 14
ATOM 5408 C CA . LEU A 1 9 ? -5.338 -0.405 -1.751 1.00 0.00 9 LEU A CA 14
ATOM 5409 C C . LEU A 1 9 ? -4.524 -1.497 -1.083 1.00 0.00 9 LEU A C 14
ATOM 5410 O O . LEU A 1 9 ? -5.049 -2.537 -0.690 1.00 0.00 9 LEU A O 14
ATOM 5426 N N . ALA A 1 10 ? -3.228 -1.231 -0.970 1.00 0.00 10 ALA A N 14
ATOM 5427 C CA . ALA A 1 10 ? -2.285 -2.160 -0.359 1.00 0.00 10 ALA A CA 14
ATOM 5428 C C . ALA A 1 10 ? -2.726 -2.567 1.042 1.00 0.00 10 ALA A C 14
ATOM 5429 O O . ALA A 1 10 ? -2.725 -3.753 1.372 1.00 0.00 10 ALA A O 14
ATOM 5436 N N . CYS A 1 11 ? -3.105 -1.592 1.863 1.00 0.00 11 CYS A N 14
ATOM 5437 C CA . CYS A 1 11 ? -3.553 -1.890 3.224 1.00 0.00 11 CYS A CA 14
ATOM 5438 C C . CYS A 1 11 ? -4.797 -2.775 3.182 1.00 0.00 11 CYS A C 14
ATOM 5439 O O . CYS A 1 11 ? -4.906 -3.749 3.922 1.00 0.00 11 CYS A O 14
ATOM 5446 N N . ARG A 1 12 ? -5.733 -2.407 2.310 1.00 0.00 12 ARG A N 14
ATOM 5447 C CA . ARG A 1 12 ? -6.992 -3.137 2.161 1.00 0.00 12 ARG A CA 14
ATOM 5448 C C . ARG A 1 12 ? -6.774 -4.589 1.741 1.00 0.00 12 ARG A C 14
ATOM 5449 O O . ARG A 1 12 ? -7.393 -5.496 2.287 1.00 0.00 12 ARG A O 14
ATOM 5470 N N . ALA A 1 13 ? -5.905 -4.802 0.763 1.00 0.00 13 ALA A N 14
ATOM 5471 C CA . ALA A 1 13 ? -5.625 -6.148 0.268 1.00 0.00 13 ALA A CA 14
ATOM 5472 C C . ALA A 1 13 ? -4.596 -6.864 1.139 1.00 0.00 13 ALA A C 14
ATOM 5473 O O . ALA A 1 13 ? -4.116 -7.948 0.792 1.00 0.00 13 ALA A O 14
ATOM 5480 N N . GLY A 1 14 ? -4.263 -6.248 2.266 1.00 0.00 14 GLY A N 14
ATOM 5481 C CA . GLY A 1 14 ? -3.296 -6.817 3.188 1.00 0.00 14 GLY A CA 14
ATOM 5482 C C . GLY A 1 14 ? -1.971 -7.110 2.537 1.00 0.00 14 GLY A C 14
ATOM 5483 O O . GLY A 1 14 ? -1.246 -8.026 2.936 1.00 0.00 14 GLY A O 14
ATOM 5487 N N . ILE A 1 15 ? -1.643 -6.328 1.539 1.00 0.00 15 ILE A N 14
ATOM 5488 C CA . ILE A 1 15 ? -0.387 -6.491 0.843 1.00 0.00 15 ILE A CA 14
ATOM 5489 C C . ILE A 1 15 ? 0.612 -5.474 1.357 1.00 0.00 15 ILE A C 14
ATOM 5490 O O . ILE A 1 15 ? 1.596 -5.156 0.696 1.00 0.00 15 ILE A O 14
ATOM 5506 N N . GLY A 1 16 ? 0.352 -4.997 2.569 1.00 0.00 16 GLY A N 14
ATOM 5507 C CA . GLY A 1 16 ? 1.237 -4.033 3.207 1.00 0.00 16 GLY A CA 14
ATOM 5508 C C . GLY A 1 16 ? 2.633 -4.596 3.416 1.00 0.00 16 GLY A C 14
ATOM 5509 O O . GLY A 1 16 ? 3.630 -3.891 3.298 1.00 0.00 16 GLY A O 14
ATOM 5513 N N . HIS A 1 17 ? 2.701 -5.884 3.724 1.00 0.00 17 HIS A N 14
ATOM 5514 C CA . HIS A 1 17 ? 3.980 -6.550 3.939 1.00 0.00 17 HIS A CA 14
ATOM 5515 C C . HIS A 1 17 ? 4.541 -7.036 2.605 1.00 0.00 17 HIS A C 14
ATOM 5516 O O . HIS A 1 17 ? 5.717 -7.378 2.496 1.00 0.00 17 HIS A O 14
ATOM 5530 N N . LYS A 1 18 ? 3.678 -7.076 1.603 1.00 0.00 18 LYS A N 14
ATOM 5531 C CA . LYS A 1 18 ? 4.054 -7.528 0.269 1.00 0.00 18 LYS A CA 14
ATOM 5532 C C . LYS A 1 18 ? 4.713 -6.400 -0.520 1.00 0.00 18 LYS A C 14
ATOM 5533 O O . LYS A 1 18 ? 5.669 -6.620 -1.260 1.00 0.00 18 LYS A O 14
ATOM 5552 N N . TYR A 1 19 ? 4.178 -5.195 -0.370 1.00 0.00 19 TYR A N 14
ATOM 5553 C CA . TYR A 1 19 ? 4.693 -4.031 -1.082 1.00 0.00 19 TYR A CA 14
ATOM 5554 C C . TYR A 1 19 ? 5.658 -3.234 -0.212 1.00 0.00 19 TYR A C 14
ATOM 5555 O O . TYR A 1 19 ? 5.254 -2.614 0.768 1.00 0.00 19 TYR A O 14
ATOM 5573 N N . PRO A 1 20 ? 6.951 -3.230 -0.568 1.00 0.00 20 PRO A N 14
ATOM 5574 C CA . PRO A 1 20 ? 7.982 -2.503 0.185 1.00 0.00 20 PRO A CA 14
ATOM 5575 C C . PRO A 1 20 ? 7.690 -1.006 0.279 1.00 0.00 20 PRO A C 14
ATOM 5576 O O . PRO A 1 20 ? 7.856 -0.397 1.336 1.00 0.00 20 PRO A O 14
ATOM 5587 N N . PHE A 1 21 ? 7.256 -0.423 -0.832 1.00 0.00 21 PHE A N 14
ATOM 5588 C CA . PHE A 1 21 ? 6.941 1.003 -0.881 1.00 0.00 21 PHE A CA 14
ATOM 5589 C C . PHE A 1 21 ? 5.587 1.305 -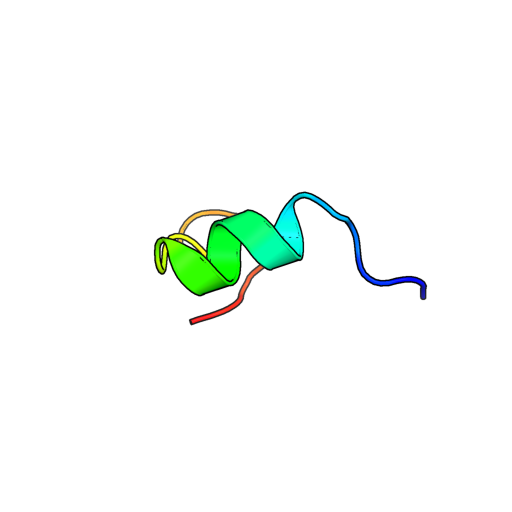0.240 1.00 0.00 21 PHE A C 14
ATOM 5590 O O . PHE A 1 21 ? 5.218 2.464 -0.068 1.00 0.00 21 PHE A O 14
ATOM 5607 N N . CYS A 1 22 ? 4.865 0.259 0.138 1.00 0.00 22 CYS A N 14
ATOM 5608 C CA . CYS A 1 22 ? 3.572 0.418 0.787 1.00 0.00 22 CYS A CA 14
ATOM 5609 C C . CYS A 1 22 ? 3.511 -0.488 2.000 1.00 0.00 22 CYS A C 14
ATOM 5610 O O . CYS A 1 22 ? 2.612 -1.320 2.130 1.00 0.00 22 CYS A O 14
ATOM 5617 N N . HIS A 1 23 ? 4.502 -0.320 2.877 1.00 0.00 23 HIS A N 14
ATOM 5618 C CA . HIS A 1 23 ? 4.629 -1.108 4.100 1.00 0.00 23 HIS A CA 14
ATOM 5619 C C . HIS A 1 23 ? 3.554 -0.724 5.115 1.00 0.00 23 HIS A C 14
ATOM 5620 O O . HIS A 1 23 ? 3.844 -0.367 6.258 1.00 0.00 23 HIS A O 14
ATOM 5634 N N . CYS A 1 24 ? 2.320 -0.794 4.668 1.00 0.00 24 CYS A N 14
ATOM 5635 C CA . CYS A 1 24 ? 1.163 -0.462 5.477 1.00 0.00 24 CYS A CA 14
ATOM 5636 C C . CYS A 1 24 ? 0.880 -1.552 6.508 1.00 0.00 24 CYS A C 14
ATOM 5637 O O . CYS A 1 24 ? 1.540 -2.595 6.530 1.00 0.00 24 CYS A O 14
ATOM 5644 N N . ARG A 1 25 ? -0.112 -1.300 7.352 1.00 0.00 25 ARG A N 14
ATOM 5645 C CA . ARG A 1 25 ? -0.506 -2.245 8.388 1.00 0.00 25 ARG A CA 14
ATOM 5646 C C . ARG A 1 25 ? -1.145 -3.484 7.766 1.00 0.00 25 ARG A C 14
ATOM 5647 O O . ARG A 1 25 ? -2.297 -3.451 7.339 1.00 0.00 25 ARG A O 14
ATOM 5671 N N . PHE A 1 1 ? 4.520 14.532 5.364 1.00 0.00 1 PHE A N 15
ATOM 5672 C CA . PHE A 1 1 ? 5.190 13.542 4.491 1.00 0.00 1 PHE A CA 15
ATOM 5673 C C . PHE A 1 1 ? 4.162 12.850 3.603 1.00 0.00 1 PHE A C 15
ATOM 5674 O O . PHE A 1 1 ? 3.161 12.333 4.100 1.00 0.00 1 PHE A O 15
ATOM 5693 N N . PRO A 1 2 ? 4.390 12.842 2.280 1.00 0.00 2 PRO A N 15
ATOM 5694 C CA . PRO A 1 2 ? 3.479 12.209 1.322 1.00 0.00 2 PRO A CA 15
ATOM 5695 C C . PRO A 1 2 ? 3.637 10.693 1.294 1.00 0.00 2 PRO A C 15
ATOM 5696 O O . PRO A 1 2 ? 4.477 10.133 1.997 1.00 0.00 2 PRO A O 15
ATOM 5707 N N . ARG A 1 3 ? 2.826 10.042 0.472 1.00 0.00 3 ARG A N 15
ATOM 5708 C CA . ARG A 1 3 ? 2.869 8.592 0.333 1.00 0.00 3 ARG A CA 15
ATOM 5709 C C . ARG A 1 3 ? 2.133 8.170 -0.934 1.00 0.00 3 ARG A C 15
ATOM 5710 O O . ARG A 1 3 ? 1.153 8.808 -1.332 1.00 0.00 3 ARG A O 15
ATOM 5731 N N . PRO A 1 4 ? 2.602 7.101 -1.594 1.00 0.00 4 PRO A N 15
ATOM 5732 C CA . PRO A 1 4 ? 1.987 6.600 -2.824 1.00 0.00 4 PRO A CA 15
ATOM 5733 C C . PRO A 1 4 ? 0.542 6.156 -2.610 1.00 0.00 4 PRO A C 15
ATOM 5734 O O . PRO A 1 4 ? 0.208 5.546 -1.593 1.00 0.00 4 PRO A O 15
ATOM 5745 N N . ARG A 1 5 ? -0.314 6.466 -3.580 1.00 0.00 5 ARG A N 15
ATOM 5746 C CA . ARG A 1 5 ? -1.730 6.105 -3.511 1.00 0.00 5 ARG A CA 15
ATOM 5747 C C . ARG A 1 5 ? -1.916 4.590 -3.513 1.00 0.00 5 ARG A C 15
ATOM 5748 O O . ARG A 1 5 ? -2.970 4.084 -3.135 1.00 0.00 5 ARG A O 15
ATOM 5769 N N . ILE A 1 6 ? -0.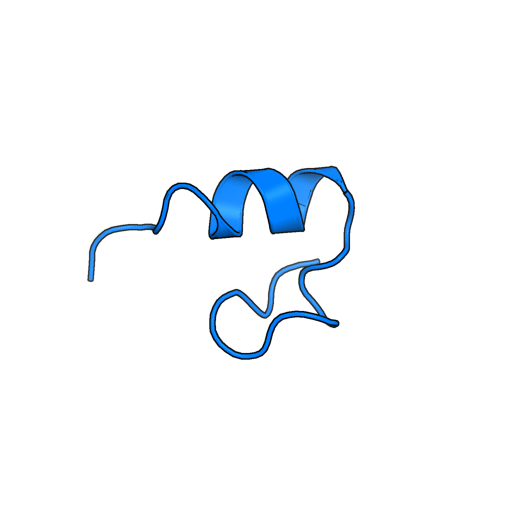879 3.875 -3.933 1.00 0.00 6 ILE A N 15
ATOM 5770 C CA . ILE A 1 6 ? -0.906 2.417 -3.985 1.00 0.00 6 ILE A CA 15
ATOM 5771 C C . ILE A 1 6 ? -1.127 1.830 -2.595 1.00 0.00 6 ILE A C 15
ATOM 5772 O O . ILE A 1 6 ? -1.760 0.786 -2.440 1.00 0.00 6 ILE A O 15
ATOM 5788 N N . CYS A 1 7 ? -0.601 2.518 -1.587 1.00 0.00 7 CYS A N 15
ATOM 5789 C CA . CYS A 1 7 ? -0.731 2.088 -0.199 1.00 0.00 7 CYS A CA 15
ATOM 5790 C C . CYS A 1 7 ? -2.194 1.860 0.169 1.00 0.00 7 CYS A C 15
ATOM 5791 O O . CYS A 1 7 ? -2.514 1.023 1.010 1.00 0.00 7 CYS A O 15
ATOM 5798 N N . ASN A 1 8 ? -3.069 2.608 -0.486 1.00 0.00 8 ASN A N 15
ATOM 5799 C CA . ASN A 1 8 ? -4.513 2.506 -0.259 1.00 0.00 8 ASN A CA 15
ATOM 5800 C C . ASN A 1 8 ? -5.004 1.086 -0.490 1.00 0.00 8 ASN A C 15
ATOM 5801 O O . ASN A 1 8 ? -5.611 0.462 0.386 1.00 0.00 8 ASN A O 15
ATOM 5812 N N . LEU A 1 9 ? -4.736 0.587 -1.681 1.00 0.00 9 LEU A N 15
ATOM 5813 C CA . LEU A 1 9 ? -5.143 -0.762 -2.049 1.00 0.00 9 LEU A CA 15
ATOM 5814 C C . LEU A 1 9 ? -4.312 -1.795 -1.298 1.00 0.00 9 LEU A C 15
ATOM 5815 O O . LEU A 1 9 ? -4.802 -2.872 -0.955 1.00 0.00 9 LEU A O 15
ATOM 5831 N N . ALA A 1 10 ? -3.061 -1.450 -1.040 1.00 0.00 10 ALA A N 15
ATOM 5832 C CA . ALA A 1 10 ? -2.149 -2.336 -0.328 1.00 0.00 10 ALA A CA 15
ATOM 5833 C C . ALA A 1 10 ? -2.639 -2.624 1.088 1.00 0.00 10 ALA A C 15
ATOM 5834 O O . ALA A 1 10 ? -2.623 -3.771 1.534 1.00 0.00 10 ALA A O 15
ATOM 5841 N N . CYS A 1 11 ? -3.066 -1.583 1.796 1.00 0.00 11 CYS A N 15
ATOM 5842 C CA . CYS A 1 11 ? -3.547 -1.734 3.164 1.00 0.00 11 CYS A CA 15
ATOM 5843 C C . CYS A 1 11 ? -4.825 -2.561 3.233 1.00 0.00 11 CYS A C 15
ATOM 5844 O O . CYS A 1 11 ? -4.952 -3.440 4.083 1.00 0.00 11 CYS A O 15
ATOM 5851 N N . ARG A 1 12 ? -5.785 -2.25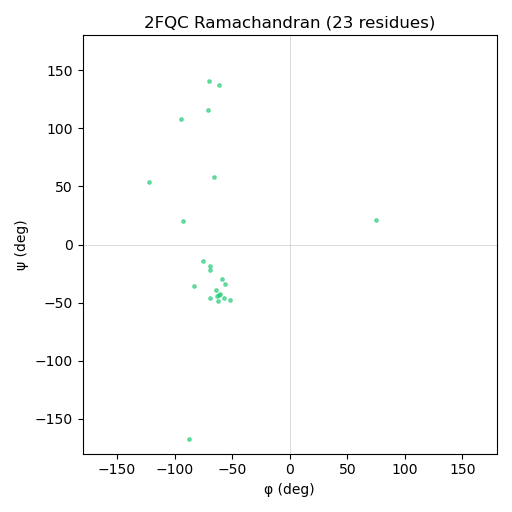0 2.367 1.00 0.00 12 ARG A N 15
ATOM 5852 C CA . ARG A 1 12 ? -7.067 -2.948 2.374 1.00 0.00 12 ARG A CA 15
ATOM 5853 C C . ARG A 1 12 ? -6.921 -4.412 1.970 1.00 0.00 12 ARG A C 15
ATOM 5854 O O . ARG A 1 12 ? -7.589 -5.277 2.527 1.00 0.00 12 ARG A O 15
ATOM 5875 N N . ALA A 1 13 ? -6.044 -4.690 1.015 1.00 0.00 13 ALA A N 15
ATOM 5876 C CA . ALA A 1 13 ? -5.827 -6.063 0.572 1.00 0.00 13 ALA A CA 15
ATOM 5877 C C . ALA A 1 13 ? -4.830 -6.768 1.480 1.00 0.00 13 ALA A C 15
ATOM 5878 O O . ALA A 1 13 ? -4.535 -7.949 1.308 1.00 0.00 13 ALA A O 15
ATOM 5885 N N . GLY A 1 14 ? -4.319 -6.018 2.446 1.00 0.00 14 GLY A N 15
ATOM 5886 C CA . GLY A 1 14 ? -3.353 -6.540 3.396 1.00 0.00 14 GLY A CA 15
ATOM 5887 C C . GLY A 1 14 ? -2.064 -6.969 2.742 1.00 0.00 14 GLY A C 15
ATOM 5888 O O . GLY A 1 14 ? -1.287 -7.740 3.308 1.00 0.00 14 GLY A O 15
ATOM 5892 N N . ILE A 1 15 ? -1.826 -6.443 1.560 1.00 0.00 15 ILE A N 15
ATOM 5893 C CA . ILE A 1 15 ? -0.617 -6.753 0.822 1.00 0.00 15 ILE A CA 15
ATOM 5894 C C . ILE A 1 15 ? 0.444 -5.716 1.119 1.00 0.00 15 ILE A C 15
ATOM 5895 O O . ILE A 1 15 ? 1.449 -5.597 0.413 1.00 0.00 15 ILE A O 15
ATOM 5911 N N . GLY A 1 16 ? 0.210 -4.984 2.194 1.00 0.00 16 GLY A N 15
ATOM 5912 C CA . GLY A 1 16 ? 1.145 -3.964 2.610 1.00 0.00 16 GLY A CA 15
ATOM 5913 C C . GLY A 1 16 ? 2.508 -4.544 2.919 1.00 0.00 16 GLY A C 15
ATOM 5914 O O . GLY A 1 16 ? 3.535 -3.992 2.539 1.00 0.00 16 GLY A O 15
ATOM 5918 N N . HIS A 1 17 ? 2.524 -5.673 3.603 1.00 0.00 17 HIS A N 15
ATOM 5919 C CA . HIS A 1 17 ? 3.776 -6.328 3.953 1.00 0.00 17 HIS A CA 15
ATOM 5920 C C . HIS A 1 17 ? 4.533 -6.752 2.700 1.00 0.00 17 HIS A C 15
ATOM 5921 O O . HIS A 1 17 ? 5.760 -6.834 2.704 1.00 0.00 17 HIS A O 15
ATOM 5935 N N . LYS A 1 18 ? 3.790 -7.011 1.636 1.00 0.00 18 LYS A N 15
ATOM 5936 C CA . LYS A 1 18 ? 4.367 -7.423 0.364 1.00 0.00 18 LYS A CA 15
ATOM 5937 C C . LYS A 1 18 ? 4.906 -6.230 -0.429 1.00 0.00 18 LYS A C 15
ATOM 5938 O O . LYS A 1 18 ? 5.887 -6.359 -1.160 1.00 0.00 18 LYS A O 15
ATOM 5957 N N . TYR A 1 19 ? 4.254 -5.081 -0.304 1.00 0.00 19 TYR A N 15
ATOM 5958 C CA . TYR A 1 19 ? 4.672 -3.890 -1.046 1.00 0.00 19 TYR A CA 15
ATOM 5959 C C . TYR A 1 19 ? 5.736 -3.094 -0.291 1.00 0.00 19 TYR A C 15
ATOM 5960 O O . TYR A 1 19 ? 5.482 -2.552 0.784 1.00 0.00 19 TYR A O 15
ATOM 5978 N N . PRO A 1 20 ? 6.951 -3.016 -0.855 1.00 0.00 20 PRO A N 15
ATOM 5979 C CA . PRO A 1 20 ? 8.079 -2.299 -0.243 1.00 0.00 20 PRO A CA 15
ATOM 5980 C C . PRO A 1 20 ? 7.773 -0.834 0.054 1.00 0.00 20 PRO A C 15
ATOM 5981 O O . PRO A 1 20 ? 8.041 -0.350 1.153 1.00 0.00 20 PRO A O 15
ATOM 5992 N N . PHE A 1 21 ? 7.220 -0.135 -0.927 1.00 0.00 21 PHE A N 15
ATOM 5993 C CA . PHE A 1 21 ? 6.891 1.279 -0.771 1.00 0.00 21 PHE A CA 15
ATOM 5994 C C . PHE A 1 21 ? 5.590 1.489 0.003 1.00 0.00 21 PHE A C 15
ATOM 5995 O O . PHE A 1 21 ? 5.155 2.622 0.193 1.00 0.00 21 PHE A O 15
ATOM 6012 N N . CYS A 1 22 ? 4.979 0.402 0.457 1.00 0.00 22 CYS A N 15
ATOM 6013 C CA . CYS A 1 22 ? 3.734 0.481 1.210 1.00 0.00 22 CYS A CA 15
ATOM 6014 C C . CYS A 1 22 ? 3.650 -0.678 2.186 1.00 0.00 22 CYS A C 15
ATOM 6015 O O . CYS A 1 22 ? 2.723 -1.477 2.110 1.00 0.00 22 CYS A O 15
ATOM 6022 N N . HIS A 1 23 ? 4.636 -0.773 3.086 1.00 0.00 23 HIS A N 15
ATOM 6023 C CA . HIS A 1 23 ? 4.697 -1.854 4.080 1.00 0.00 23 HIS A CA 15
ATOM 6024 C C . HIS A 1 23 ? 3.610 -1.725 5.142 1.00 0.00 23 HIS A C 15
ATOM 6025 O O . HIS A 1 23 ? 3.878 -1.739 6.343 1.00 0.00 23 HIS A O 15
ATOM 6039 N N . CYS A 1 24 ? 2.390 -1.614 4.667 1.00 0.00 24 CYS A N 15
ATOM 6040 C CA . CYS A 1 24 ? 1.209 -1.491 5.498 1.00 0.00 24 CYS A CA 15
ATOM 6041 C C . CYS A 1 24 ? 0.812 -2.843 6.087 1.00 0.00 24 CYS A C 15
ATOM 6042 O O . CYS A 1 24 ? 1.547 -3.832 5.986 1.00 0.00 24 CYS A O 15
ATOM 6049 N N . ARG A 1 25 ? -0.362 -2.870 6.692 1.00 0.00 25 ARG A N 15
ATOM 6050 C CA . ARG A 1 25 ? -0.903 -4.082 7.298 1.00 0.00 25 ARG A CA 15
ATOM 6051 C C . ARG A 1 25 ? -1.239 -5.121 6.227 1.00 0.00 25 ARG A C 15
ATOM 6052 O O . ARG A 1 25 ? -1.165 -4.840 5.030 1.00 0.00 25 ARG A O 15
ATOM 6076 N N . PHE A 1 1 ? -0.338 11.706 7.959 1.00 0.00 1 PHE A N 16
ATOM 6077 C CA . PHE A 1 1 ? 0.188 11.804 6.579 1.00 0.00 1 PHE A CA 16
ATOM 6078 C C . PHE A 1 1 ? -0.749 11.096 5.612 1.00 0.00 1 PHE A C 16
ATOM 6079 O O . PHE A 1 1 ? -1.329 10.066 5.957 1.00 0.00 1 PHE A O 16
ATOM 6098 N N . PRO A 1 2 ? -0.923 11.643 4.401 1.00 0.00 2 PRO A N 16
ATOM 6099 C CA . PRO A 1 2 ? -1.800 11.060 3.382 1.00 0.00 2 PRO A CA 16
ATOM 6100 C C . PRO A 1 2 ? -1.245 9.745 2.849 1.00 0.00 2 PRO A C 16
ATOM 6101 O O . PRO A 1 2 ? -0.044 9.625 2.605 1.00 0.00 2 PRO A O 16
ATOM 6112 N N . ARG A 1 3 ? -2.116 8.765 2.671 1.00 0.00 3 ARG A N 16
ATOM 6113 C CA . ARG A 1 3 ? -1.695 7.473 2.162 1.00 0.00 3 ARG A CA 16
ATOM 6114 C C . ARG A 1 3 ? -1.711 7.464 0.641 1.00 0.00 3 ARG A C 16
ATOM 6115 O O . ARG A 1 3 ? -2.730 7.792 0.026 1.00 0.00 3 ARG A O 16
ATOM 6136 N N . PRO A 1 4 ? -0.592 7.072 0.014 1.00 0.00 4 PRO A N 16
ATOM 6137 C CA . PRO A 1 4 ? -0.486 6.994 -1.444 1.00 0.00 4 PRO A CA 16
ATOM 6138 C C . PRO A 1 4 ? -1.587 6.111 -2.023 1.00 0.00 4 PRO A C 16
ATOM 6139 O O . PRO A 1 4 ? -2.008 5.142 -1.389 1.00 0.00 4 PRO A O 16
ATOM 6150 N N . ARG A 1 5 ? -2.065 6.465 -3.211 1.00 0.00 5 ARG A N 16
ATOM 6151 C CA . ARG A 1 5 ? -3.140 5.724 -3.869 1.00 0.00 5 ARG A CA 16
ATOM 6152 C C . ARG A 1 5 ? -2.849 4.222 -3.915 1.00 0.00 5 ARG A C 16
ATOM 6153 O O . ARG A 1 5 ? -3.760 3.405 -3.796 1.00 0.00 5 ARG A O 16
ATOM 6174 N N . ILE A 1 6 ? -1.580 3.868 -4.080 1.00 0.00 6 ILE A N 16
ATOM 6175 C CA . ILE A 1 6 ? -1.188 2.464 -4.133 1.00 0.00 6 ILE A CA 16
ATOM 6176 C C . ILE A 1 6 ? -1.235 1.837 -2.746 1.00 0.00 6 ILE A C 16
ATOM 6177 O O . ILE A 1 6 ? -1.741 0.730 -2.565 1.00 0.00 6 ILE A O 16
ATOM 6193 N N . CYS A 1 7 ? -0.728 2.561 -1.766 1.00 0.00 7 CYS A N 16
ATOM 6194 C CA . CYS A 1 7 ? -0.729 2.090 -0.390 1.00 0.00 7 CYS A CA 16
ATOM 6195 C C . CYS A 1 7 ? -2.156 1.867 0.092 1.00 0.00 7 CYS A C 16
ATOM 6196 O O . CYS A 1 7 ? -2.408 1.025 0.949 1.00 0.00 7 CYS A O 16
ATOM 6203 N N . ASN A 1 8 ? -3.078 2.625 -0.483 1.00 0.00 8 ASN A N 16
ATOM 6204 C CA . ASN A 1 8 ? -4.495 2.528 -0.138 1.00 0.00 8 ASN A CA 16
ATOM 6205 C C . ASN A 1 8 ? -5.001 1.114 -0.365 1.00 0.00 8 ASN A C 16
ATOM 6206 O O . ASN A 1 8 ? -5.539 0.470 0.540 1.00 0.00 8 ASN A O 16
ATOM 6217 N N . LEU A 1 9 ? -4.806 0.636 -1.583 1.00 0.00 9 LEU A N 16
ATOM 6218 C CA . LEU A 1 9 ? -5.225 -0.710 -1.944 1.00 0.00 9 LEU A CA 16
ATOM 6219 C C . LEU A 1 9 ? -4.360 -1.739 -1.226 1.00 0.00 9 LEU A C 16
ATOM 6220 O O . LEU A 1 9 ? -4.828 -2.824 -0.878 1.00 0.00 9 LEU A O 16
ATOM 6236 N N . ALA A 1 10 ? -3.101 -1.380 -0.998 1.00 0.00 10 ALA A N 16
ATOM 6237 C CA . ALA A 1 10 ? -2.162 -2.257 -0.314 1.00 0.00 10 ALA A CA 16
ATOM 6238 C C . ALA A 1 10 ? -2.644 -2.595 1.094 1.00 0.00 10 ALA A C 16
ATOM 6239 O O . ALA A 1 10 ? -2.619 -3.757 1.501 1.00 0.00 10 ALA A O 16
ATOM 6246 N N . CYS A 1 11 ? -3.087 -1.581 1.834 1.00 0.00 11 CYS A N 16
ATOM 6247 C CA . CYS A 1 11 ? -3.576 -1.792 3.194 1.00 0.00 11 CYS A CA 16
ATOM 6248 C C . CYS A 1 11 ? -4.853 -2.627 3.185 1.00 0.00 11 CYS A C 16
ATOM 6249 O O . CYS A 1 11 ? -5.008 -3.548 3.983 1.00 0.00 11 CYS A O 16
ATOM 6256 N N . ARG A 1 12 ? -5.770 -2.276 2.286 1.00 0.00 12 ARG A N 16
ATOM 6257 C CA . ARG A 1 12 ? -7.055 -2.964 2.179 1.00 0.00 12 ARG A CA 16
ATOM 6258 C C . ARG A 1 12 ? -6.887 -4.445 1.852 1.00 0.00 12 ARG A C 16
ATOM 6259 O O . ARG A 1 12 ? -7.549 -5.292 2.448 1.00 0.00 12 ARG A O 16
ATOM 6280 N N . ALA A 1 13 ? -6.009 -4.752 0.912 1.00 0.00 13 ALA A N 16
ATOM 6281 C CA . ALA A 1 13 ? -5.771 -6.137 0.524 1.00 0.00 13 ALA A CA 16
ATOM 6282 C C . ALA A 1 13 ? -4.764 -6.800 1.455 1.00 0.00 13 ALA A C 16
ATOM 6283 O O . ALA A 1 13 ? -4.410 -7.964 1.279 1.00 0.00 13 ALA A O 16
ATOM 6290 N N . GLY A 1 14 ? -4.313 -6.038 2.443 1.00 0.00 14 GLY A N 16
ATOM 6291 C CA . GLY A 1 14 ? -3.349 -6.529 3.412 1.00 0.00 14 GLY A CA 16
ATOM 6292 C C . GLY A 1 14 ? -2.035 -6.917 2.778 1.00 0.00 14 GLY A C 16
ATOM 6293 O O . GLY A 1 14 ? -1.239 -7.652 3.364 1.00 0.00 14 GLY A O 16
ATOM 6297 N N . ILE A 1 15 ? -1.799 -6.403 1.590 1.00 0.00 15 ILE A N 16
ATOM 6298 C CA . ILE A 1 15 ? -0.570 -6.684 0.874 1.00 0.00 15 ILE A CA 16
ATOM 6299 C C . ILE A 1 15 ? 0.489 -5.657 1.228 1.00 0.00 15 ILE A C 16
ATOM 6300 O O . ILE A 1 15 ? 1.475 -5.479 0.512 1.00 0.00 15 ILE A O 16
ATOM 6316 N N . GLY A 1 16 ? 0.276 -5.004 2.362 1.00 0.00 16 GLY A N 16
ATOM 6317 C CA . GLY A 1 16 ? 1.212 -4.007 2.839 1.00 0.00 16 GLY A CA 16
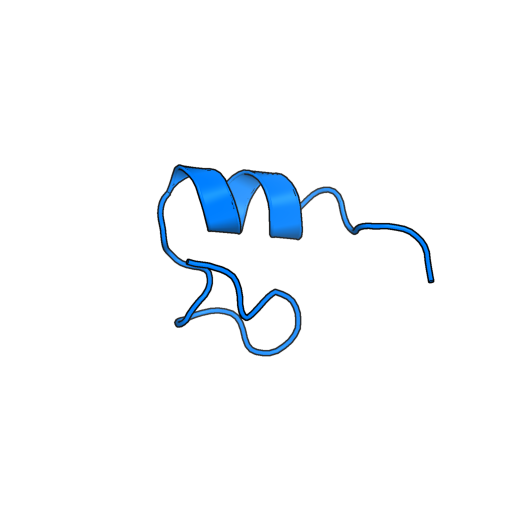ATOM 6318 C C . GLY A 1 16 ? 2.586 -4.599 3.094 1.00 0.00 16 GLY A C 16
ATOM 6319 O O . GLY A 1 16 ? 3.606 -3.962 2.852 1.00 0.00 16 GLY A O 16
ATOM 6323 N N . HIS A 1 17 ? 2.612 -5.828 3.583 1.00 0.00 17 HIS A N 16
ATOM 6324 C CA . HIS A 1 17 ? 3.868 -6.504 3.866 1.00 0.00 17 HIS A CA 16
ATOM 6325 C C . HIS A 1 17 ? 4.558 -6.908 2.564 1.00 0.00 17 HIS A C 16
ATOM 6326 O O . HIS A 1 17 ? 5.774 -7.090 2.523 1.00 0.00 17 HIS A O 16
ATOM 6340 N N . LYS A 1 18 ? 3.770 -7.051 1.510 1.00 0.00 18 LYS A N 16
ATOM 6341 C CA . LYS A 1 18 ? 4.290 -7.436 0.204 1.00 0.00 18 LYS A CA 16
ATOM 6342 C C . LYS A 1 18 ? 4.833 -6.235 -0.561 1.00 0.00 18 LYS A C 16
ATOM 6343 O O . LYS A 1 18 ? 5.785 -6.364 -1.328 1.00 0.00 18 LYS A O 16
ATOM 6362 N N . TYR A 1 19 ? 4.211 -5.080 -0.370 1.00 0.00 19 TYR A N 16
ATOM 6363 C CA . TYR A 1 19 ? 4.629 -3.867 -1.068 1.00 0.00 19 TYR A CA 16
ATOM 6364 C C . TYR A 1 19 ? 5.692 -3.115 -0.274 1.00 0.00 19 TYR A C 16
ATOM 6365 O O . TYR A 1 19 ? 5.409 -2.555 0.784 1.00 0.00 19 TYR A O 16
ATOM 6383 N N . PRO A 1 20 ? 6.937 -3.088 -0.777 1.00 0.00 20 PRO A N 16
ATOM 6384 C CA . PRO A 1 20 ? 8.055 -2.410 -0.110 1.00 0.00 20 PRO A CA 16
ATOM 6385 C C . PRO A 1 20 ? 7.778 -0.932 0.154 1.00 0.00 20 PRO A C 16
ATOM 6386 O O . PRO A 1 20 ? 8.024 -0.434 1.254 1.00 0.00 20 PRO A O 16
ATOM 6397 N N . PHE A 1 21 ? 7.265 -0.244 -0.857 1.00 0.00 21 PHE A N 16
ATOM 6398 C CA . PHE A 1 21 ? 6.956 1.179 -0.747 1.00 0.00 21 PHE A CA 16
ATOM 6399 C C . PHE A 1 21 ? 5.628 1.421 -0.025 1.00 0.00 21 PHE A C 16
ATOM 6400 O O . PHE A 1 21 ? 5.225 2.563 0.177 1.00 0.00 21 PHE A O 16
ATOM 6417 N N . CYS A 1 22 ? 4.963 0.346 0.375 1.00 0.00 22 CYS A N 16
ATOM 6418 C CA . CYS A 1 22 ? 3.695 0.450 1.081 1.00 0.00 22 CYS A CA 16
ATOM 6419 C C . CYS A 1 22 ? 3.618 -0.609 2.165 1.00 0.00 22 CYS A C 16
ATOM 6420 O O . CYS A 1 22 ? 2.711 -1.436 2.164 1.00 0.00 22 CYS A O 16
ATOM 6427 N N . HIS A 1 23 ? 4.593 -0.577 3.081 1.00 0.00 23 HIS A N 16
ATOM 6428 C CA . HIS A 1 23 ? 4.678 -1.533 4.193 1.00 0.00 23 HIS A CA 16
ATOM 6429 C C . HIS A 1 23 ? 3.568 -1.310 5.219 1.00 0.00 23 HIS A C 16
ATOM 6430 O O . HIS A 1 23 ? 3.816 -1.172 6.419 1.00 0.00 23 HIS A O 16
ATOM 6444 N N . CYS A 1 24 ? 2.352 -1.280 4.717 1.00 0.00 24 CYS A N 16
ATOM 6445 C CA . CYS A 1 24 ? 1.162 -1.082 5.519 1.00 0.00 24 CYS A CA 16
ATOM 6446 C C . CYS A 1 24 ? 0.777 -2.371 6.237 1.00 0.00 24 CYS A C 16
ATOM 6447 O O . CYS A 1 24 ? 1.453 -3.395 6.106 1.00 0.00 24 CYS A O 16
ATOM 6454 N N . ARG A 1 25 ? -0.311 -2.315 6.987 1.00 0.00 25 ARG A N 16
ATOM 6455 C CA . ARG A 1 25 ? -0.801 -3.472 7.724 1.00 0.00 25 ARG A CA 16
ATOM 6456 C C . ARG A 1 25 ? -2.229 -3.228 8.191 1.00 0.00 25 ARG A C 16
ATOM 6457 O O . ARG A 1 25 ? -2.645 -2.082 8.362 1.00 0.00 25 ARG A O 16
ATOM 6481 N N . PHE A 1 1 ? 7.535 14.008 0.995 1.00 0.00 1 PHE A N 17
ATOM 6482 C CA . PHE A 1 1 ? 7.095 13.587 -0.355 1.00 0.00 1 PHE A CA 17
ATOM 6483 C C . PHE A 1 1 ? 5.714 12.949 -0.279 1.00 0.00 1 PHE A C 17
ATOM 6484 O O . PHE A 1 1 ? 5.349 12.387 0.755 1.00 0.00 1 PHE A O 17
ATOM 6503 N N . PRO A 1 2 ? 4.922 13.040 -1.357 1.00 0.00 2 PRO A N 17
ATOM 6504 C CA . PRO A 1 2 ? 3.578 12.467 -1.398 1.00 0.00 2 PRO A CA 17
ATOM 6505 C C . PRO A 1 2 ? 3.619 10.945 -1.471 1.00 0.00 2 PRO A C 17
ATOM 6506 O O . PRO A 1 2 ? 4.363 10.379 -2.269 1.00 0.00 2 PRO A O 17
ATOM 6517 N N . ARG A 1 3 ? 2.827 10.292 -0.639 1.00 0.00 3 ARG A N 17
ATOM 6518 C CA . ARG A 1 3 ? 2.786 8.840 -0.622 1.00 0.00 3 ARG A CA 17
ATOM 6519 C C . ARG A 1 3 ? 1.938 8.312 -1.775 1.00 0.00 3 ARG A C 17
ATOM 6520 O O . ARG A 1 3 ? 0.923 8.918 -2.144 1.00 0.00 3 ARG A O 17
ATOM 6541 N N . PRO A 1 4 ? 2.347 7.179 -2.362 1.00 0.00 4 PRO A N 17
ATOM 6542 C CA . PRO A 1 4 ? 1.631 6.564 -3.477 1.00 0.00 4 PRO A CA 17
ATOM 6543 C C . PRO A 1 4 ? 0.236 6.093 -3.079 1.00 0.00 4 PRO A C 17
ATOM 6544 O O . PRO A 1 4 ? 0.036 5.541 -1.996 1.00 0.00 4 PRO A O 17
ATOM 6555 N N . ARG A 1 5 ? -0.728 6.315 -3.965 1.00 0.00 5 ARG A N 17
ATOM 6556 C CA . ARG A 1 5 ? -2.114 5.918 -3.719 1.00 0.00 5 ARG A CA 17
ATOM 6557 C C . ARG A 1 5 ? -2.247 4.399 -3.655 1.00 0.00 5 ARG A C 17
ATOM 6558 O O . ARG A 1 5 ? -3.248 3.875 -3.175 1.00 0.00 5 ARG A O 17
ATOM 6579 N N . ILE A 1 6 ? -1.219 3.703 -4.125 1.00 0.00 6 ILE A N 17
ATOM 6580 C CA . ILE A 1 6 ? -1.196 2.247 -4.112 1.00 0.00 6 ILE A CA 17
ATOM 6581 C C . ILE A 1 6 ? -1.314 1.728 -2.686 1.00 0.00 6 ILE A C 17
ATOM 6582 O O . ILE A 1 6 ? -1.918 0.683 -2.438 1.00 0.00 6 ILE A O 17
ATOM 6598 N N . CYS A 1 7 ? -0.742 2.478 -1.752 1.00 0.00 7 CYS A N 17
ATOM 6599 C CA . CYS A 1 7 ? -0.775 2.124 -0.341 1.00 0.00 7 CYS A CA 17
ATOM 6600 C C . CYS A 1 7 ? -2.213 1.950 0.134 1.00 0.00 7 CYS A C 17
ATOM 6601 O O . CYS A 1 7 ? -2.497 1.143 1.018 1.00 0.00 7 CYS A O 17
ATOM 6608 N N . ASN A 1 8 ? -3.117 2.698 -0.483 1.00 0.00 8 ASN A N 17
ATOM 6609 C CA . ASN A 1 8 ? -4.542 2.630 -0.146 1.00 0.00 8 ASN A CA 17
ATOM 6610 C C . ASN A 1 8 ? -5.079 1.232 -0.413 1.00 0.00 8 ASN A C 17
ATOM 6611 O O . ASN A 1 8 ? -5.829 0.668 0.391 1.00 0.00 8 ASN A O 17
ATOM 6622 N N . LEU A 1 9 ? -4.674 0.676 -1.542 1.00 0.00 9 LEU A N 17
ATOM 6623 C CA . LEU A 1 9 ? -5.078 -0.662 -1.933 1.00 0.00 9 LEU A CA 17
ATOM 6624 C C . LEU A 1 9 ? -4.303 -1.693 -1.124 1.00 0.00 9 LEU A C 17
ATOM 6625 O O . LEU A 1 9 ? -4.854 -2.692 -0.666 1.00 0.00 9 LEU A O 17
ATOM 6641 N N . ALA A 1 10 ? -3.018 -1.428 -0.967 1.00 0.00 10 ALA A N 17
ATOM 6642 C CA . ALA A 1 10 ? -2.118 -2.308 -0.234 1.00 0.00 10 ALA A CA 17
ATOM 6643 C C . ALA A 1 10 ? -2.627 -2.633 1.168 1.00 0.00 10 ALA A C 17
ATOM 6644 O O . ALA A 1 10 ? -2.596 -3.790 1.587 1.00 0.00 10 ALA A O 17
ATOM 6651 N N . CYS A 1 11 ? -3.084 -1.620 1.898 1.00 0.00 11 CYS A N 17
ATOM 6652 C CA . CYS A 1 11 ? -3.576 -1.834 3.255 1.00 0.00 11 CYS A CA 17
ATOM 6653 C C . CYS A 1 11 ? -4.846 -2.680 3.273 1.00 0.00 11 CYS A C 17
ATOM 6654 O O . CYS A 1 11 ? -4.954 -3.623 4.054 1.00 0.00 11 CYS A O 17
ATOM 6661 N N . ARG A 1 12 ? -5.813 -2.320 2.432 1.00 0.00 12 ARG A N 17
ATOM 6662 C CA . ARG A 1 12 ? -7.092 -3.030 2.385 1.00 0.00 12 ARG A CA 17
ATOM 6663 C C . ARG A 1 12 ? -6.928 -4.477 1.923 1.00 0.00 12 ARG A C 17
ATOM 6664 O O . ARG A 1 12 ? -7.622 -5.365 2.408 1.00 0.00 12 ARG A O 17
ATOM 6685 N N . ALA A 1 13 ? -6.014 -4.714 0.989 1.00 0.00 13 ALA A N 17
ATOM 6686 C CA . ALA A 1 13 ? -5.782 -6.063 0.484 1.00 0.00 13 ALA A CA 17
ATOM 6687 C C . ALA A 1 13 ? -4.768 -6.800 1.348 1.00 0.00 13 ALA A C 17
ATOM 6688 O O . ALA A 1 13 ? -4.415 -7.946 1.074 1.00 0.00 13 ALA A O 17
ATOM 6695 N N . GLY A 1 14 ? -4.311 -6.121 2.393 1.00 0.00 14 GLY A N 17
ATOM 6696 C CA . GLY A 1 14 ? -3.339 -6.691 3.312 1.00 0.00 14 GLY A CA 17
ATOM 6697 C C . GLY A 1 14 ? -2.037 -7.055 2.642 1.00 0.00 14 GLY A C 17
ATOM 6698 O O . GLY A 1 14 ? -1.253 -7.850 3.161 1.00 0.00 14 GLY A O 17
ATOM 6702 N N . ILE A 1 15 ? -1.793 -6.451 1.501 1.00 0.00 15 ILE A N 17
ATOM 6703 C CA . ILE A 1 15 ? -0.569 -6.698 0.764 1.00 0.00 15 ILE A CA 17
ATOM 6704 C C . ILE A 1 15 ? 0.461 -5.652 1.131 1.00 0.00 15 ILE A C 17
ATOM 6705 O O . ILE A 1 15 ? 1.456 -5.449 0.430 1.00 0.00 15 ILE A O 17
ATOM 6721 N N . GLY A 1 16 ? 0.206 -5.000 2.256 1.00 0.00 16 GLY A N 17
ATOM 6722 C CA . GLY A 1 16 ? 1.103 -3.976 2.747 1.00 0.00 16 GLY A CA 17
ATOM 6723 C C . GLY A 1 16 ? 2.493 -4.511 3.020 1.00 0.00 16 GLY A C 17
ATOM 6724 O O . GLY A 1 16 ? 3.485 -3.868 2.710 1.00 0.00 16 GLY A O 17
ATOM 6728 N N . HIS A 1 17 ? 2.564 -5.698 3.598 1.00 0.00 17 HIS A N 17
ATOM 6729 C CA . HIS A 1 17 ? 3.853 -6.311 3.904 1.00 0.00 17 HIS A CA 17
ATOM 6730 C C . HIS A 1 17 ? 4.527 -6.839 2.645 1.00 0.00 17 HIS A C 17
ATOM 6731 O O . HIS A 1 17 ? 5.724 -7.113 2.641 1.00 0.00 17 HIS A O 17
ATOM 6745 N N . LYS A 1 18 ? 3.748 -6.978 1.580 1.00 0.00 18 LYS A N 17
ATOM 6746 C CA . LYS A 1 18 ? 4.267 -7.465 0.312 1.00 0.00 18 LYS A CA 17
ATOM 6747 C C . LYS A 1 18 ? 4.893 -6.333 -0.495 1.00 0.00 18 LYS A C 17
ATOM 6748 O O . LYS A 1 18 ? 5.893 -6.526 -1.180 1.00 0.00 18 LYS A O 17
ATOM 6767 N N . TYR A 1 19 ? 4.281 -5.156 -0.426 1.00 0.00 19 TYR A N 17
ATOM 6768 C CA . TYR A 1 19 ? 4.770 -3.997 -1.167 1.00 0.00 19 TYR A CA 17
ATOM 6769 C C . TYR A 1 19 ? 5.691 -3.143 -0.295 1.00 0.00 19 TYR A C 17
ATOM 6770 O O . TYR A 1 19 ? 5.236 -2.470 0.623 1.00 0.00 19 TYR A O 17
ATOM 6788 N N . PRO A 1 20 ? 7.008 -3.166 -0.571 1.00 0.00 20 PRO A N 17
ATOM 6789 C CA . PRO A 1 20 ? 8.008 -2.412 0.198 1.00 0.00 20 PRO A CA 17
ATOM 6790 C C . PRO A 1 20 ? 7.686 -0.922 0.332 1.00 0.00 20 PRO A C 17
ATOM 6791 O O . PRO A 1 20 ? 7.777 -0.353 1.425 1.00 0.00 20 PRO A O 17
ATOM 6802 N N . PHE A 1 21 ? 7.313 -0.294 -0.776 1.00 0.00 21 PHE A N 17
ATOM 6803 C CA . PHE A 1 21 ? 6.986 1.129 -0.774 1.00 0.00 21 PHE A CA 17
ATOM 6804 C C . PHE A 1 21 ? 5.700 1.412 0.004 1.00 0.00 21 PHE A C 17
ATOM 6805 O O . PHE A 1 21 ? 5.467 2.534 0.444 1.00 0.00 21 PHE A O 17
ATOM 6822 N N . CYS A 1 22 ? 4.887 0.385 0.195 1.00 0.00 22 CYS A N 17
ATOM 6823 C CA . CYS A 1 22 ? 3.646 0.525 0.937 1.00 0.00 22 CYS A CA 17
ATOM 6824 C C . CYS A 1 22 ? 3.573 -0.539 2.016 1.00 0.00 22 CYS A C 17
ATOM 6825 O O . CYS A 1 22 ? 2.625 -1.320 2.061 1.00 0.00 22 CYS A O 17
ATOM 6832 N N . HIS A 1 23 ? 4.606 -0.560 2.868 1.00 0.00 23 HIS A N 17
ATOM 6833 C CA . HIS A 1 23 ? 4.728 -1.527 3.971 1.00 0.00 23 HIS A CA 17
ATOM 6834 C C . HIS A 1 23 ? 3.674 -1.292 5.051 1.00 0.00 23 HIS A C 17
ATOM 6835 O O . HIS A 1 23 ? 3.984 -1.127 6.232 1.00 0.00 23 HIS A O 17
ATOM 6849 N N . CYS A 1 24 ? 2.437 -1.282 4.613 1.00 0.00 24 CYS A N 17
ATOM 6850 C CA . CYS A 1 24 ? 1.285 -1.078 5.466 1.00 0.00 24 CYS A CA 17
ATOM 6851 C C . CYS A 1 24 ? 0.946 -2.352 6.233 1.00 0.00 24 CYS A C 17
ATOM 6852 O O . CYS A 1 24 ? 1.651 -3.359 6.145 1.00 0.00 24 CYS A O 17
ATOM 6859 N N . ARG A 1 25 ? -0.145 -2.297 6.982 1.00 0.00 25 ARG A N 17
ATOM 6860 C CA . ARG A 1 25 ? -0.600 -3.436 7.768 1.00 0.00 25 ARG A CA 17
ATOM 6861 C C . ARG A 1 25 ? -1.038 -4.579 6.858 1.00 0.00 25 ARG A C 17
ATOM 6862 O O . ARG A 1 25 ? -0.503 -5.682 6.933 1.00 0.00 25 ARG A O 17
ATOM 6886 N N . PHE A 1 1 ? 4.217 11.171 6.580 1.00 0.00 1 PHE A N 18
ATOM 6887 C CA . PHE A 1 1 ? 4.989 10.484 5.517 1.00 0.00 1 PHE A CA 18
ATOM 6888 C C . PHE A 1 1 ? 4.190 10.466 4.217 1.00 0.00 1 PHE A C 18
ATOM 6889 O O . PHE A 1 1 ? 3.049 10.009 4.201 1.00 0.00 1 PHE A O 18
ATOM 6908 N N . PRO A 1 2 ? 4.773 10.969 3.115 1.00 0.00 2 PRO A N 18
ATOM 6909 C CA . PRO A 1 2 ? 4.112 11.010 1.806 1.00 0.00 2 PRO A CA 18
ATOM 6910 C C . PRO A 1 2 ? 4.119 9.647 1.122 1.00 0.00 2 PRO A C 18
ATOM 6911 O O . PRO A 1 2 ? 4.800 9.444 0.119 1.00 0.00 2 PRO A O 18
ATOM 6922 N N . ARG A 1 3 ? 3.366 8.717 1.686 1.00 0.00 3 ARG A N 18
ATOM 6923 C CA . ARG A 1 3 ? 3.283 7.369 1.147 1.00 0.00 3 ARG A CA 18
ATOM 6924 C C . ARG A 1 3 ? 2.477 7.344 -0.154 1.00 0.00 3 ARG A C 18
ATOM 6925 O O . ARG A 1 3 ? 1.524 8.109 -0.324 1.00 0.00 3 ARG A O 18
ATOM 6946 N N . PRO A 1 4 ? 2.869 6.472 -1.095 1.00 0.00 4 PRO A N 18
ATOM 6947 C CA . PRO A 1 4 ? 2.209 6.338 -2.400 1.00 0.00 4 PRO A CA 18
ATOM 6948 C C . PRO A 1 4 ? 0.710 6.049 -2.303 1.00 0.00 4 PRO A C 18
ATOM 6949 O O . PRO A 1 4 ? 0.229 5.457 -1.333 1.00 0.00 4 PRO A O 18
ATOM 6960 N N . ARG A 1 5 ? -0.026 6.467 -3.329 1.00 0.00 5 ARG A N 18
ATOM 6961 C CA . ARG A 1 5 ? -1.473 6.259 -3.386 1.00 0.00 5 ARG A CA 18
ATOM 6962 C C . ARG A 1 5 ? -1.809 4.766 -3.408 1.00 0.00 5 ARG A C 18
ATOM 6963 O O . ARG A 1 5 ? -2.892 4.358 -2.992 1.00 0.00 5 ARG A O 18
ATOM 6984 N N . ILE A 1 6 ? -0.865 3.965 -3.887 1.00 0.00 6 ILE A N 18
ATOM 6985 C CA . ILE A 1 6 ? -1.025 2.514 -3.970 1.00 0.00 6 ILE A CA 18
ATOM 6986 C C . ILE A 1 6 ? -1.250 1.908 -2.591 1.00 0.00 6 ILE A C 18
ATOM 6987 O O . ILE A 1 6 ? -1.942 0.900 -2.445 1.00 0.00 6 ILE A O 18
ATOM 7003 N N . CYS A 1 7 ? -0.652 2.531 -1.583 1.00 0.00 7 CYS A N 18
ATOM 7004 C CA . CYS A 1 7 ? -0.763 2.072 -0.205 1.00 0.00 7 CYS A CA 18
ATOM 7005 C C . CYS A 1 7 ? -2.218 1.874 0.205 1.00 0.00 7 CYS A C 18
ATOM 7006 O O . CYS A 1 7 ? -2.524 1.035 1.049 1.00 0.00 7 CYS A O 18
ATOM 7013 N N . ASN A 1 8 ? -3.109 2.646 -0.407 1.00 0.00 8 ASN A N 18
ATOM 7014 C CA . ASN A 1 8 ? -4.539 2.551 -0.108 1.00 0.00 8 ASN A CA 18
ATOM 7015 C C . ASN A 1 8 ? -5.051 1.138 -0.366 1.00 0.00 8 ASN A C 18
ATOM 7016 O O . ASN A 1 8 ? -5.677 0.523 0.501 1.00 0.00 8 ASN A O 18
ATOM 7027 N N . LEU A 1 9 ? -4.766 0.616 -1.552 1.00 0.00 9 LEU A N 18
ATOM 7028 C CA . LEU A 1 9 ? -5.188 -0.732 -1.902 1.00 0.00 9 LEU A CA 18
ATOM 7029 C C . LEU A 1 9 ? -4.320 -1.753 -1.181 1.00 0.00 9 LEU A C 18
ATOM 7030 O O . LEU A 1 9 ? -4.780 -2.846 -0.846 1.00 0.00 9 LEU A O 18
ATOM 7046 N N . ALA A 1 10 ? -3.067 -1.382 -0.940 1.00 0.00 10 ALA A N 18
ATOM 7047 C CA . ALA A 1 10 ? -2.124 -2.252 -0.250 1.00 0.00 10 ALA A CA 18
ATOM 7048 C C . ALA A 1 10 ? -2.626 -2.604 1.147 1.00 0.00 10 ALA A C 18
ATOM 7049 O O . ALA A 1 10 ? -2.610 -3.771 1.542 1.00 0.00 10 ALA A O 18
ATOM 7056 N N . CYS A 1 11 ? -3.077 -1.598 1.889 1.00 0.00 11 CYS A N 18
ATOM 7057 C CA . CYS A 1 11 ? -3.590 -1.819 3.236 1.00 0.00 11 CYS A CA 18
ATOM 7058 C C . CYS A 1 11 ? -4.885 -2.621 3.190 1.00 0.00 11 CYS A C 18
ATOM 7059 O O . CYS A 1 11 ? -5.099 -3.516 4.006 1.00 0.00 11 CYS A O 18
ATOM 7066 N N . ARG A 1 12 ? -5.748 -2.273 2.239 1.00 0.00 12 ARG A N 18
ATOM 7067 C CA . ARG A 1 12 ? -7.045 -2.928 2.081 1.00 0.00 12 ARG A CA 18
ATOM 7068 C C . ARG A 1 12 ? -6.906 -4.423 1.815 1.00 0.00 12 ARG A C 18
ATOM 7069 O O . ARG A 1 12 ? -7.599 -5.232 2.426 1.00 0.00 12 ARG A O 18
ATOM 7090 N N . ALA A 1 13 ? -6.024 -4.784 0.897 1.00 0.00 13 ALA A N 18
ATOM 7091 C CA . ALA A 1 13 ? -5.819 -6.188 0.555 1.00 0.00 13 ALA A CA 18
ATOM 7092 C C . ALA A 1 13 ? -4.790 -6.835 1.472 1.00 0.00 13 ALA A C 18
ATOM 7093 O O . ALA A 1 13 ? -4.435 -8.001 1.300 1.00 0.00 13 ALA A O 18
ATOM 7100 N N . GLY A 1 14 ? -4.320 -6.064 2.443 1.00 0.00 14 GLY A N 18
ATOM 7101 C CA . GLY A 1 14 ? -3.331 -6.551 3.390 1.00 0.00 14 GLY A CA 18
ATOM 7102 C C . GLY A 1 14 ? -2.037 -6.954 2.725 1.00 0.00 14 GLY A C 18
ATOM 7103 O O . GLY A 1 14 ? -1.241 -7.712 3.282 1.00 0.00 14 GLY A O 18
ATOM 7107 N N . ILE A 1 15 ? -1.819 -6.427 1.540 1.00 0.00 15 ILE A N 18
ATOM 7108 C CA . ILE A 1 15 ? -0.610 -6.716 0.792 1.00 0.00 15 ILE A CA 18
ATOM 7109 C C . ILE A 1 15 ? 0.448 -5.682 1.113 1.00 0.00 15 ILE A C 18
ATOM 7110 O O . ILE A 1 15 ? 1.456 -5.548 0.412 1.00 0.00 15 ILE A O 18
ATOM 7126 N N . GLY A 1 16 ? 0.213 -4.973 2.203 1.00 0.00 16 GLY A N 18
ATOM 7127 C CA . GLY A 1 16 ? 1.147 -3.963 2.648 1.00 0.00 16 GLY A CA 18
ATOM 7128 C C . GLY A 1 16 ? 2.496 -4.565 2.963 1.00 0.00 16 GLY A C 18
ATOM 7129 O O . GLY A 1 16 ? 3.535 -4.032 2.592 1.00 0.00 16 GLY A O 18
ATOM 7133 N N . HIS A 1 17 ? 2.477 -5.699 3.642 1.00 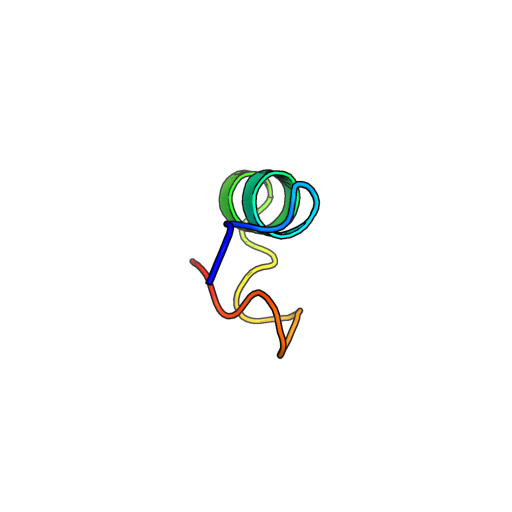0.00 17 HIS A N 18
ATOM 7134 C CA . HIS A 1 17 ? 3.705 -6.391 4.004 1.00 0.00 17 HIS A CA 18
ATOM 7135 C C . HIS A 1 17 ? 4.448 -6.897 2.765 1.00 0.00 17 HIS A C 18
ATOM 7136 O O . HIS A 1 17 ? 5.633 -7.212 2.833 1.00 0.00 17 HIS A O 18
ATOM 7150 N N . LYS A 1 18 ? 3.741 -6.967 1.643 1.00 0.00 18 LYS A N 18
ATOM 7151 C CA . LYS A 1 18 ? 4.321 -7.429 0.389 1.00 0.00 18 LYS A CA 18
ATOM 7152 C C . LYS A 1 18 ? 4.898 -6.259 -0.411 1.00 0.00 18 LYS A C 18
ATOM 7153 O O . LYS A 1 18 ? 5.885 -6.415 -1.131 1.00 0.00 18 LYS A O 18
ATOM 7172 N N . TYR A 1 19 ? 4.270 -5.093 -0.301 1.00 0.00 19 TYR A N 18
ATOM 7173 C CA . TYR A 1 19 ? 4.724 -3.910 -1.036 1.00 0.00 19 TYR A CA 18
ATOM 7174 C C . TYR A 1 19 ? 5.756 -3.114 -0.240 1.00 0.00 19 TYR A C 18
ATOM 7175 O O . TYR A 1 19 ? 5.448 -2.545 0.802 1.00 0.00 19 TYR A O 18
ATOM 7193 N N . PRO A 1 20 ? 7.005 -3.059 -0.730 1.00 0.00 20 PRO A N 18
ATOM 7194 C CA . PRO A 1 20 ? 8.095 -2.335 -0.061 1.00 0.00 20 PRO A CA 18
ATOM 7195 C C . PRO A 1 20 ? 7.792 -0.851 0.141 1.00 0.00 20 PRO A C 18
ATOM 7196 O O . PRO A 1 20 ? 8.005 -0.308 1.223 1.00 0.00 20 PRO A O 18
ATOM 7207 N N . PHE A 1 21 ? 7.294 -0.200 -0.905 1.00 0.00 21 PHE A N 18
ATOM 7208 C CA . PHE A 1 21 ? 6.968 1.223 -0.843 1.00 0.00 21 PHE A CA 18
ATOM 7209 C C . PHE A 1 21 ? 5.637 1.472 -0.133 1.00 0.00 21 PHE A C 18
ATOM 7210 O O . PHE A 1 21 ? 5.209 2.613 0.018 1.00 0.00 21 PHE A O 18
ATOM 7227 N N . CYS A 1 22 ? 4.996 0.400 0.313 1.00 0.00 22 CYS A N 18
ATOM 7228 C CA . CYS A 1 22 ? 3.728 0.495 1.018 1.00 0.00 22 CYS A CA 18
ATOM 7229 C C . CYS A 1 22 ? 3.646 -0.620 2.033 1.00 0.00 22 CYS A C 18
ATOM 7230 O O . CYS A 1 22 ? 2.729 -1.439 1.990 1.00 0.00 22 CYS A O 18
ATOM 7237 N N . HIS A 1 23 ? 4.641 -0.664 2.920 1.00 0.00 23 HIS A N 18
ATOM 7238 C CA . HIS A 1 23 ? 4.747 -1.698 3.949 1.00 0.00 23 HIS A CA 18
ATOM 7239 C C . HIS A 1 23 ? 3.667 -1.545 5.020 1.00 0.00 23 HIS A C 18
ATOM 7240 O O . HIS A 1 23 ? 3.951 -1.505 6.218 1.00 0.00 23 HIS A O 18
ATOM 7254 N N . CYS A 1 24 ? 2.441 -1.469 4.559 1.00 0.00 24 CYS A N 18
ATOM 7255 C CA . CYS A 1 24 ? 1.277 -1.332 5.409 1.00 0.00 24 CYS A CA 18
ATOM 7256 C C . CYS A 1 24 ? 0.913 -2.677 6.030 1.00 0.00 24 CYS A C 18
ATOM 7257 O O . CYS A 1 24 ? 1.615 -3.673 5.844 1.00 0.00 24 CYS A O 18
ATOM 7264 N N . ARG A 1 25 ? -0.186 -2.699 6.759 1.00 0.00 25 ARG A N 18
ATOM 7265 C CA . ARG A 1 25 ? -0.652 -3.919 7.400 1.00 0.00 25 ARG A CA 18
ATOM 7266 C C . ARG A 1 25 ? -1.346 -4.829 6.387 1.00 0.00 25 ARG A C 18
ATOM 7267 O O . ARG A 1 25 ? -0.701 -5.637 5.719 1.00 0.00 25 ARG A O 18
ATOM 7291 N N . PHE A 1 1 ? 9.839 9.040 4.538 1.00 0.00 1 PHE A N 19
ATOM 7292 C CA . PHE A 1 1 ? 9.893 8.118 3.380 1.00 0.00 1 PHE A CA 19
ATOM 7293 C C . PHE A 1 1 ? 8.683 8.334 2.479 1.00 0.00 1 PHE A C 19
ATOM 7294 O O . PHE A 1 1 ? 7.545 8.262 2.944 1.00 0.00 1 PHE A O 19
ATOM 7313 N N . PRO A 1 2 ? 8.911 8.606 1.185 1.00 0.00 2 PRO A N 19
ATOM 7314 C CA . PRO A 1 2 ? 7.832 8.830 0.220 1.00 0.00 2 PRO A CA 19
ATOM 7315 C C . PRO A 1 2 ? 7.092 7.535 -0.094 1.00 0.00 2 PRO A C 19
ATOM 7316 O O . PRO A 1 2 ? 7.712 6.483 -0.246 1.00 0.00 2 PRO A O 19
ATOM 7327 N N . ARG A 1 3 ? 5.771 7.612 -0.185 1.00 0.00 3 ARG A N 19
ATOM 7328 C CA . ARG A 1 3 ? 4.963 6.438 -0.479 1.00 0.00 3 ARG A CA 19
ATOM 7329 C C . ARG A 1 3 ? 3.885 6.768 -1.502 1.00 0.00 3 ARG A C 19
ATOM 7330 O O . ARG A 1 3 ? 3.217 7.805 -1.416 1.00 0.00 3 ARG A O 19
ATOM 7351 N N . PRO A 1 4 ? 3.703 5.880 -2.489 1.00 0.00 4 PRO A N 19
ATOM 7352 C CA . PRO A 1 4 ? 2.711 6.052 -3.546 1.00 0.00 4 PRO A CA 19
ATOM 7353 C C . PRO A 1 4 ? 1.283 5.920 -3.028 1.00 0.00 4 PRO A C 19
ATOM 7354 O O . PRO A 1 4 ? 1.053 5.485 -1.900 1.00 0.00 4 PRO A O 19
ATOM 7365 N N . ARG A 1 5 ? 0.322 6.305 -3.857 1.00 0.00 5 ARG A N 19
ATOM 7366 C CA . ARG A 1 5 ? -1.086 6.232 -3.483 1.00 0.00 5 ARG A CA 19
ATOM 7367 C C . ARG A 1 5 ? -1.544 4.780 -3.381 1.00 0.00 5 ARG A C 19
ATOM 7368 O O . ARG A 1 5 ? -2.510 4.480 -2.690 1.00 0.00 5 ARG A O 19
ATOM 7389 N N . ILE A 1 6 ? -0.820 3.898 -4.074 1.00 0.00 6 ILE A N 19
ATOM 7390 C CA . ILE A 1 6 ? -1.098 2.452 -4.103 1.00 0.00 6 ILE A CA 19
ATOM 7391 C C . ILE A 1 6 ? -1.277 1.873 -2.702 1.00 0.00 6 ILE A C 19
ATOM 7392 O O . ILE A 1 6 ? -1.963 0.866 -2.514 1.00 0.00 6 ILE A O 19
ATOM 7408 N N . CYS A 1 7 ? -0.655 2.518 -1.723 1.00 0.00 7 CYS A N 19
ATOM 7409 C CA . CYS A 1 7 ? -0.739 2.091 -0.333 1.00 0.00 7 CYS A CA 19
ATOM 7410 C C . CYS A 1 7 ? -2.191 1.892 0.099 1.00 0.00 7 CYS A C 19
ATOM 7411 O O . CYS A 1 7 ? -2.479 1.087 0.981 1.00 0.00 7 CYS A O 19
ATOM 7418 N N . ASN A 1 8 ? -3.094 2.629 -0.538 1.00 0.00 8 ASN A N 19
ATOM 7419 C CA . ASN A 1 8 ? -4.523 2.544 -0.231 1.00 0.00 8 ASN A CA 19
ATOM 7420 C C . ASN A 1 8 ? -5.033 1.115 -0.406 1.00 0.00 8 ASN A C 19
ATOM 7421 O O . ASN A 1 8 ? -5.597 0.523 0.518 1.00 0.00 8 ASN A O 19
ATOM 7432 N N . LEU A 1 9 ? -4.814 0.565 -1.585 1.00 0.00 9 LEU A N 19
ATOM 7433 C CA . LEU A 1 9 ? -5.233 -0.795 -1.888 1.00 0.00 9 LEU A CA 19
ATOM 7434 C C . LEU A 1 9 ? -4.353 -1.787 -1.146 1.00 0.00 9 LEU A C 19
ATOM 7435 O O . LEU A 1 9 ? -4.806 -2.866 -0.759 1.00 0.00 9 LEU A O 19
ATOM 7451 N N . ALA A 1 10 ? -3.096 -1.401 -0.937 1.00 0.00 10 ALA A N 19
ATOM 7452 C CA . ALA A 1 10 ? -2.146 -2.242 -0.224 1.00 0.00 10 ALA A CA 19
ATOM 7453 C C . ALA A 1 10 ? -2.658 -2.565 1.178 1.00 0.00 10 ALA A C 19
ATOM 7454 O O . ALA A 1 10 ? -2.637 -3.718 1.600 1.00 0.00 10 ALA A O 19
ATOM 7461 N N . CYS A 1 11 ? -3.134 -1.549 1.892 1.00 0.00 11 CYS A N 19
ATOM 7462 C CA . CYS A 1 11 ? -3.665 -1.758 3.238 1.00 0.00 11 CYS A CA 19
ATOM 7463 C C . CYS A 1 11 ? -4.978 -2.531 3.171 1.00 0.00 11 CYS A C 19
ATOM 7464 O O . CYS A 1 11 ? -5.273 -3.364 4.029 1.00 0.00 11 CYS A O 19
ATOM 7471 N N . ARG A 1 12 ? -5.778 -2.216 2.157 1.00 0.00 12 ARG A N 19
ATOM 7472 C CA . ARG A 1 12 ? -7.084 -2.837 1.961 1.00 0.00 12 ARG A CA 19
ATOM 7473 C C . ARG A 1 12 ? -6.993 -4.353 1.802 1.00 0.00 12 ARG A C 19
ATOM 7474 O O . ARG A 1 12 ? -7.781 -5.090 2.393 1.00 0.00 12 ARG A O 19
ATOM 7495 N N . ALA A 1 13 ? -6.059 -4.813 0.987 1.00 0.00 13 ALA A N 19
ATOM 7496 C CA . ALA A 1 13 ? -5.908 -6.245 0.749 1.00 0.00 13 ALA A CA 19
ATOM 7497 C C . ALA A 1 13 ? -4.813 -6.850 1.621 1.00 0.00 13 ALA A C 19
ATOM 7498 O O . ALA A 1 13 ? -4.463 -8.019 1.472 1.00 0.00 13 ALA A O 19
ATOM 7505 N N . GLY A 1 14 ? -4.289 -6.045 2.536 1.00 0.00 14 GLY A N 19
ATOM 7506 C CA . GLY A 1 14 ? -3.242 -6.505 3.435 1.00 0.00 14 GLY A CA 19
ATOM 7507 C C . GLY A 1 14 ? -1.974 -6.894 2.711 1.00 0.00 14 GLY A C 19
ATOM 7508 O O . GLY A 1 14 ? -1.183 -7.709 3.195 1.00 0.00 14 GLY A O 19
ATOM 7512 N N . ILE A 1 15 ? -1.769 -6.291 1.560 1.00 0.00 15 ILE A N 19
ATOM 7513 C CA . ILE A 1 15 ? -0.585 -6.552 0.757 1.00 0.00 15 ILE A CA 19
ATOM 7514 C C . ILE A 1 15 ? 0.525 -5.610 1.184 1.00 0.00 15 ILE A C 19
ATOM 7515 O O . ILE A 1 15 ? 1.573 -5.506 0.546 1.00 0.00 15 ILE A O 19
ATOM 7531 N N . GLY A 1 16 ? 0.281 -4.939 2.295 1.00 0.00 16 GLY A N 19
ATOM 7532 C CA . GLY A 1 16 ? 1.253 -4.013 2.838 1.00 0.00 16 GLY A CA 19
ATOM 7533 C C . GLY A 1 16 ? 2.596 -4.672 3.079 1.00 0.00 16 GLY A C 19
ATOM 7534 O O . GLY A 1 16 ? 3.645 -4.100 2.798 1.00 0.00 16 GLY A O 19
ATOM 7538 N N . HIS A 1 17 ? 2.567 -5.887 3.597 1.00 0.00 17 HIS A N 19
ATOM 7539 C CA . HIS A 1 17 ? 3.798 -6.617 3.868 1.00 0.00 17 HIS A CA 19
ATOM 7540 C C . HIS A 1 17 ? 4.508 -7.044 2.581 1.00 0.00 17 HIS A C 19
ATOM 7541 O O . HIS A 1 17 ? 5.695 -7.352 2.605 1.00 0.00 17 HIS A O 19
ATOM 7555 N N . LYS A 1 18 ? 3.788 -7.050 1.462 1.00 0.00 18 LYS A N 19
ATOM 7556 C CA . LYS A 1 18 ? 4.383 -7.432 0.185 1.00 0.00 18 LYS A CA 19
ATOM 7557 C C . LYS A 1 18 ? 4.943 -6.218 -0.553 1.00 0.00 18 LYS A C 19
ATOM 7558 O O . LYS A 1 18 ? 5.919 -6.325 -1.291 1.00 0.00 18 LYS A O 19
ATOM 7577 N N . TYR A 1 19 ? 4.304 -5.068 -0.370 1.00 0.00 19 TYR A N 19
ATOM 7578 C CA . TYR A 1 19 ? 4.729 -3.844 -1.048 1.00 0.00 19 TYR A CA 19
ATOM 7579 C C . TYR A 1 19 ? 5.781 -3.090 -0.239 1.00 0.00 19 TYR A C 19
ATOM 7580 O O . TYR A 1 19 ? 5.494 -2.560 0.832 1.00 0.00 19 TYR A O 19
ATOM 7598 N N . PRO A 1 20 ? 7.019 -3.021 -0.751 1.00 0.00 20 PRO A N 19
ATOM 7599 C CA . PRO A 1 20 ? 8.120 -2.324 -0.079 1.00 0.00 20 PRO A CA 19
ATOM 7600 C C . PRO A 1 20 ? 7.809 -0.851 0.163 1.00 0.00 20 PRO A C 19
ATOM 7601 O O . PRO A 1 20 ? 8.034 -0.328 1.254 1.00 0.00 20 PRO A O 19
ATOM 7612 N N . PHE A 1 21 ? 7.284 -0.194 -0.863 1.00 0.00 21 PHE A N 19
ATOM 7613 C CA . PHE A 1 21 ? 6.935 1.220 -0.781 1.00 0.00 21 PHE A CA 19
ATOM 7614 C C . PHE A 1 21 ? 5.606 1.440 -0.055 1.00 0.00 21 PHE A C 19
ATOM 7615 O O . PHE A 1 21 ? 5.167 2.575 0.114 1.00 0.00 21 PHE A O 19
ATOM 7632 N N . CYS A 1 22 ? 4.976 0.357 0.380 1.00 0.00 22 CYS A N 19
ATOM 7633 C CA . CYS A 1 22 ? 3.707 0.446 1.088 1.00 0.00 22 CYS A CA 19
ATOM 7634 C C . CYS A 1 22 ? 3.608 -0.661 2.121 1.00 0.00 22 CYS A C 19
ATOM 7635 O O . CYS A 1 22 ? 2.684 -1.469 2.080 1.00 0.00 22 CYS A O 19
ATOM 7642 N N . HIS A 1 23 ? 4.573 -0.694 3.043 1.00 0.00 23 HIS A N 19
ATOM 7643 C CA . HIS A 1 23 ? 4.608 -1.708 4.099 1.00 0.00 23 HIS A CA 19
ATOM 7644 C C . HIS A 1 23 ? 3.536 -1.455 5.149 1.00 0.00 23 HIS A C 19
ATOM 7645 O O . HIS A 1 23 ? 3.813 -1.332 6.339 1.00 0.00 23 HIS A O 19
ATOM 7659 N N . CYS A 1 24 ? 2.316 -1.378 4.670 1.00 0.00 24 CYS A N 19
ATOM 7660 C CA . CYS A 1 24 ? 1.150 -1.144 5.494 1.00 0.00 24 CYS A CA 19
ATOM 7661 C C . CYS A 1 24 ? 0.725 -2.425 6.204 1.00 0.00 24 CYS A C 19
ATOM 7662 O O . CYS A 1 24 ? 1.321 -3.489 6.011 1.00 0.00 24 CYS A O 19
ATOM 7669 N N . ARG A 1 25 ? -0.318 -2.316 7.011 1.00 0.00 25 ARG A N 19
ATOM 7670 C CA . ARG A 1 25 ? -0.843 -3.458 7.749 1.00 0.00 25 ARG A CA 19
ATOM 7671 C C . ARG A 1 25 ? -1.429 -4.496 6.795 1.00 0.00 25 ARG A C 19
ATOM 7672 O O . ARG A 1 25 ? -2.354 -4.209 6.035 1.00 0.00 25 ARG A O 19
ATOM 7696 N N . PHE A 1 1 ? 6.774 12.967 3.656 1.00 0.00 1 PHE A N 20
ATOM 7697 C CA . PHE A 1 1 ? 6.702 12.944 2.177 1.00 0.00 1 PHE A CA 20
ATOM 7698 C C . PHE A 1 1 ? 5.406 12.283 1.718 1.00 0.00 1 PHE A C 20
ATOM 7699 O O . PHE A 1 1 ? 4.843 11.466 2.444 1.00 0.00 1 PHE A O 20
ATOM 7718 N N . PRO A 1 2 ? 4.908 12.647 0.522 1.00 0.00 2 PRO A N 20
ATOM 7719 C CA . PRO A 1 2 ? 3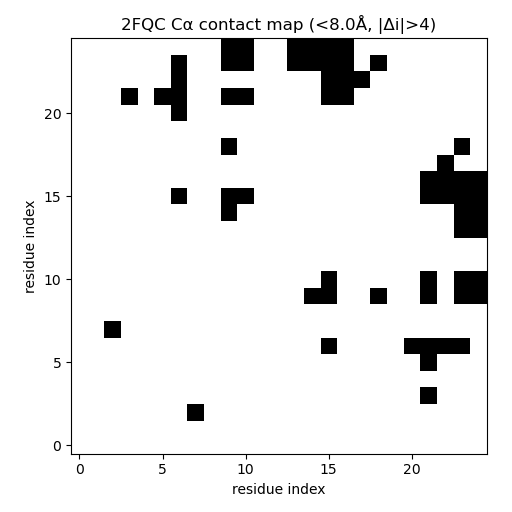.661 12.092 -0.027 1.00 0.00 2 PRO A CA 20
ATOM 7720 C C . PRO A 1 2 ? 3.725 10.576 -0.212 1.00 0.00 2 PRO A C 20
ATOM 7721 O O . PRO A 1 2 ? 4.808 10.003 -0.374 1.00 0.00 2 PRO A O 20
ATOM 7732 N N . ARG A 1 3 ? 2.564 9.936 -0.177 1.00 0.00 3 ARG A N 20
ATOM 7733 C CA . ARG A 1 3 ? 2.478 8.496 -0.338 1.00 0.00 3 ARG A CA 20
ATOM 7734 C C . ARG A 1 3 ? 1.539 8.158 -1.490 1.00 0.00 3 ARG A C 20
ATOM 7735 O O . ARG A 1 3 ? 0.447 8.716 -1.593 1.00 0.00 3 ARG A O 20
ATOM 7756 N N . PRO A 1 4 ? 1.956 7.245 -2.377 1.00 0.00 4 PRO A N 20
ATOM 7757 C CA . PRO A 1 4 ? 1.152 6.830 -3.529 1.00 0.00 4 PRO A CA 20
ATOM 7758 C C . PRO A 1 4 ? -0.155 6.167 -3.110 1.00 0.00 4 PRO A C 20
ATOM 7759 O O . PRO A 1 4 ? -0.211 5.472 -2.092 1.00 0.00 4 PRO A O 20
ATOM 7770 N N . ARG A 1 5 ? -1.206 6.378 -3.903 1.00 0.0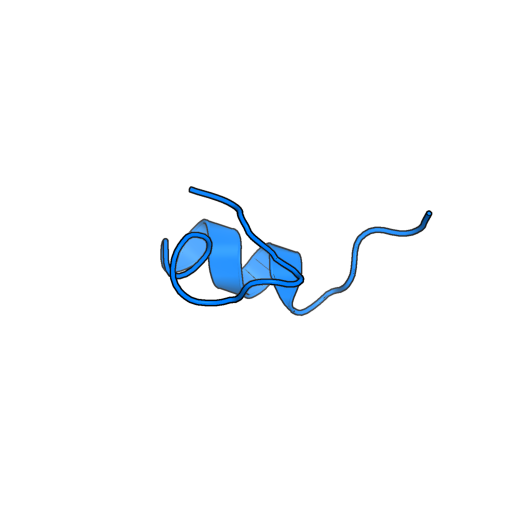0 5 ARG A N 20
ATOM 7771 C CA . ARG A 1 5 ? -2.522 5.799 -3.621 1.00 0.00 5 ARG A CA 20
ATOM 7772 C C . ARG A 1 5 ? -2.479 4.270 -3.631 1.00 0.00 5 ARG A C 20
ATOM 7773 O O . ARG A 1 5 ? -3.432 3.612 -3.229 1.00 0.00 5 ARG A O 20
ATOM 7794 N N . ILE A 1 6 ? -1.360 3.712 -4.076 1.00 0.00 6 ILE A N 20
ATOM 7795 C CA . ILE A 1 6 ? -1.186 2.268 -4.113 1.00 0.00 6 ILE A CA 20
ATOM 7796 C C . ILE A 1 6 ? -1.223 1.710 -2.698 1.00 0.00 6 ILE A C 20
ATOM 7797 O O . ILE A 1 6 ? -1.750 0.627 -2.453 1.00 0.00 6 ILE A O 20
ATOM 7813 N N . CYS A 1 7 ? -0.676 2.478 -1.768 1.00 0.00 7 CYS A N 20
ATOM 7814 C CA . CYS A 1 7 ? -0.652 2.092 -0.367 1.00 0.00 7 CYS A CA 20
ATOM 7815 C C . CYS A 1 7 ? -2.071 1.907 0.153 1.00 0.00 7 CYS A C 20
ATOM 7816 O O . CYS A 1 7 ? -2.319 1.107 1.054 1.00 0.00 7 CYS A O 20
ATOM 7823 N N . ASN A 1 8 ? -2.997 2.651 -0.433 1.00 0.00 8 ASN A N 20
ATOM 7824 C CA . ASN A 1 8 ? -4.404 2.584 -0.042 1.00 0.00 8 ASN A CA 20
ATOM 7825 C C . ASN A 1 8 ? -4.965 1.191 -0.296 1.00 0.00 8 ASN A C 20
ATOM 7826 O O . ASN A 1 8 ? -5.551 0.577 0.596 1.00 0.00 8 ASN A O 20
ATOM 7837 N N . LEU A 1 9 ? -4.769 0.692 -1.511 1.00 0.00 9 LEU A N 20
ATOM 7838 C CA . LEU A 1 9 ? -5.249 -0.636 -1.870 1.00 0.00 9 LEU A CA 20
ATOM 7839 C C . LEU A 1 9 ? -4.411 -1.706 -1.180 1.00 0.00 9 LEU A C 20
ATOM 7840 O O . LEU A 1 9 ? -4.910 -2.781 -0.846 1.00 0.00 9 LEU A O 20
ATOM 7856 N N . ALA A 1 10 ? -3.139 -1.390 -0.960 1.00 0.00 10 ALA A N 20
ATOM 7857 C CA . ALA A 1 10 ? -2.221 -2.307 -0.299 1.00 0.00 10 ALA A CA 20
ATOM 7858 C C . ALA A 1 10 ? -2.722 -2.654 1.097 1.00 0.00 10 ALA A C 20
ATOM 7859 O O . ALA A 1 10 ? -2.769 -3.826 1.472 1.00 0.00 10 ALA A O 20
ATOM 7866 N N . CYS A 1 11 ? -3.110 -1.634 1.856 1.00 0.00 11 CYS A N 20
ATOM 7867 C CA . CYS A 1 11 ? -3.622 -1.841 3.208 1.00 0.00 11 CYS A CA 20
ATOM 7868 C C . CYS A 1 11 ? -4.928 -2.633 3.178 1.00 0.00 11 CYS A C 20
ATOM 7869 O O . CYS A 1 11 ? -5.173 -3.472 4.043 1.00 0.00 11 CYS A O 20
ATOM 7876 N N . ARG A 1 12 ? -5.767 -2.342 2.186 1.00 0.00 12 ARG A N 20
ATOM 7877 C CA . ARG A 1 12 ? -7.063 -3.005 2.044 1.00 0.00 12 ARG A CA 20
ATOM 7878 C C . ARG A 1 12 ? -6.916 -4.504 1.826 1.00 0.00 12 ARG A C 20
ATOM 7879 O O . ARG A 1 12 ? -7.579 -5.300 2.487 1.00 0.00 12 ARG A O 20
ATOM 7900 N N . ALA A 1 13 ? -6.053 -4.884 0.897 1.00 0.00 13 ALA A N 20
ATOM 7901 C CA . ALA A 1 13 ? -5.834 -6.295 0.593 1.00 0.00 13 ALA A CA 20
ATOM 7902 C C . ALA A 1 13 ? -4.805 -6.909 1.533 1.00 0.00 13 ALA A C 20
ATOM 7903 O O . ALA A 1 13 ? -4.446 -8.079 1.402 1.00 0.00 13 ALA A O 20
ATOM 7910 N N . GLY A 1 14 ? -4.339 -6.103 2.478 1.00 0.00 14 GLY A N 20
ATOM 7911 C CA . GLY A 1 14 ? -3.351 -6.553 3.441 1.00 0.00 14 GLY A CA 20
ATOM 7912 C C . GLY A 1 14 ? -2.041 -6.932 2.796 1.00 0.00 14 GLY A C 20
ATOM 7913 O O . GLY A 1 14 ? -1.222 -7.641 3.385 1.00 0.00 14 GLY A O 20
ATOM 7917 N N . ILE A 1 15 ? -1.832 -6.440 1.592 1.00 0.00 15 ILE A N 20
ATOM 7918 C CA . ILE A 1 15 ? -0.609 -6.712 0.861 1.00 0.00 15 ILE A CA 20
ATOM 7919 C C . ILE A 1 15 ? 0.432 -5.655 1.177 1.00 0.00 15 ILE A C 20
ATOM 7920 O O . ILE A 1 15 ? 1.403 -5.465 0.439 1.00 0.00 15 ILE A O 20
ATOM 7936 N N . GLY A 1 16 ? 0.222 -4.987 2.301 1.00 0.00 16 GLY A N 20
ATOM 7937 C CA . GLY A 1 16 ? 1.143 -3.962 2.739 1.00 0.00 16 GLY A CA 20
ATOM 7938 C C . GLY A 1 16 ? 2.530 -4.521 2.986 1.00 0.00 16 GLY A C 20
ATOM 7939 O O . GLY A 1 16 ? 3.528 -3.907 2.632 1.00 0.00 16 GLY A O 20
ATOM 7943 N N . HIS A 1 17 ? 2.591 -5.698 3.590 1.00 0.00 17 HIS A N 20
ATOM 7944 C CA . HIS A 1 17 ? 3.869 -6.336 3.874 1.00 0.00 17 HIS A CA 20
ATOM 7945 C C . HIS A 1 17 ? 4.525 -6.834 2.588 1.00 0.00 17 HIS A C 20
ATOM 7946 O O . HIS A 1 17 ? 5.724 -7.102 2.556 1.00 0.00 17 HIS A O 20
ATOM 7960 N N . LYS A 1 18 ? 3.728 -6.951 1.536 1.00 0.00 18 LYS A N 20
ATOM 7961 C CA . LYS A 1 18 ? 4.225 -7.405 0.248 1.00 0.00 18 LYS A CA 20
ATOM 7962 C C . LYS A 1 18 ? 4.839 -6.244 -0.530 1.00 0.00 18 LYS A C 20
ATOM 7963 O O . LYS A 1 18 ? 5.841 -6.410 -1.223 1.00 0.00 18 LYS A O 20
ATOM 7982 N N . TYR A 1 19 ? 4.221 -5.074 -0.418 1.00 0.00 19 TYR A N 20
ATOM 7983 C CA . TYR A 1 19 ? 4.700 -3.886 -1.121 1.00 0.00 19 TYR A CA 20
ATOM 7984 C C . TYR A 1 19 ? 5.692 -3.104 -0.259 1.00 0.00 19 TYR A C 20
ATOM 7985 O O . TYR A 1 19 ? 5.312 -2.488 0.729 1.00 0.00 19 TYR A O 20
ATOM 8003 N N . PRO A 1 20 ? 6.984 -3.115 -0.626 1.00 0.00 20 PRO A N 20
ATOM 8004 C CA . PRO A 1 20 ? 8.032 -2.410 0.127 1.00 0.00 20 PRO A CA 20
ATOM 8005 C C . PRO A 1 20 ? 7.746 -0.919 0.300 1.00 0.00 20 PRO A C 20
ATOM 8006 O O . PRO A 1 20 ? 7.894 -0.366 1.393 1.00 0.00 20 PRO A O 20
ATOM 8017 N N . PHE A 1 21 ? 7.335 -0.271 -0.785 1.00 0.00 21 PHE A N 20
ATOM 8018 C CA . PHE A 1 21 ? 7.032 1.158 -0.761 1.00 0.00 21 PHE A CA 20
ATOM 8019 C C . PHE A 1 21 ? 5.715 1.446 -0.036 1.00 0.00 21 PHE A C 20
ATOM 8020 O O . PHE A 1 21 ? 5.394 2.601 0.249 1.00 0.00 21 PHE A O 20
ATOM 8037 N N . CYS A 1 22 ? 4.972 0.396 0.277 1.00 0.00 22 CYS A N 20
ATOM 8038 C CA . CYS A 1 22 ? 3.706 0.527 0.983 1.00 0.00 22 CYS A CA 20
ATOM 8039 C C . CYS A 1 22 ? 3.622 -0.544 2.053 1.00 0.00 22 CYS A C 20
ATOM 8040 O O . CYS A 1 22 ? 2.678 -1.332 2.074 1.00 0.00 22 CYS A O 20
ATOM 8047 N N . HIS A 1 23 ? 4.649 -0.576 2.911 1.00 0.00 23 HIS A N 20
ATOM 8048 C CA . HIS A 1 23 ? 4.776 -1.558 3.998 1.00 0.00 23 HIS A CA 20
ATOM 8049 C C . HIS A 1 23 ? 3.692 -1.394 5.066 1.00 0.00 23 HIS A C 20
ATOM 8050 O O . HIS A 1 23 ? 3.970 -1.232 6.257 1.00 0.00 23 HIS A O 20
ATOM 8064 N N . CYS A 1 24 ? 2.465 -1.444 4.609 1.00 0.00 24 CYS A N 20
ATOM 8065 C CA . CYS A 1 24 ? 1.290 -1.323 5.447 1.00 0.00 24 CYS A CA 20
ATOM 8066 C C . CYS A 1 24 ? 0.966 -2.663 6.098 1.00 0.00 24 CYS A C 20
ATOM 8067 O O . CYS A 1 24 ? 1.732 -3.623 5.996 1.00 0.00 24 CYS A O 20
ATOM 8074 N N . ARG A 1 25 ? -0.180 -2.720 6.751 1.00 0.00 25 ARG A N 20
ATOM 8075 C CA . ARG A 1 25 ? -0.632 -3.938 7.408 1.00 0.00 25 ARG A CA 20
ATOM 8076 C C . ARG A 1 25 ? -0.978 -5.007 6.373 1.00 0.00 25 ARG A C 20
ATOM 8077 O O . ARG A 1 25 ? -1.307 -4.694 5.228 1.00 0.00 25 ARG A O 20
#

Radius of gyration: 7.38 Å; Cα contacts (8 Å, |Δi|>4): 32; chains: 1; bounding box: 15×20×11 Å